Protein AF-E5XRQ4-F1 (afdb_monomer)

Secondary structure (DSSP, 8-state):
------PPPPP--HHHHHHHHHHHHHHHHHHHHHHHHHHHHHHHHHHHTT---HHHHHHHHTS-HHHHHHHHH-SSPPPHHHHHHHHHHTT--HHHHHHHHHHHTTPPPP-PPPSS---SS--------THHHHHHHHHHHHHHHHHHHT-TT-HHHHHHHHHHHHHHHHHHHHHHHHHHHHHH--HHHHHHHHHHHHHHHHHHHHHHHHHHTPPPPSS--HHHHHHHHHHHHHHHHHHHHHS-HHHHHHHHHHHHHHHHHHHHHHHHHHHT-TTS-HHHHHHHHHHHHHHHHHHHHHHHHHHHH--HHHHHHHHHHHHHHHHHHHHHHHHHH-TT----HHHHHHHHHHHHHHHHHHHHHHHHHHHHHHHHHHHHHT-

Radius of gyration: 35.04 Å; Cα contacts (8 Å, |Δi|>4): 367; chains: 1; bounding box: 74×96×108 Å

Organism: Segniliparus rugosus (strain ATCC BAA-974 / DSM 45345 / CCUG 50838 / CIP 108380 / JCM 13579 / CDC 945) (NCBI:txid679197)

pLDDT: mean 82.41, std 15.93, range [37.38, 97.62]

Solvent-accessible surface area (backbone atoms only — not comparable to full-atom values): 20388 Å² total; per-residue (Å²): 141,87,88,84,90,84,87,87,85,85,81,90,72,70,65,67,60,58,54,58,65,69,44,55,69,55,58,32,52,50,6,43,51,26,40,51,52,40,24,51,50,54,51,49,31,37,53,75,61,68,54,70,40,45,62,57,52,19,68,75,67,73,46,55,46,73,56,54,49,34,52,59,72,44,54,48,71,62,58,63,76,58,53,50,47,49,27,61,75,36,77,42,64,60,70,63,52,47,51,31,50,60,46,9,62,67,25,62,65,54,79,73,80,66,101,65,73,97,79,79,80,78,70,67,82,70,75,77,58,64,55,67,57,50,53,49,52,49,51,50,50,50,50,54,48,58,63,48,66,72,54,85,85,47,66,72,58,48,53,43,52,50,28,49,50,39,22,54,41,26,41,51,23,16,54,46,22,42,53,45,16,70,71,69,68,43,55,53,41,42,15,54,16,50,23,29,44,30,50,22,52,47,31,47,48,54,29,48,34,58,71,70,68,54,77,81,71,94,61,84,47,74,64,51,51,49,50,66,45,47,17,53,52,46,28,41,53,31,43,48,69,61,42,57,77,83,55,26,59,57,50,50,53,49,44,70,49,44,32,60,55,35,18,56,52,37,32,60,61,42,68,72,24,88,81,60,54,73,69,54,34,52,51,53,10,46,51,53,16,46,50,54,47,38,39,53,51,38,43,52,50,20,69,72,66,72,42,70,33,39,50,30,43,33,50,18,46,52,41,40,53,55,23,54,52,49,40,57,51,46,52,50,74,39,83,86,71,72,78,58,67,67,35,60,53,25,63,47,49,20,32,49,36,37,38,52,19,35,51,45,47,53,52,55,51,52,52,54,51,51,51,50,52,52,50,58,74,71,63

Mean predicted aligned error: 14.63 Å

Structure (mmCIF, N/CA/C/O backbone):
data_AF-E5XRQ4-F1
#
_entry.id   AF-E5XRQ4-F1
#
loop_
_atom_site.group_PDB
_atom_site.id
_atom_site.type_symbol
_atom_site.label_atom_id
_atom_site.label_alt_id
_atom_site.label_comp_id
_atom_site.label_asym_id
_atom_site.label_entity_id
_atom_site.label_seq_id
_atom_site.pdbx_PDB_ins_code
_atom_site.Cartn_x
_atom_site.Cartn_y
_atom_site.Cartn_z
_atom_site.occupancy
_atom_site.B_iso_or_equiv
_atom_site.auth_seq_id
_atom_site.auth_comp_id
_atom_site.auth_asym_id
_atom_site.auth_atom_id
_atom_site.pdbx_PDB_model_num
ATOM 1 N N . MET A 1 1 ? -41.015 -75.441 75.042 1.00 37.38 1 MET A N 1
ATOM 2 C CA . MET A 1 1 ? -40.007 -75.730 73.999 1.00 37.38 1 MET A CA 1
ATOM 3 C C . MET A 1 1 ? -40.394 -74.914 72.768 1.00 37.38 1 MET A C 1
ATOM 5 O O . MET A 1 1 ? -41.440 -75.168 72.192 1.00 37.38 1 MET A O 1
ATOM 9 N N . PHE A 1 2 ? -39.657 -73.832 72.509 1.00 49.00 2 PHE A N 1
ATOM 10 C CA . PHE A 1 2 ? -39.921 -72.768 71.525 1.00 49.00 2 PHE A CA 1
ATOM 11 C C . PHE A 1 2 ? -39.070 -72.983 70.267 1.00 49.00 2 PHE A C 1
ATOM 13 O O . PHE A 1 2 ? -37.893 -73.289 70.437 1.00 49.00 2 PHE A O 1
ATOM 20 N N . THR A 1 3 ? -39.590 -72.698 69.063 1.00 42.62 3 THR A N 1
ATOM 21 C CA . THR A 1 3 ? -39.025 -71.688 68.125 1.00 42.62 3 THR A CA 1
ATOM 22 C C . THR A 1 3 ? -39.898 -71.470 66.876 1.00 42.62 3 THR A C 1
ATOM 24 O O . THR A 1 3 ? -40.546 -72.383 66.375 1.00 42.62 3 THR A O 1
ATOM 27 N N . LEU A 1 4 ? -39.932 -70.207 66.431 1.00 48.81 4 LEU A N 1
ATOM 28 C CA . LEU A 1 4 ? -40.869 -69.574 65.496 1.00 48.81 4 LEU A CA 1
ATOM 29 C C . LEU A 1 4 ? -40.295 -69.395 64.077 1.00 48.81 4 LEU A C 1
ATOM 31 O O . LEU A 1 4 ? -39.120 -69.083 63.900 1.00 48.81 4 LEU A O 1
ATOM 35 N N . GLN A 1 5 ? -41.188 -69.505 63.089 1.00 44.50 5 GLN A N 1
ATOM 36 C CA . GLN A 1 5 ? -41.040 -69.103 61.685 1.00 44.50 5 GLN A CA 1
ATOM 37 C C . GLN A 1 5 ? -41.113 -67.574 61.503 1.00 44.50 5 GLN A C 1
ATOM 39 O O . GLN A 1 5 ? -41.944 -66.912 62.118 1.00 44.50 5 GLN A O 1
ATOM 44 N N . GLY A 1 6 ? -40.339 -67.036 60.551 1.00 47.03 6 GLY A N 1
ATOM 45 C CA . GLY A 1 6 ? -40.485 -65.671 60.032 1.00 47.03 6 GLY A CA 1
ATOM 46 C C . GLY A 1 6 ? -40.051 -65.576 58.564 1.00 47.03 6 GLY A C 1
ATOM 47 O O . GLY A 1 6 ? -38.872 -65.717 58.251 1.00 47.03 6 GLY A O 1
ATOM 48 N N . LYS A 1 7 ? -41.014 -65.348 57.661 1.00 45.66 7 LYS A N 1
ATOM 49 C CA . LYS A 1 7 ? -40.857 -65.264 56.197 1.00 45.66 7 LYS A CA 1
ATOM 50 C C . LYS A 1 7 ? -40.868 -63.787 55.774 1.00 45.66 7 LYS A C 1
ATOM 52 O O . LYS A 1 7 ? -41.862 -63.104 55.996 1.00 45.66 7 LYS A O 1
ATOM 57 N N . ARG A 1 8 ? -39.772 -63.285 55.186 1.00 42.84 8 ARG A N 1
ATOM 58 C CA . ARG A 1 8 ? -39.681 -61.920 54.626 1.00 42.84 8 ARG A CA 1
ATOM 59 C C . ARG A 1 8 ? -40.152 -61.896 53.171 1.00 42.84 8 ARG A C 1
ATOM 61 O O . ARG A 1 8 ? -39.699 -62.699 52.361 1.00 42.84 8 ARG A O 1
ATOM 68 N N . VAL A 1 9 ? -41.028 -60.943 52.864 1.00 47.06 9 VAL A N 1
ATOM 69 C CA . VAL A 1 9 ? -41.476 -60.559 51.518 1.00 47.06 9 VAL A CA 1
ATOM 70 C C . VAL A 1 9 ? -40.601 -59.393 51.042 1.00 47.06 9 VAL A C 1
ATOM 72 O O . VAL A 1 9 ? -40.401 -58.436 51.788 1.00 47.06 9 VAL A O 1
ATOM 75 N N . ALA A 1 10 ? -40.045 -59.494 49.833 1.00 45.22 10 ALA A N 1
ATOM 76 C CA . ALA A 1 10 ? -39.177 -58.493 49.212 1.00 45.22 10 ALA A CA 1
ATOM 77 C C . ALA A 1 10 ? -39.986 -57.530 48.318 1.00 45.22 10 ALA A C 1
ATOM 79 O O . ALA A 1 10 ? -40.849 -57.966 47.561 1.00 45.22 10 ALA A O 1
ATOM 80 N N . LEU A 1 11 ? -39.698 -56.227 48.420 1.00 50.50 11 LEU A N 1
ATOM 81 C CA . LEU A 1 11 ? -40.312 -55.132 47.651 1.00 50.50 11 LEU A CA 1
ATOM 82 C C . LEU A 1 11 ? -39.576 -54.872 46.314 1.00 50.50 11 LEU A C 1
ATOM 84 O O . LEU A 1 11 ? -38.362 -55.085 46.245 1.00 50.50 11 LEU A O 1
ATOM 88 N N . PRO A 1 12 ? -40.260 -54.354 45.271 1.00 51.88 12 PRO A N 1
ATOM 89 C CA . PRO A 1 12 ? -39.681 -54.112 43.950 1.00 51.88 12 PRO A CA 1
ATOM 90 C C . PRO A 1 12 ? -38.988 -52.738 43.880 1.00 51.88 12 PRO A C 1
ATOM 92 O O . PRO A 1 12 ? -39.642 -51.701 43.861 1.00 51.88 12 PRO A O 1
ATOM 95 N N . ARG A 1 13 ? -37.650 -52.719 43.812 1.00 54.66 13 ARG A N 1
ATOM 96 C CA . ARG A 1 13 ? -36.829 -51.496 43.640 1.00 54.66 13 ARG A CA 1
ATOM 97 C C . ARG A 1 13 ? -36.452 -51.175 42.183 1.00 54.66 13 ARG A C 1
ATOM 99 O O . ARG A 1 13 ? -35.854 -50.144 41.929 1.00 54.66 13 ARG A O 1
ATOM 106 N N . SER A 1 14 ? -36.816 -52.024 41.220 1.00 56.31 14 SER A N 1
ATOM 107 C CA . SER A 1 14 ? -36.193 -52.016 39.885 1.00 56.31 14 SER A CA 1
ATOM 108 C C . SER A 1 14 ? -36.851 -51.116 38.831 1.00 56.31 14 SER A C 1
ATOM 110 O O . SER A 1 14 ? -36.209 -50.846 37.827 1.00 56.31 14 SER A O 1
ATOM 112 N N . GLN A 1 15 ? -38.100 -50.663 38.990 1.00 50.53 15 GLN A N 1
ATOM 113 C CA . GLN A 1 15 ? -38.781 -49.911 37.916 1.00 50.53 15 GLN A CA 1
ATOM 114 C C . GLN A 1 15 ? -38.636 -48.385 38.037 1.00 50.53 15 GLN A C 1
ATOM 116 O O . GLN A 1 15 ? -38.559 -47.704 37.017 1.00 50.53 15 GLN A O 1
ATOM 121 N N . ALA A 1 16 ? -38.505 -47.848 39.255 1.00 50.66 16 ALA A N 1
ATOM 122 C CA . ALA A 1 16 ? -38.300 -46.412 39.472 1.00 50.66 16 ALA A CA 1
ATOM 123 C C . ALA A 1 16 ? -36.884 -45.947 39.070 1.00 50.66 16 ALA A C 1
ATOM 125 O O . ALA A 1 16 ? -36.723 -44.862 38.518 1.00 50.66 16 ALA A O 1
ATOM 126 N N . GLU A 1 17 ? -35.862 -46.784 39.277 1.00 50.59 17 GLU A N 1
ATOM 127 C CA . GLU A 1 17 ? -34.475 -46.475 38.892 1.00 50.59 17 GLU A CA 1
ATOM 128 C C . GLU A 1 17 ? -34.268 -46.510 37.369 1.00 50.59 17 GLU A C 1
ATOM 130 O O . GLU A 1 17 ? -33.512 -45.708 36.829 1.00 50.59 17 GLU A O 1
ATOM 135 N N . THR A 1 18 ? -34.984 -47.378 36.645 1.00 48.97 18 THR A N 1
ATOM 136 C CA . THR A 1 18 ? -34.870 -47.466 35.179 1.00 48.97 18 THR A CA 1
ATOM 137 C C . THR A 1 18 ? -35.604 -46.328 34.457 1.00 48.97 18 THR A C 1
ATOM 139 O O . THR A 1 18 ? -35.124 -45.868 33.424 1.00 48.97 18 THR A O 1
ATOM 142 N N . GLN A 1 19 ? -36.711 -45.805 35.002 1.00 50.03 19 GLN A N 1
ATOM 143 C CA . GLN A 1 19 ? -37.363 -44.603 34.455 1.00 50.03 19 GLN A CA 1
ATOM 144 C C . GLN A 1 19 ? -36.577 -43.315 34.745 1.00 50.03 19 GLN A C 1
ATOM 146 O O . GLN A 1 19 ? -36.508 -42.444 33.880 1.00 50.03 19 GLN A O 1
ATOM 151 N N . ALA A 1 20 ? -35.921 -43.212 35.907 1.00 51.81 20 ALA A N 1
ATOM 152 C CA . ALA A 1 20 ? -35.127 -42.035 36.266 1.00 51.81 20 ALA A CA 1
ATOM 153 C C . ALA A 1 20 ? -33.919 -41.810 35.337 1.00 51.81 20 ALA A C 1
ATOM 155 O O . ALA A 1 20 ? -33.560 -40.668 35.078 1.00 51.81 20 ALA A O 1
ATOM 156 N N . VAL A 1 21 ? -33.312 -42.870 34.788 1.00 53.50 21 VAL A N 1
ATOM 157 C CA . VAL A 1 21 ? -32.146 -42.748 33.889 1.00 53.50 21 VAL A CA 1
ATOM 158 C C . VAL A 1 21 ? -32.545 -42.369 32.453 1.00 53.50 21 VAL A C 1
ATOM 160 O O . VAL A 1 21 ? -31.750 -41.760 31.739 1.00 53.50 21 VAL A O 1
ATOM 163 N N . SER A 1 22 ? -33.784 -42.656 32.032 1.00 51.53 22 SER A N 1
ATOM 164 C CA . SER A 1 22 ? -34.259 -42.372 30.669 1.00 51.53 22 SER A CA 1
ATOM 165 C C . SER A 1 22 ? -34.681 -40.913 30.437 1.00 51.53 22 SER A C 1
ATOM 167 O O . SER A 1 22 ? -34.676 -40.478 29.288 1.00 51.53 22 SER A O 1
ATOM 169 N N . ASN A 1 23 ? -35.015 -40.150 31.487 1.00 56.91 23 ASN A N 1
ATOM 170 C CA . ASN A 1 23 ? -35.475 -38.754 31.359 1.00 56.91 23 ASN A CA 1
ATOM 171 C C . ASN A 1 23 ? -34.345 -37.710 31.468 1.00 56.91 23 ASN A C 1
ATOM 173 O O . ASN A 1 23 ? -34.502 -36.579 31.017 1.00 56.91 23 ASN A O 1
ATOM 177 N N . LEU A 1 24 ? -33.164 -38.102 31.965 1.00 57.62 24 LEU A N 1
ATOM 178 C CA . LEU A 1 24 ? -32.008 -37.214 32.173 1.00 57.62 24 LEU A CA 1
ATOM 179 C C . LEU A 1 24 ? -31.539 -36.414 30.934 1.00 57.62 24 LEU A C 1
ATOM 181 O O . LEU A 1 24 ? -31.044 -35.299 31.121 1.00 57.62 24 LEU A O 1
ATOM 185 N N . PRO A 1 25 ? -31.629 -36.918 29.683 1.00 59.50 25 PRO A N 1
ATOM 186 C CA . PRO A 1 25 ? -31.266 -36.126 28.505 1.00 59.50 25 PRO A CA 1
ATOM 187 C C . PRO A 1 25 ? -32.305 -35.052 28.166 1.00 59.50 25 PRO A C 1
ATOM 189 O O . PRO A 1 25 ? -31.935 -33.986 27.679 1.00 59.50 25 PRO A O 1
ATOM 192 N N . GLN A 1 26 ? -33.583 -35.340 28.417 1.00 69.19 26 GLN A N 1
ATOM 193 C CA . GLN A 1 26 ? -34.702 -34.477 28.053 1.00 69.19 26 GLN A CA 1
ATOM 194 C C . GLN A 1 26 ? -34.870 -33.350 29.075 1.00 69.19 26 GLN A C 1
ATOM 196 O O . GLN A 1 26 ? -34.877 -32.190 28.682 1.00 69.19 26 GLN A O 1
ATOM 201 N N . ASP A 1 27 ? -34.785 -33.663 30.372 1.00 75.94 27 ASP A N 1
ATOM 202 C CA . ASP A 1 27 ? -34.822 -32.667 31.453 1.00 75.94 27 ASP A CA 1
ATOM 203 C C . ASP A 1 27 ? -33.679 -31.638 31.333 1.00 75.94 27 ASP A C 1
ATOM 205 O O . ASP A 1 27 ? -33.852 -30.447 31.590 1.00 75.94 27 ASP A O 1
ATOM 209 N N . ALA A 1 28 ? -32.493 -32.078 30.894 1.00 73.44 28 ALA A N 1
ATOM 210 C CA . ALA A 1 28 ? -31.352 -31.189 30.682 1.00 73.44 28 ALA A CA 1
ATOM 211 C C . ALA A 1 28 ? -31.520 -30.291 29.443 1.00 73.44 28 ALA A C 1
ATOM 213 O O . ALA A 1 28 ? -31.094 -29.134 29.464 1.00 73.44 28 ALA A O 1
ATOM 214 N N . ALA A 1 29 ? -32.118 -30.813 28.367 1.00 76.56 29 ALA A N 1
ATOM 215 C CA . ALA A 1 29 ? -32.425 -30.032 27.171 1.00 76.56 29 ALA A CA 1
ATOM 216 C C . ALA A 1 29 ? -33.510 -28.983 27.463 1.00 76.56 29 ALA A C 1
ATOM 218 O O . ALA A 1 29 ? -33.360 -27.823 27.071 1.00 76.56 29 ALA A O 1
ATOM 219 N N . ASP A 1 30 ? -34.534 -29.370 28.223 1.00 86.44 30 ASP A N 1
ATOM 220 C CA . ASP A 1 30 ? -35.621 -28.497 28.657 1.00 86.44 30 ASP A CA 1
ATOM 221 C C . ASP A 1 30 ? -35.098 -27.383 29.576 1.00 86.44 30 ASP A C 1
ATOM 223 O O . ASP A 1 30 ? -35.439 -26.213 29.389 1.00 86.44 30 ASP A O 1
ATOM 227 N N . ALA A 1 31 ? -34.169 -27.698 30.486 1.00 86.94 31 ALA A N 1
ATOM 228 C CA . ALA A 1 31 ? -33.530 -26.696 31.335 1.00 86.94 31 ALA A CA 1
ATOM 229 C C . ALA A 1 31 ? -32.646 -25.714 30.545 1.00 86.94 31 ALA A C 1
ATOM 231 O O . ALA A 1 31 ? -32.657 -24.506 30.802 1.00 86.94 31 ALA A O 1
ATOM 232 N N . SER A 1 32 ? -31.901 -26.191 29.542 1.00 87.31 32 SER A N 1
ATOM 233 C CA . SER A 1 32 ? -31.144 -25.310 28.643 1.00 87.31 32 SER A CA 1
ATOM 234 C C . SER A 1 32 ? -32.056 -24.409 27.803 1.00 87.31 32 SER A C 1
ATOM 236 O O . SER A 1 32 ? -31.724 -23.241 27.606 1.00 87.31 32 SER A O 1
ATOM 238 N N . ALA A 1 33 ? -33.205 -24.907 27.340 1.00 89.00 33 ALA A N 1
ATOM 239 C CA . ALA A 1 33 ? -34.198 -24.095 26.639 1.00 89.00 33 ALA A CA 1
ATOM 240 C C . ALA A 1 33 ? -34.822 -23.036 27.567 1.00 89.00 33 ALA A C 1
ATOM 242 O O . ALA A 1 33 ? -34.928 -21.869 27.189 1.00 89.00 33 ALA A O 1
ATOM 243 N N . ALA A 1 34 ? -35.149 -23.405 28.807 1.00 91.62 34 ALA A N 1
ATOM 244 C CA . ALA A 1 34 ? -35.655 -22.478 29.816 1.00 91.62 34 ALA A CA 1
ATOM 245 C C . ALA A 1 34 ? -34.645 -21.372 30.172 1.00 91.62 34 ALA A C 1
ATOM 247 O O . ALA A 1 34 ? -35.043 -20.227 30.382 1.00 91.62 34 ALA A O 1
ATOM 248 N N . LEU A 1 35 ? -33.339 -21.671 30.173 1.00 93.31 35 LEU A N 1
ATOM 249 C CA . LEU A 1 35 ? -32.293 -20.657 30.349 1.00 93.31 35 LEU A CA 1
ATOM 250 C C . LEU A 1 35 ? -32.288 -19.627 29.210 1.00 93.31 35 LEU A C 1
ATOM 252 O O . LEU A 1 35 ? -32.120 -18.436 29.467 1.00 93.31 35 LEU A O 1
ATOM 256 N N . VAL A 1 36 ? -32.486 -20.066 27.963 1.00 91.94 36 VAL A N 1
ATOM 257 C CA . VAL A 1 36 ? -32.588 -19.155 26.811 1.00 91.94 36 VAL A CA 1
ATOM 258 C C . VAL A 1 36 ? -33.811 -18.252 26.956 1.00 91.94 36 VAL A C 1
ATOM 260 O O . VAL A 1 36 ? -33.681 -17.040 26.813 1.00 91.94 36 VAL A O 1
ATOM 263 N N . LEU A 1 37 ? -34.961 -18.815 27.337 1.00 94.56 37 LEU A N 1
ATOM 264 C CA . LEU A 1 37 ? -36.183 -18.042 27.576 1.00 94.56 37 LEU A CA 1
ATOM 265 C C . LEU A 1 37 ? -36.014 -17.020 28.707 1.00 94.56 37 LEU A C 1
ATOM 267 O O . LEU A 1 37 ? -36.435 -15.878 28.559 1.00 94.56 37 LEU A O 1
ATOM 271 N N . LEU A 1 38 ? -35.351 -17.392 29.808 1.00 95.19 38 LEU A N 1
ATOM 272 C CA . LEU A 1 38 ? -35.016 -16.457 30.885 1.00 95.19 38 LEU A CA 1
ATOM 273 C C . LEU A 1 38 ? -34.148 -15.297 30.375 1.00 95.19 38 LEU A C 1
ATOM 275 O O . LEU A 1 38 ? -34.401 -14.140 30.702 1.00 95.19 38 LEU A O 1
ATOM 279 N N . GLN A 1 39 ? -33.116 -15.593 29.581 1.00 95.75 39 GLN A N 1
ATOM 280 C CA . GLN A 1 39 ? -32.217 -14.572 29.038 1.00 95.75 39 GLN A CA 1
ATOM 281 C C . GLN A 1 39 ? -32.926 -13.644 28.053 1.00 95.75 39 GLN A C 1
ATOM 283 O O . GLN A 1 39 ? -32.694 -12.435 28.084 1.00 95.75 39 GLN A O 1
ATOM 288 N N . ASP A 1 40 ? -33.787 -14.189 27.198 1.00 95.44 40 ASP A N 1
ATOM 289 C CA . ASP A 1 40 ? -34.583 -13.407 26.255 1.00 95.44 40 ASP A CA 1
ATOM 290 C C . ASP A 1 40 ? -35.585 -12.510 26.980 1.00 95.44 40 ASP A C 1
ATOM 292 O O . ASP A 1 40 ? -35.715 -11.337 26.630 1.00 95.44 40 ASP A O 1
ATOM 296 N N . GLU A 1 41 ? -36.207 -13.008 28.046 1.00 96.56 41 GLU A N 1
ATOM 297 C CA . GLU A 1 41 ? -37.123 -12.221 28.866 1.00 96.56 41 GLU A CA 1
ATOM 298 C C . GLU A 1 41 ? -36.405 -11.067 29.581 1.00 96.56 41 GLU A C 1
ATOM 300 O O . GLU A 1 41 ? -36.863 -9.925 29.543 1.00 96.56 41 GLU A O 1
ATOM 305 N N . LEU A 1 42 ? -35.217 -11.309 30.146 1.00 96.12 42 LEU A N 1
ATOM 306 C CA . LEU A 1 42 ? -34.399 -10.239 30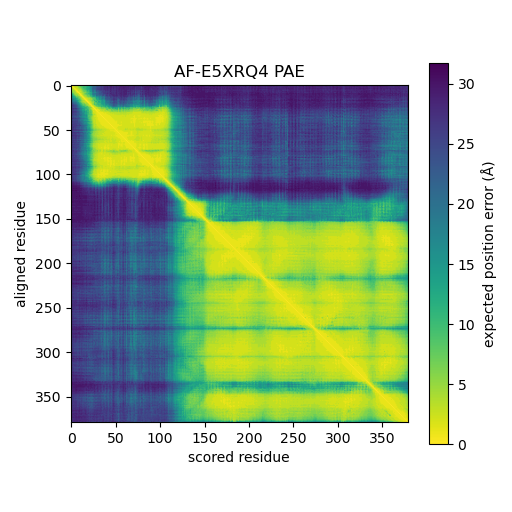.725 1.00 96.12 42 LEU A CA 1
ATOM 307 C C . LEU A 1 42 ? -33.992 -9.196 29.668 1.00 96.12 42 LEU A C 1
ATOM 309 O O . LEU A 1 42 ? -34.005 -7.994 29.946 1.00 96.12 42 LEU A O 1
ATOM 313 N N . ARG A 1 43 ? -33.637 -9.624 28.446 1.00 96.31 43 ARG A N 1
ATOM 314 C CA . ARG A 1 43 ? -33.323 -8.702 27.335 1.00 96.31 43 ARG A CA 1
ATOM 315 C C . ARG A 1 43 ? -34.546 -7.886 26.926 1.00 96.31 43 ARG A C 1
ATOM 317 O O . ARG A 1 43 ? -34.399 -6.688 26.693 1.00 96.31 43 ARG A O 1
ATOM 324 N N . ARG A 1 44 ? -35.730 -8.503 26.870 1.00 96.50 44 ARG A N 1
ATOM 325 C CA . ARG A 1 44 ? -36.999 -7.821 26.585 1.00 96.50 44 ARG A CA 1
ATOM 326 C C . ARG A 1 44 ? -37.268 -6.723 27.613 1.00 96.50 44 ARG A C 1
ATOM 328 O O . ARG A 1 44 ? -37.470 -5.580 27.216 1.00 96.50 44 ARG A O 1
ATOM 335 N N . LEU A 1 45 ? -37.158 -7.032 28.906 1.00 96.31 45 LEU A N 1
ATOM 336 C CA . LEU A 1 45 ? -37.325 -6.041 29.975 1.00 96.31 45 LEU A CA 1
ATOM 337 C C . LEU A 1 45 ? -36.302 -4.902 29.888 1.00 96.31 45 LEU A C 1
ATOM 339 O O . LEU A 1 45 ? -36.650 -3.736 30.054 1.00 96.31 45 LEU A O 1
ATOM 343 N N . ARG A 1 46 ? -35.040 -5.203 29.550 1.00 96.44 46 ARG A N 1
ATOM 344 C CA . ARG A 1 46 ? -34.021 -4.165 29.323 1.00 96.44 46 ARG A CA 1
ATOM 345 C C . ARG A 1 46 ? -34.408 -3.232 28.172 1.00 96.44 46 ARG A C 1
ATOM 347 O O . ARG A 1 46 ? -34.169 -2.032 28.269 1.00 96.44 46 ARG A O 1
ATOM 354 N N . LEU A 1 47 ? -34.983 -3.758 27.091 1.00 94.62 47 LEU A N 1
ATOM 355 C CA . LEU A 1 47 ? -35.455 -2.942 25.970 1.00 94.62 47 LEU A CA 1
ATOM 356 C C . LEU A 1 47 ? -36.648 -2.063 26.371 1.00 94.62 47 LEU A C 1
ATOM 358 O O . LEU A 1 47 ? -36.660 -0.880 26.037 1.00 94.62 47 LEU A O 1
ATOM 362 N N . GLU A 1 48 ? -37.605 -2.606 27.125 1.00 93.44 48 GLU A N 1
ATOM 363 C CA . GLU A 1 48 ? -38.783 -1.870 27.615 1.00 93.44 48 GLU A CA 1
ATOM 364 C C . GLU A 1 48 ? -38.412 -0.755 28.600 1.00 93.44 48 GLU A C 1
ATOM 366 O O . GLU A 1 48 ? -38.980 0.334 28.540 1.00 93.44 48 GLU A O 1
ATOM 371 N N . ALA A 1 49 ? -37.375 -0.965 29.412 1.00 92.88 49 ALA A N 1
ATOM 372 C CA . ALA A 1 49 ? -36.804 0.039 30.309 1.00 92.88 49 ALA A CA 1
ATOM 373 C C . ALA A 1 49 ? -35.975 1.134 29.595 1.00 92.88 49 ALA A C 1
ATOM 375 O O . ALA A 1 49 ? -35.299 1.928 30.250 1.00 92.88 49 ALA A O 1
ATOM 376 N N . GLY A 1 50 ? -35.979 1.189 28.257 1.00 93.25 50 GLY A N 1
ATOM 377 C CA . GLY A 1 50 ? -35.244 2.197 27.484 1.00 93.25 50 GLY A CA 1
ATOM 378 C C . GLY A 1 50 ? -33.766 1.868 27.259 1.00 93.25 50 GLY A C 1
ATOM 379 O O . GLY A 1 50 ? -32.962 2.766 27.018 1.00 93.25 50 GLY A O 1
ATOM 380 N N . GLN A 1 51 ? -33.408 0.585 27.328 1.00 92.19 51 GLN A N 1
ATOM 381 C CA . GLN A 1 51 ? -32.069 0.063 27.052 1.00 92.19 51 GLN A CA 1
ATOM 382 C C . GLN A 1 51 ? -30.953 0.684 27.922 1.00 92.19 51 GLN A C 1
ATOM 384 O O . GLN A 1 51 ? -29.929 1.133 27.394 1.00 92.19 51 GLN A O 1
ATOM 389 N N . PRO A 1 52 ? -31.090 0.683 29.265 1.00 92.94 52 PRO A N 1
ATOM 390 C CA . PRO A 1 52 ? -30.033 1.161 30.149 1.00 92.94 52 PRO A CA 1
ATOM 391 C C . PRO A 1 52 ? -28.737 0.369 29.922 1.00 92.94 52 PRO A C 1
ATOM 393 O O . PRO A 1 52 ? -28.760 -0.829 29.611 1.00 92.94 52 PRO A O 1
ATOM 396 N N . SER A 1 53 ? -27.584 1.031 30.058 1.00 93.38 53 SER A N 1
ATOM 397 C CA . SER A 1 53 ? -26.288 0.355 29.937 1.00 93.38 53 SER A CA 1
ATOM 398 C C . SER A 1 53 ? -26.090 -0.624 31.091 1.00 93.38 53 SER A C 1
ATOM 400 O O . SER A 1 53 ? -26.511 -0.368 32.221 1.00 93.38 53 SER A O 1
ATOM 402 N N . LEU A 1 54 ? -25.386 -1.727 30.847 1.00 92.88 54 LEU A N 1
ATOM 403 C CA . LEU A 1 54 ? -25.077 -2.710 31.884 1.00 92.88 54 LEU A CA 1
ATOM 404 C C . LEU A 1 54 ? -24.286 -2.085 33.043 1.00 92.88 54 LEU A C 1
ATOM 406 O O . LEU A 1 54 ? -24.370 -2.555 34.176 1.00 92.88 54 LEU A O 1
ATOM 410 N N . ARG A 1 55 ? -23.535 -1.002 32.788 1.00 89.38 55 ARG A N 1
ATOM 411 C CA . ARG A 1 55 ? -22.824 -0.238 33.828 1.00 89.38 55 ARG A CA 1
ATOM 412 C C . ARG A 1 55 ? -23.768 0.582 34.702 1.00 89.38 55 ARG A C 1
ATOM 414 O O . ARG A 1 55 ? -23.509 0.697 35.896 1.00 89.38 55 ARG A O 1
ATOM 421 N N . ALA A 1 56 ? -24.828 1.147 34.126 1.00 91.75 56 ALA A N 1
ATOM 422 C CA . ALA A 1 56 ? -25.859 1.838 34.895 1.00 91.75 56 ALA A CA 1
ATOM 423 C C . ALA A 1 56 ? -26.600 0.841 35.798 1.00 91.75 56 ALA A C 1
ATOM 425 O O . ALA A 1 56 ? -26.635 1.033 37.008 1.00 91.75 56 ALA A O 1
ATOM 426 N N . ILE A 1 57 ? -27.029 -0.294 35.235 1.00 94.38 57 ILE A N 1
ATOM 427 C CA . ILE A 1 57 ? -27.669 -1.379 35.995 1.00 94.38 57 ILE A CA 1
ATOM 428 C C . ILE A 1 57 ? -26.734 -1.883 37.113 1.00 94.38 57 ILE A C 1
ATOM 430 O O . ILE A 1 57 ? -27.153 -2.056 38.251 1.00 94.38 57 ILE A O 1
ATOM 434 N N . ALA A 1 58 ? -25.438 -2.067 36.832 1.00 93.19 58 ALA A N 1
ATOM 435 C CA . ALA A 1 58 ? -24.440 -2.471 37.832 1.00 93.19 58 ALA A CA 1
ATOM 436 C C . ALA A 1 58 ? -24.373 -1.536 39.039 1.00 93.19 58 ALA A C 1
ATOM 438 O O . ALA A 1 58 ? -24.282 -1.995 40.179 1.00 93.19 58 ALA A O 1
ATOM 439 N N . LYS A 1 59 ? -24.426 -0.227 38.783 1.00 93.12 59 LYS A N 1
ATOM 440 C CA . LYS A 1 59 ? -24.380 0.795 39.825 1.00 93.12 59 LYS A CA 1
ATOM 441 C C . LYS A 1 59 ? -25.618 0.746 40.720 1.00 93.12 59 LYS A C 1
ATOM 443 O O . LYS A 1 59 ? -25.477 0.899 41.930 1.00 93.12 59 LYS A O 1
ATOM 448 N N . ASP A 1 60 ? -26.785 0.509 40.134 1.00 93.06 60 ASP A N 1
ATOM 449 C CA . ASP A 1 60 ? -28.062 0.597 40.843 1.00 93.06 60 ASP A CA 1
ATOM 450 C C . ASP A 1 60 ? -28.418 -0.706 41.572 1.00 93.06 60 ASP A C 1
ATOM 452 O O . ASP A 1 60 ? -28.956 -0.677 42.676 1.00 93.06 60 ASP A O 1
ATOM 456 N N . VAL A 1 61 ? -28.061 -1.857 40.995 1.00 93.50 61 VAL A N 1
ATOM 457 C CA . VAL A 1 61 ? -28.361 -3.192 41.543 1.00 93.50 61 VAL A CA 1
ATOM 458 C C . VAL A 1 61 ? -27.240 -3.696 42.475 1.00 93.50 61 VAL A C 1
ATOM 460 O O . VAL A 1 61 ? -27.418 -4.664 43.210 1.00 93.50 61 VAL A O 1
ATOM 463 N N . GLY A 1 62 ? -26.067 -3.049 42.479 1.00 92.31 62 GLY A N 1
ATOM 464 C CA . GLY A 1 62 ? -24.963 -3.372 43.395 1.00 92.31 62 GLY A CA 1
ATOM 465 C C . GLY A 1 62 ? -24.128 -4.598 43.003 1.00 92.31 62 GLY A C 1
ATOM 466 O O . GLY A 1 62 ? -23.404 -5.146 43.835 1.00 92.31 62 GLY A O 1
ATOM 467 N N . TRP A 1 63 ? -24.191 -5.028 41.739 1.00 94.75 63 TRP A N 1
ATOM 468 C CA . TRP A 1 63 ? -23.402 -6.143 41.200 1.00 94.75 63 TRP A CA 1
ATOM 469 C C . TRP A 1 63 ? -22.355 -5.667 40.197 1.00 94.75 63 TRP A C 1
ATOM 471 O O . TRP A 1 63 ? -22.503 -4.633 39.555 1.00 94.75 63 TRP A O 1
ATOM 481 N N . SER A 1 64 ? -21.288 -6.450 40.007 1.00 91.69 64 SER A N 1
ATOM 482 C CA . SER A 1 64 ? -20.284 -6.117 38.992 1.00 91.69 64 SER A CA 1
ATOM 483 C C . SER A 1 64 ? -20.874 -6.175 37.577 1.00 91.69 64 SER A C 1
ATOM 485 O O . SER A 1 64 ? -21.665 -7.066 37.255 1.00 91.69 64 SER A O 1
ATOM 487 N N . HIS A 1 65 ? -20.409 -5.284 36.701 1.00 85.94 65 HIS A N 1
ATOM 488 C CA . HIS A 1 65 ? -20.768 -5.272 35.280 1.00 85.94 65 HIS A CA 1
ATOM 489 C C . HIS A 1 65 ? -20.606 -6.650 34.612 1.00 85.94 65 HIS A C 1
ATOM 491 O O . HIS A 1 65 ? -21.488 -7.116 33.898 1.00 85.94 65 HIS A O 1
ATOM 497 N N . ALA A 1 66 ? -19.500 -7.346 34.897 1.00 87.25 66 ALA A N 1
ATOM 498 C CA . ALA A 1 66 ? -19.220 -8.671 34.342 1.00 87.25 66 ALA A CA 1
ATOM 499 C C . ALA A 1 66 ? -20.160 -9.767 34.877 1.00 87.25 66 ALA A C 1
ATOM 501 O O . ALA A 1 66 ? -20.352 -10.794 34.225 1.00 87.25 66 ALA A O 1
ATOM 502 N N . THR A 1 67 ? -20.724 -9.587 36.073 1.00 92.56 67 THR A N 1
ATOM 503 C CA . THR A 1 67 ? -21.729 -10.498 36.638 1.00 92.56 67 THR A CA 1
ATOM 504 C C . THR A 1 67 ? -23.074 -10.305 35.946 1.00 92.56 67 THR A C 1
ATOM 506 O O . THR A 1 67 ? -23.714 -11.283 35.573 1.00 92.56 67 THR A O 1
ATOM 509 N N . ILE A 1 68 ? -23.463 -9.053 35.707 1.00 94.38 68 ILE A N 1
ATOM 510 C CA . ILE A 1 68 ? -24.701 -8.716 34.999 1.00 94.38 68 ILE A CA 1
ATOM 511 C C . ILE A 1 68 ? -24.631 -9.176 33.543 1.00 94.38 68 ILE A C 1
ATOM 513 O O . ILE A 1 68 ? -25.533 -9.872 33.090 1.00 94.38 68 ILE A O 1
ATOM 517 N N . ALA A 1 69 ? -23.535 -8.897 32.830 1.00 91.50 69 ALA A N 1
ATOM 518 C CA . ALA A 1 69 ? -23.341 -9.382 31.460 1.00 91.50 69 ALA A CA 1
ATOM 519 C C . ALA A 1 69 ? -23.487 -10.913 31.362 1.00 91.50 69 ALA A C 1
ATOM 521 O O . ALA A 1 69 ? -24.130 -11.430 30.444 1.00 91.50 69 ALA A O 1
ATOM 522 N N . ARG A 1 70 ? -22.967 -11.645 32.360 1.00 91.19 70 ARG A N 1
ATOM 523 C CA . ARG A 1 70 ? -23.135 -13.100 32.468 1.00 91.19 70 ARG A CA 1
ATOM 524 C C . ARG A 1 70 ? -24.569 -13.534 32.769 1.00 91.19 70 ARG A C 1
ATOM 526 O O . ARG A 1 70 ? -24.942 -14.609 32.326 1.00 91.19 70 ARG A O 1
ATOM 533 N N . ALA A 1 71 ? -25.390 -12.739 33.448 1.00 93.31 71 ALA A N 1
ATOM 534 C CA . ALA A 1 71 ? -26.809 -13.066 33.605 1.00 93.31 71 ALA A CA 1
ATOM 535 C C . ALA A 1 71 ? -27.560 -13.025 32.261 1.00 93.31 71 ALA A C 1
ATOM 537 O O . ALA A 1 71 ? -28.424 -13.862 32.022 1.00 93.31 71 ALA A O 1
ATOM 538 N N . PHE A 1 72 ? -27.183 -12.108 31.362 1.00 92.69 72 PHE A N 1
ATOM 539 C CA . PHE A 1 72 ? -27.804 -11.965 30.039 1.00 92.69 72 PHE A CA 1
ATOM 540 C C . PHE A 1 72 ? -27.293 -12.952 28.983 1.00 92.69 72 PHE A C 1
ATOM 542 O O . PHE A 1 72 ? -27.991 -13.190 28.001 1.00 92.69 72 PHE A O 1
ATOM 549 N N . THR A 1 73 ? -26.068 -13.467 29.114 1.00 88.19 73 THR A N 1
ATOM 550 C CA . THR A 1 73 ? -25.392 -14.232 28.038 1.00 88.19 73 THR A CA 1
ATOM 551 C C . THR A 1 73 ? -24.704 -15.513 28.506 1.00 88.19 73 THR A C 1
ATOM 553 O O . THR A 1 73 ? -24.189 -16.278 27.691 1.00 88.19 73 THR A O 1
ATOM 556 N N . GLY A 1 74 ? -24.658 -15.751 29.816 1.00 83.75 74 GLY A N 1
ATOM 557 C CA . GLY A 1 74 ? -23.869 -16.813 30.421 1.00 83.75 74 GLY A CA 1
ATOM 558 C C . GLY A 1 74 ? -24.382 -18.214 30.114 1.00 83.75 74 GLY A C 1
ATOM 559 O O . GLY A 1 74 ? -25.556 -18.443 29.836 1.00 83.75 74 GLY A O 1
ATOM 560 N N . ALA A 1 75 ? -23.466 -19.173 30.213 1.00 82.31 75 ALA A N 1
ATOM 561 C CA . ALA A 1 75 ? -23.723 -20.592 29.989 1.00 82.31 75 ALA A CA 1
ATOM 562 C C . ALA A 1 75 ? -24.514 -21.278 31.119 1.00 82.31 75 ALA A C 1
ATOM 564 O O . ALA A 1 75 ? -24.986 -22.394 30.928 1.00 82.31 75 ALA A O 1
ATOM 565 N N . ASN A 1 76 ? -24.622 -20.632 32.284 1.00 87.12 76 ASN A N 1
ATOM 566 C CA . ASN A 1 76 ? -25.234 -21.174 33.495 1.00 87.12 76 ASN A CA 1
ATOM 567 C C . ASN A 1 76 ? -26.363 -20.266 33.973 1.00 87.12 76 ASN A C 1
ATOM 569 O O . ASN A 1 76 ? -26.278 -19.044 33.820 1.00 87.12 76 ASN A O 1
ATOM 573 N N . ALA A 1 77 ? -27.359 -20.862 34.629 1.00 89.75 77 ALA A N 1
ATOM 574 C CA . ALA A 1 77 ? -28.395 -20.110 35.319 1.00 89.75 77 ALA A CA 1
ATOM 575 C C . ALA A 1 77 ? -27.762 -19.179 36.379 1.00 89.75 77 ALA A C 1
ATOM 577 O O . ALA A 1 77 ? -27.013 -19.649 37.245 1.00 89.75 77 ALA A O 1
ATOM 578 N N . PRO A 1 78 ? -28.009 -17.857 36.317 1.00 92.62 78 PRO A N 1
ATOM 579 C CA . PRO A 1 78 ? -27.557 -16.924 37.346 1.00 92.62 78 PRO A CA 1
ATOM 580 C C . PRO A 1 78 ? -28.212 -17.223 38.704 1.00 92.62 78 PRO A C 1
ATOM 582 O O . PRO A 1 78 ? -29.227 -17.912 38.788 1.00 92.62 78 PRO A O 1
ATOM 585 N N . LYS A 1 79 ? -27.640 -16.704 39.797 1.00 94.81 79 LYS A N 1
ATOM 586 C CA . LYS A 1 79 ? -28.245 -16.832 41.136 1.00 94.81 79 LYS A CA 1
ATOM 587 C C . LYS A 1 79 ? -29.582 -16.089 41.194 1.00 94.81 79 LYS A C 1
ATOM 589 O O . LYS A 1 79 ? -29.681 -15.006 40.620 1.00 94.81 79 LYS A O 1
ATOM 594 N N . TRP A 1 80 ? -30.551 -16.628 41.939 1.00 96.69 80 TRP A N 1
ATOM 595 C CA . TRP A 1 80 ? -31.871 -16.007 42.097 1.00 96.69 80 TRP A CA 1
ATOM 596 C C . TRP A 1 80 ? -31.779 -14.549 42.559 1.00 96.69 80 TRP A C 1
ATOM 598 O O . TRP A 1 80 ? -32.345 -13.694 41.897 1.00 96.69 80 TRP A O 1
ATOM 608 N N . ASP A 1 81 ? -30.969 -14.248 43.579 1.00 96.56 81 ASP A N 1
ATOM 609 C CA . ASP A 1 81 ? -30.810 -12.883 44.109 1.00 96.56 81 ASP A CA 1
ATOM 610 C C . ASP A 1 81 ? -30.425 -11.854 43.029 1.00 96.56 81 ASP A C 1
ATOM 612 O O . ASP A 1 81 ? -30.847 -10.702 43.070 1.00 96.56 81 ASP A O 1
ATOM 616 N N . LEU A 1 82 ? -29.622 -12.262 42.038 1.00 96.25 82 LEU A N 1
ATOM 617 C CA . LEU A 1 82 ? -29.248 -11.403 40.913 1.00 96.25 82 LEU A CA 1
ATOM 618 C C . LEU A 1 82 ? -30.409 -11.240 39.927 1.00 96.25 82 LEU A C 1
ATOM 620 O O . LEU A 1 82 ? -30.645 -10.141 39.437 1.00 96.25 82 LEU A O 1
ATOM 624 N N . VAL A 1 83 ? -31.110 -12.329 39.617 1.00 96.81 83 VAL A N 1
ATOM 625 C CA . VAL A 1 83 ? -32.249 -12.328 38.689 1.00 96.81 83 VAL A CA 1
ATOM 626 C C . VAL A 1 83 ? -33.406 -11.506 39.245 1.00 96.81 83 VAL A C 1
ATOM 628 O O . VAL A 1 83 ? -33.979 -10.702 38.520 1.00 96.81 83 VAL A O 1
ATOM 631 N N . GLU A 1 84 ? -33.710 -11.666 40.529 1.00 97.31 84 GLU A N 1
ATOM 632 C CA . GLU A 1 84 ? -34.730 -10.907 41.246 1.00 97.31 84 GLU A CA 1
ATOM 633 C C . GLU A 1 84 ? -34.398 -9.414 41.262 1.00 97.31 84 GLU A C 1
ATOM 635 O O . GLU A 1 84 ? -35.249 -8.587 40.945 1.00 97.31 84 GLU A O 1
ATOM 640 N N . ALA A 1 85 ? -33.143 -9.061 41.544 1.00 96.31 85 ALA A N 1
ATOM 641 C CA . ALA A 1 85 ? -32.720 -7.668 41.566 1.00 96.31 85 ALA A CA 1
ATOM 642 C C . ALA A 1 85 ? -32.724 -7.028 40.160 1.00 96.31 85 ALA A C 1
ATOM 644 O O . ALA A 1 85 ? -33.086 -5.860 40.018 1.00 96.31 85 ALA A O 1
ATOM 645 N N . LEU A 1 86 ? -32.390 -7.791 39.108 1.00 96.62 86 LEU A N 1
ATOM 646 C CA . LEU A 1 86 ? -32.535 -7.351 37.714 1.00 96.62 86 LEU A CA 1
ATOM 647 C C . LEU A 1 86 ? -34.005 -7.188 37.314 1.00 96.62 86 LEU A C 1
ATOM 649 O O . LEU A 1 86 ? -34.348 -6.186 36.695 1.00 96.62 86 LEU A O 1
ATOM 653 N N . ALA A 1 87 ? -34.869 -8.137 37.682 1.00 96.56 87 ALA A N 1
ATOM 654 C CA . ALA A 1 87 ? -36.303 -8.062 37.421 1.00 96.56 87 ALA A CA 1
ATOM 655 C C . ALA A 1 87 ? -36.924 -6.836 38.099 1.00 96.56 87 ALA A C 1
ATOM 657 O O . ALA A 1 87 ? -37.620 -6.072 37.443 1.00 96.56 87 ALA A O 1
ATOM 658 N N . ALA A 1 88 ? -36.606 -6.593 39.373 1.00 95.62 88 ALA A N 1
ATOM 659 C CA . ALA A 1 88 ? -37.098 -5.433 40.111 1.00 95.62 88 ALA A CA 1
ATOM 660 C C . ALA A 1 88 ? -36.605 -4.101 39.518 1.00 95.62 88 ALA A C 1
ATOM 662 O O . ALA A 1 88 ? -37.370 -3.146 39.431 1.00 95.62 88 ALA A O 1
ATOM 663 N N . HIS A 1 89 ? -35.341 -4.028 39.086 1.00 96.25 89 HIS A N 1
ATOM 664 C CA . HIS A 1 89 ? -34.785 -2.816 38.474 1.00 96.25 89 HIS A CA 1
ATOM 665 C C . HIS A 1 89 ? -35.367 -2.523 37.083 1.00 96.25 89 HIS A C 1
ATOM 667 O O . HIS A 1 89 ? -35.488 -1.362 36.704 1.00 96.25 89 HIS A O 1
ATOM 673 N N . LEU A 1 90 ? -35.724 -3.563 36.325 1.00 96.38 90 LEU A N 1
ATOM 674 C CA . LEU A 1 90 ? -36.268 -3.455 34.969 1.00 96.38 90 LEU A CA 1
ATOM 675 C C . LEU A 1 90 ? -37.808 -3.514 34.922 1.00 96.38 90 LEU A C 1
ATOM 677 O O . LEU A 1 90 ? -38.363 -3.723 33.849 1.00 96.38 90 LEU A O 1
ATOM 681 N N . ASP A 1 91 ? -38.480 -3.353 36.067 1.00 95.25 91 ASP A N 1
ATOM 682 C CA . ASP A 1 91 ? -39.947 -3.379 36.210 1.00 95.25 91 ASP A CA 1
ATOM 683 C C . ASP A 1 91 ? -40.613 -4.675 35.687 1.00 95.25 91 ASP A C 1
ATOM 685 O O . ASP A 1 91 ? -41.707 -4.689 35.125 1.00 95.25 91 ASP A O 1
ATOM 689 N N . GLY A 1 92 ? -39.918 -5.803 35.849 1.00 94.44 92 GLY A N 1
ATOM 690 C CA . GLY A 1 92 ? -40.384 -7.132 35.467 1.00 94.44 92 GLY A CA 1
ATOM 691 C C . GLY A 1 92 ? -41.254 -7.803 36.529 1.00 94.44 92 GLY A C 1
ATOM 692 O O . GLY A 1 92 ? -41.102 -7.567 37.725 1.00 94.44 92 GLY A O 1
ATOM 693 N N . ASN A 1 93 ? -42.124 -8.726 36.103 1.00 95.12 93 ASN A N 1
ATOM 694 C CA . ASN A 1 93 ? -42.915 -9.546 37.023 1.00 95.12 93 ASN A CA 1
ATOM 695 C C . ASN A 1 93 ? -42.027 -10.624 37.691 1.00 95.12 93 ASN A C 1
ATOM 697 O O . ASN A 1 93 ? -41.603 -11.567 37.005 1.00 95.12 93 ASN A O 1
ATOM 701 N N . PRO A 1 94 ? -41.778 -10.544 39.014 1.00 91.69 94 PRO A N 1
ATOM 702 C CA . PRO A 1 94 ? -40.869 -11.456 39.700 1.00 91.69 94 PRO A CA 1
ATOM 703 C C . PRO A 1 94 ? -41.364 -12.906 39.690 1.00 91.69 94 PRO A C 1
ATOM 705 O O . PRO A 1 94 ? -40.544 -13.811 39.572 1.00 91.69 94 PRO A O 1
ATOM 708 N N . ASP A 1 95 ? -42.675 -13.161 39.729 1.00 92.69 95 ASP A N 1
ATOM 709 C CA . ASP A 1 95 ? -43.226 -14.525 39.747 1.00 92.69 95 ASP A CA 1
ATOM 710 C C . ASP A 1 95 ? -43.051 -15.236 38.398 1.00 92.69 95 ASP A C 1
ATOM 712 O O . ASP A 1 95 ? -42.715 -16.427 38.334 1.00 92.69 95 ASP A O 1
ATOM 716 N N . HIS A 1 96 ? -43.223 -14.494 37.300 1.00 94.38 96 HIS A N 1
ATOM 717 C CA . HIS A 1 96 ? -42.987 -15.014 35.954 1.00 94.38 96 HIS A CA 1
ATOM 718 C C . HIS A 1 96 ? -41.509 -15.368 35.760 1.00 94.38 96 HIS A C 1
ATOM 720 O O . HIS A 1 96 ? -41.173 -16.489 35.367 1.00 94.38 96 HIS A O 1
ATOM 726 N N . ILE A 1 97 ? -40.620 -14.443 36.123 1.00 95.88 97 ILE A N 1
ATOM 727 C CA . ILE A 1 97 ? -39.175 -14.646 36.023 1.00 95.88 97 ILE A CA 1
ATOM 728 C C . ILE A 1 97 ? -38.703 -15.768 36.948 1.00 95.88 97 ILE A C 1
ATOM 730 O O . ILE A 1 97 ? -37.845 -16.561 36.560 1.00 95.88 97 ILE A O 1
ATOM 734 N N . ARG A 1 98 ? -39.296 -15.907 38.138 1.00 96.00 98 ARG A N 1
ATOM 735 C CA . ARG A 1 98 ? -39.013 -17.021 39.049 1.00 96.00 98 ARG A CA 1
ATOM 736 C C . ARG A 1 98 ? -39.344 -18.365 38.433 1.00 96.00 98 ARG A C 1
ATOM 738 O O . ARG A 1 98 ? -38.581 -19.312 38.602 1.00 96.00 98 ARG A O 1
ATOM 745 N N . THR A 1 99 ? -40.443 -18.442 37.691 1.00 94.25 99 THR A N 1
ATOM 746 C CA . THR A 1 99 ? -40.846 -19.665 36.990 1.00 94.25 99 THR A CA 1
ATOM 747 C C . THR A 1 99 ? -39.814 -20.055 35.930 1.00 94.25 99 THR A C 1
ATOM 749 O O . THR A 1 99 ? -39.370 -21.203 35.904 1.00 94.25 99 THR A O 1
ATOM 752 N N . LEU A 1 100 ? -39.363 -19.095 35.114 1.00 93.94 100 LEU A N 1
ATOM 753 C CA . LEU A 1 100 ? -38.312 -19.317 34.112 1.00 93.94 100 LEU A CA 1
ATOM 754 C C . LEU A 1 100 ? -36.971 -19.687 34.760 1.00 93.94 100 LEU A C 1
ATOM 756 O O . LEU A 1 100 ? -36.278 -20.591 34.294 1.00 93.94 100 LEU A O 1
ATOM 760 N N . TRP A 1 101 ? -36.624 -19.031 35.868 1.00 96.75 101 TRP A N 1
ATOM 761 C CA . TRP A 1 101 ? -35.409 -19.321 36.618 1.00 96.75 101 TRP A CA 1
ATOM 762 C C . TRP A 1 101 ? -35.413 -20.741 37.185 1.00 96.75 101 TRP A C 1
ATOM 764 O O . TRP A 1 101 ? -34.460 -21.477 36.943 1.00 96.75 101 TRP A O 1
ATOM 774 N N . ILE A 1 102 ? -36.493 -21.163 37.854 1.00 94.44 102 ILE A N 1
ATOM 775 C CA . ILE A 1 102 ? -36.641 -22.535 38.367 1.00 94.44 102 ILE A CA 1
ATOM 776 C C . ILE A 1 102 ? -36.538 -23.546 37.222 1.00 94.44 102 ILE A C 1
ATOM 778 O O . ILE A 1 102 ? -35.818 -24.529 37.359 1.00 94.44 102 ILE A O 1
ATOM 782 N N . ALA A 1 103 ? -37.193 -23.291 36.086 1.00 91.19 103 ALA A N 1
ATOM 783 C CA . ALA A 1 103 ? -37.123 -24.176 34.925 1.00 91.19 103 ALA A CA 1
ATOM 784 C C . ALA A 1 103 ? -35.707 -24.260 34.324 1.00 91.19 103 ALA A C 1
ATOM 786 O O . ALA A 1 103 ? -35.332 -25.293 33.783 1.00 91.19 103 ALA A O 1
ATOM 787 N N . SER A 1 104 ? -34.895 -23.206 34.454 1.00 92.75 104 SER A N 1
ATOM 788 C CA . SER A 1 104 ? -33.497 -23.194 33.999 1.00 92.75 104 SER A CA 1
ATOM 789 C C . SER A 1 104 ? -32.520 -23.916 34.941 1.00 92.75 104 SER A C 1
ATOM 791 O O . SER A 1 104 ? -31.374 -24.188 34.566 1.00 92.75 104 SER A O 1
ATOM 793 N N . MET A 1 105 ? -32.945 -24.232 36.171 1.00 88.69 105 MET A N 1
ATOM 794 C CA . MET A 1 105 ? -32.112 -24.927 37.153 1.00 88.69 105 MET A CA 1
ATOM 795 C C . MET A 1 105 ? -31.832 -26.353 36.674 1.00 88.69 105 MET A C 1
ATOM 797 O O . MET A 1 105 ? -32.733 -27.175 36.567 1.00 88.69 105 MET A O 1
ATOM 801 N N . GLY A 1 106 ? -30.563 -26.656 36.399 1.00 78.69 106 GLY A N 1
ATOM 802 C CA . GLY A 1 106 ? -30.151 -27.935 35.806 1.00 78.69 106 GLY A CA 1
ATOM 803 C C . GLY A 1 106 ? -29.689 -27.824 34.354 1.00 78.69 106 GLY A C 1
ATOM 804 O O . GLY A 1 106 ? -29.203 -28.814 33.804 1.00 78.69 106 GLY A O 1
ATOM 805 N N . ALA A 1 107 ? -29.752 -26.626 33.756 1.00 80.00 107 ALA A N 1
ATOM 806 C CA . ALA A 1 107 ? -29.091 -26.346 32.489 1.00 80.00 107 ALA A CA 1
ATOM 807 C C . ALA A 1 107 ? -27.604 -26.698 32.621 1.00 80.00 107 ALA A C 1
ATOM 809 O O . ALA A 1 107 ? -26.893 -26.158 33.475 1.00 80.00 107 ALA A O 1
ATOM 810 N N . LYS A 1 108 ? -27.130 -27.635 31.795 1.00 74.12 108 LYS A N 1
ATOM 811 C CA . LYS A 1 108 ? -25.705 -27.963 31.771 1.00 74.12 108 LYS A CA 1
ATOM 812 C C . LYS A 1 108 ? -24.933 -26.734 31.293 1.00 74.12 108 LYS A C 1
ATOM 814 O O . LYS A 1 108 ? -25.398 -26.090 30.347 1.00 74.12 108 LYS A O 1
ATOM 819 N N . PRO A 1 109 ? -23.755 -26.445 31.880 1.00 63.38 109 PRO A N 1
ATOM 820 C CA . PRO A 1 109 ? -22.872 -25.423 31.350 1.00 63.38 109 PRO A CA 1
ATOM 821 C C . PRO A 1 109 ? -22.685 -25.695 29.865 1.00 63.38 109 PRO A C 1
ATOM 823 O O . PRO A 1 109 ? -22.184 -26.760 29.488 1.00 63.38 109 PRO A O 1
ATOM 826 N N . ARG A 1 110 ? -23.118 -24.756 29.015 1.00 57.72 110 ARG A N 1
ATOM 827 C CA . ARG A 1 110 ? -22.672 -24.745 27.621 1.00 57.72 110 ARG A CA 1
ATOM 828 C C . ARG A 1 110 ? -21.145 -24.829 27.693 1.00 57.72 110 ARG A C 1
ATOM 830 O O . ARG A 1 110 ? -20.576 -23.964 28.362 1.00 57.72 110 ARG A O 1
ATOM 837 N N . PRO A 1 111 ? -20.505 -25.858 27.103 1.00 52.50 111 PRO A N 1
ATOM 838 C CA . PRO A 1 111 ? -19.064 -26.018 27.185 1.00 52.50 111 PRO A CA 1
ATOM 839 C C . PRO A 1 111 ? -18.421 -24.694 26.799 1.00 52.50 111 PRO A C 1
ATOM 841 O O . PRO A 1 111 ? -18.593 -24.221 25.675 1.00 52.50 111 PRO A O 1
ATOM 844 N N . GLU A 1 112 ? -17.774 -24.055 27.769 1.00 43.91 112 GLU A N 1
ATOM 845 C CA . GLU A 1 112 ? -16.905 -22.929 27.489 1.00 43.91 112 GLU A CA 1
ATOM 846 C C . GLU A 1 112 ? -15.834 -23.498 26.558 1.00 43.91 112 GLU A C 1
ATOM 848 O O . GLU A 1 112 ? -15.232 -24.522 26.905 1.00 43.91 112 GLU A O 1
ATOM 853 N N . PRO A 1 113 ? -15.675 -22.966 25.335 1.00 40.59 113 PRO A N 1
ATOM 854 C CA . PRO A 1 113 ? -14.707 -23.522 24.413 1.00 40.59 113 PRO A CA 1
ATOM 855 C C . PRO A 1 113 ? -13.345 -23.435 25.096 1.00 40.59 113 PRO A C 1
ATOM 857 O O . PRO A 1 113 ? -12.873 -22.347 25.429 1.00 40.59 113 PRO A O 1
ATOM 860 N N . ALA A 1 114 ? -12.748 -24.599 25.358 1.00 40.88 114 ALA A N 1
ATOM 861 C CA . ALA A 1 114 ? -11.376 -24.680 25.819 1.00 40.88 114 ALA A CA 1
ATOM 862 C C . ALA A 1 114 ? -10.493 -23.860 24.859 1.00 40.88 114 ALA A C 1
ATOM 864 O O . ALA A 1 114 ? -10.8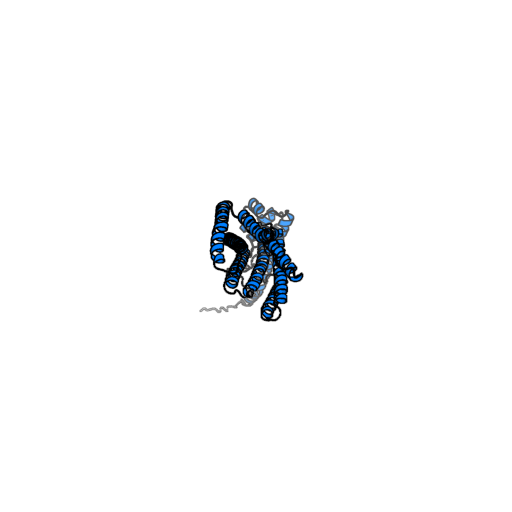12 -23.773 23.668 1.00 40.88 114 ALA A O 1
ATOM 865 N N . PRO A 1 115 ? -9.388 -23.265 25.333 1.00 45.06 115 PRO A N 1
ATOM 866 C CA . PRO A 1 115 ? -8.421 -22.589 24.479 1.00 45.06 115 PRO A CA 1
ATOM 867 C C . PRO A 1 115 ? -7.619 -23.624 23.671 1.00 45.06 115 PRO A C 1
ATOM 869 O O . PRO A 1 115 ? -6.404 -23.724 23.780 1.00 45.06 115 PRO A O 1
ATOM 872 N N . GLU A 1 116 ? -8.307 -24.415 22.855 1.00 38.94 116 GLU A N 1
ATOM 873 C CA . GLU A 1 116 ? -7.748 -25.245 21.806 1.00 38.94 116 GLU A CA 1
ATOM 874 C C . GLU A 1 116 ? -8.387 -24.794 20.496 1.00 38.94 116 GLU A C 1
ATOM 876 O O . GLU A 1 116 ? -9.551 -25.044 20.209 1.00 38.94 116 GLU A O 1
ATOM 881 N N . THR A 1 117 ? -7.573 -24.0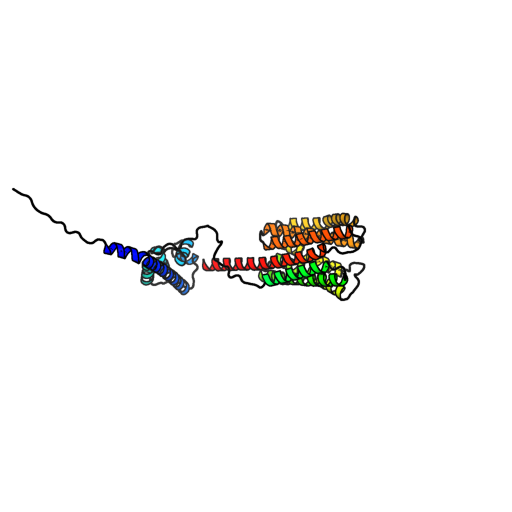79 19.725 1.00 44.75 117 THR A N 1
ATOM 882 C CA . THR A 1 117 ? -7.612 -24.032 18.266 1.00 44.75 117 THR A CA 1
ATOM 883 C C . THR A 1 117 ? -8.986 -23.753 17.644 1.00 44.75 117 THR A C 1
ATOM 885 O O . THR A 1 117 ? -9.726 -24.647 17.245 1.00 44.75 117 THR A O 1
ATOM 888 N N . VAL A 1 118 ? -9.234 -22.464 17.393 1.00 46.53 118 VAL A N 1
ATOM 889 C CA . VAL A 1 118 ? -10.272 -21.902 16.500 1.00 46.53 118 VAL A CA 1
ATOM 890 C C . VAL A 1 118 ? -10.011 -22.266 15.019 1.00 46.53 118 VAL A C 1
ATOM 892 O O . VAL A 1 118 ? -10.228 -21.483 14.102 1.00 46.53 118 VAL A O 1
ATOM 895 N N . ALA A 1 119 ? -9.540 -23.479 14.742 1.00 49.81 119 ALA A N 1
ATOM 896 C CA . ALA A 1 119 ? -9.483 -24.041 13.404 1.00 49.81 119 ALA A CA 1
ATOM 897 C C . ALA A 1 119 ? -10.520 -25.156 13.301 1.00 49.81 119 ALA A C 1
ATOM 899 O O . ALA A 1 119 ? -10.157 -26.320 13.203 1.00 49.81 119 ALA A O 1
ATOM 900 N N . GLN A 1 120 ? -11.807 -24.795 13.344 1.00 45.00 120 GLN A N 1
ATOM 901 C CA . GLN A 1 120 ? -12.821 -25.234 12.374 1.00 45.00 120 GLN A CA 1
ATOM 902 C C . GLN A 1 120 ? -14.246 -24.891 12.844 1.00 45.00 120 GLN A C 1
ATOM 904 O O . GLN A 1 120 ? -14.667 -25.224 13.946 1.00 45.00 120 GLN A O 1
ATOM 909 N N . SER A 1 121 ? -15.005 -24.300 11.913 1.00 45.00 121 SER A N 1
ATOM 910 C CA . SER A 1 121 ? -16.473 -24.158 11.865 1.00 45.00 121 SER A CA 1
ATOM 911 C C . SER A 1 121 ? -17.161 -22.893 12.400 1.00 45.00 121 SER A C 1
ATOM 913 O O . SER A 1 121 ? -18.385 -22.850 12.438 1.00 45.00 121 SER A O 1
ATOM 915 N N . VAL A 1 122 ? -16.440 -21.783 12.562 1.00 44.81 122 VAL A N 1
ATOM 916 C CA . VAL A 1 122 ? -16.947 -20.564 11.910 1.00 44.81 122 VAL A CA 1
ATOM 917 C C . VAL A 1 122 ? -16.349 -20.623 10.519 1.00 44.81 122 VAL A C 1
ATOM 919 O O . VAL A 1 122 ? -15.194 -20.259 10.322 1.00 44.81 122 VAL A O 1
ATOM 922 N N . GLN A 1 123 ? -17.082 -21.167 9.545 1.00 42.78 123 GLN A N 1
ATOM 923 C CA . GLN A 1 123 ? -16.822 -20.694 8.194 1.00 42.78 123 GLN A CA 1
ATOM 924 C C . GLN A 1 123 ? -17.128 -19.201 8.284 1.00 42.78 123 GLN A C 1
ATOM 926 O O . GLN A 1 123 ? -18.297 -18.869 8.514 1.00 42.78 123 GLN A O 1
ATOM 931 N N . PRO A 1 124 ? -16.132 -18.295 8.166 1.00 42.84 124 PRO A N 1
ATOM 932 C CA . PRO A 1 124 ? -16.490 -16.923 7.878 1.00 42.84 124 PRO A CA 1
ATOM 933 C C . PRO A 1 124 ? -17.399 -17.044 6.666 1.00 42.84 124 PRO A C 1
ATOM 935 O O . PRO A 1 124 ? -17.114 -17.855 5.773 1.00 42.84 124 PRO A O 1
ATOM 938 N N . ALA A 1 125 ? -18.523 -16.329 6.660 1.00 44.12 125 ALA A N 1
ATOM 939 C CA . ALA A 1 125 ? -19.201 -16.068 5.411 1.00 44.12 125 ALA A CA 1
ATOM 940 C C . ALA A 1 125 ? -18.092 -15.539 4.509 1.00 44.12 125 ALA A C 1
ATOM 942 O O . ALA A 1 125 ? -17.618 -14.416 4.674 1.00 44.12 125 ALA A O 1
ATOM 943 N N . THR A 1 126 ? -17.555 -16.425 3.671 1.00 46.00 126 THR A N 1
ATOM 944 C CA . THR A 1 126 ? -16.542 -16.088 2.706 1.00 46.00 126 THR A CA 1
ATOM 945 C C . THR A 1 126 ? -17.366 -15.215 1.812 1.00 46.00 126 THR A C 1
ATOM 947 O O . THR A 1 126 ? -18.157 -15.692 0.999 1.00 46.00 126 THR A O 1
ATOM 950 N N . ALA A 1 127 ? -17.278 -13.912 2.058 1.00 42.41 127 ALA A N 1
ATOM 951 C CA . ALA A 1 127 ? -17.590 -12.933 1.069 1.00 42.41 127 ALA A CA 1
ATOM 952 C C . ALA A 1 127 ? -16.671 -13.340 -0.077 1.00 42.41 127 ALA A C 1
ATOM 954 O O . ALA A 1 127 ? -15.490 -12.995 -0.111 1.00 42.41 127 ALA A O 1
ATOM 955 N N . ARG A 1 128 ? -17.201 -14.207 -0.949 1.00 45.84 128 ARG A N 1
ATOM 956 C CA . ARG A 1 128 ? -16.666 -14.576 -2.245 1.00 45.84 128 ARG A CA 1
ATOM 957 C C . ARG A 1 128 ? -16.768 -13.298 -3.053 1.00 45.84 128 ARG A C 1
ATOM 959 O O . ARG A 1 128 ? -17.582 -13.168 -3.959 1.00 45.84 128 ARG A O 1
ATOM 966 N N . PHE A 1 129 ? -15.984 -12.302 -2.663 1.00 45.31 129 PHE A N 1
ATOM 967 C CA . PHE A 1 129 ? -15.641 -11.253 -3.573 1.00 45.31 129 PHE A CA 1
ATOM 968 C C . PHE A 1 129 ? -14.871 -11.938 -4.703 1.00 45.31 129 PHE A C 1
ATOM 970 O O . PHE A 1 129 ? -14.104 -12.874 -4.457 1.00 45.31 129 PHE A O 1
ATOM 977 N N . PRO A 1 130 ? -15.057 -11.491 -5.946 1.00 55.12 130 PRO A N 1
ATOM 978 C CA . PRO A 1 130 ? -14.352 -12.002 -7.113 1.00 55.12 130 PRO A CA 1
ATOM 979 C C . PRO A 1 130 ? -12.842 -11.677 -7.075 1.00 55.12 130 PRO A C 1
ATOM 981 O O . PRO A 1 130 ? -12.222 -11.505 -8.117 1.00 55.12 130 PRO A O 1
ATOM 984 N N . THR A 1 131 ? -12.212 -11.571 -5.901 1.00 55.72 131 THR A N 1
ATOM 985 C CA . THR A 1 131 ? -10.772 -11.356 -5.726 1.00 55.72 131 THR A CA 1
ATOM 986 C C . THR A 1 131 ? -9.973 -12.523 -6.279 1.00 55.72 131 THR A C 1
ATOM 988 O O . THR A 1 131 ? -8.957 -12.285 -6.915 1.00 55.72 131 THR A O 1
ATOM 991 N N . ALA A 1 132 ? -10.460 -13.761 -6.144 1.00 57.94 132 ALA A N 1
ATOM 992 C CA . ALA A 1 132 ? -9.838 -14.919 -6.780 1.00 57.94 132 ALA A CA 1
ATOM 993 C C . ALA A 1 132 ? -9.889 -14.819 -8.312 1.00 57.94 132 ALA A C 1
ATOM 995 O O . ALA A 1 132 ? -8.894 -15.096 -8.967 1.00 57.94 132 ALA A O 1
ATOM 996 N N . SER A 1 133 ? -11.001 -14.360 -8.894 1.00 59.69 133 SER A N 1
ATOM 997 C CA . SER A 1 133 ? -11.118 -14.164 -10.346 1.00 59.69 133 SER A CA 1
ATOM 998 C C . SER A 1 133 ? -10.336 -12.955 -10.854 1.00 59.69 133 SER A C 1
ATOM 1000 O O . SER A 1 133 ? -9.781 -13.027 -11.942 1.00 59.69 133 SER A O 1
ATOM 1002 N N . VAL A 1 134 ? -10.233 -11.871 -10.078 1.00 65.69 134 VAL A N 1
ATOM 1003 C CA . VAL A 1 134 ? -9.391 -10.718 -10.423 1.00 65.69 134 VAL A CA 1
ATOM 1004 C C . VAL A 1 134 ? -7.922 -11.115 -10.311 1.00 65.69 134 VAL A C 1
ATOM 1006 O O . VAL A 1 134 ? -7.202 -10.982 -11.285 1.00 65.69 134 VAL A O 1
ATOM 1009 N N . ALA A 1 135 ? -7.481 -11.703 -9.199 1.00 65.12 135 ALA A N 1
ATOM 1010 C CA . ALA A 1 135 ? -6.115 -12.199 -9.043 1.00 65.12 135 ALA A CA 1
ATOM 1011 C C . ALA A 1 135 ? -5.760 -13.270 -10.089 1.00 65.12 135 ALA A C 1
ATOM 1013 O O . ALA A 1 135 ? -4.669 -13.227 -10.643 1.00 65.12 135 ALA A O 1
ATOM 1014 N N . ALA A 1 136 ? -6.676 -14.182 -10.429 1.00 64.75 136 ALA A N 1
ATOM 1015 C CA . ALA A 1 136 ? -6.467 -15.170 -11.486 1.00 64.75 136 ALA A CA 1
ATOM 1016 C C . ALA A 1 136 ? -6.420 -14.535 -12.882 1.00 64.75 136 ALA A C 1
ATOM 1018 O O . ALA A 1 136 ? -5.555 -14.900 -13.670 1.00 64.75 136 ALA A O 1
ATOM 1019 N N . ALA A 1 137 ? -7.290 -13.567 -13.191 1.00 66.88 137 ALA A N 1
ATOM 1020 C CA . ALA A 1 137 ? -7.243 -12.827 -14.453 1.00 66.88 137 ALA A CA 1
ATOM 1021 C C . ALA A 1 137 ? -5.940 -12.030 -14.578 1.00 66.88 137 ALA A C 1
ATOM 1023 O O . ALA A 1 137 ? -5.333 -11.992 -15.642 1.00 66.88 137 ALA A O 1
ATOM 1024 N N . ILE A 1 138 ? -5.476 -11.457 -13.472 1.00 68.50 138 ILE A N 1
ATOM 1025 C CA . ILE A 1 138 ? -4.214 -10.737 -13.373 1.00 68.50 138 ILE A CA 1
ATOM 1026 C C . ILE A 1 138 ? -3.015 -11.680 -13.545 1.00 68.50 138 ILE A C 1
ATOM 1028 O O . ILE A 1 138 ? -2.133 -11.391 -14.349 1.00 68.50 138 ILE A O 1
ATOM 1032 N N . CYS A 1 139 ? -2.985 -12.811 -12.837 1.00 66.62 139 CYS A N 1
ATOM 1033 C CA . CYS A 1 139 ? -1.947 -13.829 -12.988 1.00 66.62 139 CYS A CA 1
ATOM 1034 C C . CYS A 1 139 ? -1.933 -14.395 -14.410 1.00 66.62 139 CYS A C 1
ATOM 1036 O O . CYS A 1 139 ? -0.863 -14.562 -14.984 1.00 66.62 139 CYS A O 1
ATOM 1038 N N . ALA A 1 140 ? -3.100 -14.633 -15.013 1.00 66.19 140 ALA A N 1
ATOM 1039 C CA . ALA A 1 140 ? -3.209 -15.054 -16.405 1.00 66.19 140 ALA A CA 1
ATOM 1040 C C . ALA A 1 140 ? -2.673 -13.981 -17.364 1.00 66.19 140 ALA A C 1
ATOM 1042 O O . ALA A 1 140 ? -1.961 -14.313 -18.306 1.00 66.19 140 ALA A O 1
ATOM 1043 N N . LEU A 1 141 ? -2.946 -12.698 -17.105 1.00 67.31 141 LEU A N 1
ATOM 1044 C CA . LEU A 1 141 ? -2.422 -11.589 -17.904 1.00 67.31 141 LEU A CA 1
ATOM 1045 C C . LEU A 1 141 ? -0.895 -11.478 -17.774 1.00 67.31 141 LEU A C 1
ATOM 1047 O O . LEU A 1 141 ? -0.214 -11.317 -18.780 1.00 67.31 141 LEU A O 1
ATOM 1051 N N . LEU A 1 142 ? -0.351 -11.667 -16.569 1.00 68.06 142 LEU A N 1
ATOM 1052 C CA . LEU A 1 142 ? 1.090 -11.751 -16.313 1.00 68.06 142 LEU A CA 1
ATOM 1053 C C . LEU A 1 142 ? 1.741 -12.929 -17.031 1.00 68.06 142 LEU A C 1
ATOM 1055 O O . LEU A 1 142 ? 2.768 -12.749 -17.670 1.00 68.06 142 LEU A O 1
ATOM 1059 N N . VAL A 1 143 ? 1.130 -14.113 -16.985 1.00 67.56 143 VAL A N 1
ATOM 1060 C CA . VAL A 1 143 ? 1.608 -15.287 -17.725 1.00 67.56 143 VAL A CA 1
ATOM 1061 C C . VAL A 1 143 ? 1.575 -15.019 -19.229 1.00 67.56 143 VAL A C 1
ATOM 1063 O O . VAL A 1 143 ? 2.535 -15.344 -19.914 1.00 67.56 143 VAL A O 1
ATOM 1066 N N . VAL A 1 144 ? 0.529 -14.377 -19.757 1.00 65.12 144 VAL A N 1
ATOM 1067 C CA . VAL A 1 144 ? 0.451 -14.021 -21.183 1.00 65.12 144 VAL A CA 1
ATOM 1068 C C . VAL A 1 144 ? 1.527 -13.006 -21.576 1.00 65.12 144 VAL A C 1
ATOM 1070 O O . VAL A 1 144 ? 2.125 -13.169 -22.637 1.00 65.12 144 VAL A O 1
ATOM 1073 N N . VAL A 1 145 ? 1.792 -11.993 -20.745 1.00 62.94 145 VAL A N 1
ATOM 1074 C CA . VAL A 1 145 ? 2.862 -11.006 -20.977 1.00 62.94 145 VAL A CA 1
ATOM 1075 C C . VAL A 1 145 ? 4.228 -11.689 -20.939 1.00 62.94 145 VAL A C 1
ATOM 1077 O O . VAL A 1 145 ? 4.977 -11.597 -21.904 1.00 62.94 145 VAL A O 1
ATOM 1080 N N . ILE A 1 146 ? 4.503 -12.474 -19.893 1.00 66.56 146 ILE A N 1
ATOM 1081 C CA . ILE A 1 146 ? 5.763 -13.207 -19.729 1.00 66.56 146 ILE A CA 1
ATOM 1082 C C . ILE A 1 146 ? 5.990 -14.166 -20.903 1.00 66.56 146 ILE A C 1
ATOM 1084 O O . ILE A 1 146 ? 7.053 -14.141 -21.508 1.00 66.56 146 ILE A O 1
ATOM 1088 N N . VAL A 1 147 ? 4.997 -14.984 -21.268 1.00 63.97 147 VAL A N 1
ATOM 1089 C CA . VAL A 1 147 ? 5.111 -15.974 -22.356 1.00 63.97 147 VAL A CA 1
ATOM 1090 C C . VAL A 1 147 ? 5.274 -15.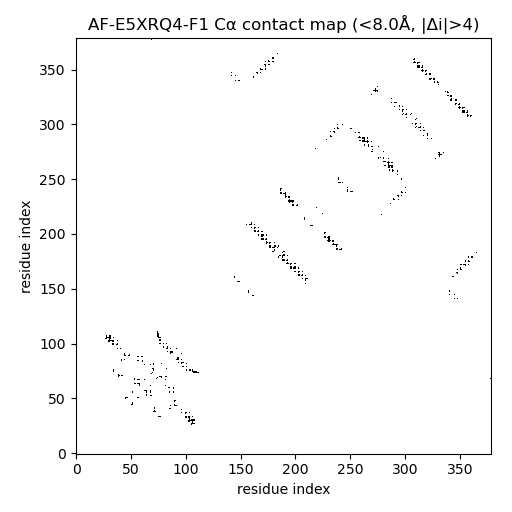306 -23.724 1.00 63.97 147 VAL A C 1
ATOM 1092 O O . VAL A 1 147 ? 5.961 -15.851 -24.586 1.00 63.97 147 VAL A O 1
ATOM 1095 N N . ARG A 1 148 ? 4.670 -14.132 -23.951 1.00 59.94 148 ARG A N 1
ATOM 1096 C CA . ARG A 1 148 ? 4.776 -13.419 -25.235 1.00 59.94 148 ARG A CA 1
ATOM 1097 C C . ARG A 1 148 ? 6.027 -12.565 -25.369 1.00 59.94 148 ARG A C 1
ATOM 1099 O O . ARG A 1 148 ? 6.509 -12.435 -26.489 1.00 59.94 148 ARG A O 1
ATOM 1106 N N . ASP A 1 149 ? 6.593 -12.063 -24.278 1.00 57.44 149 ASP A N 1
ATOM 1107 C CA . ASP A 1 149 ? 7.882 -11.364 -24.314 1.00 57.44 149 ASP A CA 1
ATOM 1108 C C . ASP A 1 149 ? 9.045 -12.289 -24.713 1.00 57.44 149 ASP A C 1
ATOM 1110 O O . ASP A 1 149 ? 10.076 -11.817 -25.190 1.00 57.44 149 ASP A O 1
ATOM 1114 N N . PHE A 1 150 ? 8.859 -13.613 -24.637 1.00 60.81 150 PHE A N 1
ATOM 1115 C CA . PHE A 1 150 ? 9.777 -14.593 -25.228 1.00 60.81 150 PHE A CA 1
ATOM 1116 C C . PHE A 1 150 ? 9.646 -14.744 -26.755 1.00 60.81 150 PHE A C 1
ATOM 1118 O O . PHE A 1 150 ? 10.424 -15.491 -27.345 1.00 60.81 150 PHE A O 1
ATOM 1125 N N . ALA A 1 151 ? 8.701 -14.062 -27.417 1.00 60.75 151 ALA A N 1
ATOM 1126 C CA . ALA A 1 151 ? 8.597 -14.030 -28.874 1.00 60.75 151 ALA A CA 1
ATOM 1127 C C . ALA A 1 151 ? 9.365 -12.806 -29.430 1.00 60.75 151 ALA A C 1
ATOM 1129 O O . ALA A 1 151 ? 8.858 -11.685 -29.371 1.00 60.75 151 ALA A O 1
ATOM 1130 N N . PRO A 1 152 ? 10.569 -12.985 -30.010 1.00 65.44 152 PRO A N 1
ATOM 1131 C CA . PRO A 1 152 ? 11.476 -11.886 -30.372 1.00 65.44 152 PRO A CA 1
ATOM 1132 C C . PRO A 1 152 ? 11.044 -11.058 -31.597 1.00 65.44 152 PRO A C 1
ATOM 1134 O O . PRO A 1 152 ? 11.755 -10.142 -31.998 1.00 65.44 152 PRO A O 1
ATOM 1137 N N . GLY A 1 153 ? 9.909 -11.374 -32.227 1.00 74.75 153 GLY A N 1
ATOM 1138 C CA . GLY A 1 153 ? 9.570 -10.852 -33.554 1.00 74.75 153 GLY A CA 1
ATOM 1139 C C . GLY A 1 153 ? 9.105 -9.393 -33.615 1.00 74.75 153 GLY A C 1
ATOM 1140 O O . GLY A 1 153 ? 9.102 -8.835 -34.706 1.00 74.75 153 GLY A O 1
ATOM 1141 N N . ASP A 1 154 ? 8.684 -8.771 -32.503 1.00 77.62 154 ASP A N 1
ATOM 1142 C CA . ASP A 1 154 ? 8.044 -7.445 -32.561 1.00 77.62 154 ASP A CA 1
ATOM 1143 C C . ASP A 1 154 ? 8.171 -6.633 -31.251 1.00 77.62 154 ASP A C 1
ATOM 1145 O O . ASP A 1 154 ? 7.221 -6.490 -30.477 1.00 77.62 154 ASP A O 1
ATOM 1149 N N . MET A 1 155 ? 9.362 -6.077 -30.990 1.00 74.88 155 MET A N 1
ATOM 1150 C CA . MET A 1 155 ? 9.661 -5.284 -29.781 1.00 74.88 155 MET A CA 1
ATOM 1151 C C . MET A 1 155 ? 8.643 -4.165 -29.507 1.00 74.88 155 MET A C 1
ATOM 1153 O O . MET A 1 155 ? 8.208 -3.993 -28.371 1.00 74.88 155 MET A O 1
ATOM 1157 N N . ARG A 1 156 ? 8.198 -3.441 -30.545 1.00 79.00 156 ARG A N 1
ATOM 1158 C CA . ARG A 1 156 ? 7.222 -2.340 -30.407 1.00 79.00 156 ARG A CA 1
ATOM 1159 C C . ARG A 1 156 ? 5.847 -2.824 -29.967 1.00 79.00 156 ARG A C 1
ATOM 1161 O O . ARG A 1 156 ? 5.065 -2.084 -29.369 1.00 79.00 156 ARG A O 1
ATOM 1168 N N . ARG A 1 157 ? 5.475 -4.047 -30.340 1.00 80.06 157 ARG A N 1
ATOM 1169 C CA . ARG A 1 157 ? 4.225 -4.653 -29.887 1.00 80.06 157 ARG A CA 1
ATOM 1170 C C . ARG A 1 157 ? 4.325 -5.045 -28.416 1.00 80.06 157 ARG A C 1
ATOM 1172 O O . ARG A 1 157 ? 3.384 -4.767 -27.677 1.00 80.06 157 ARG A O 1
ATOM 1179 N N . ASN A 1 158 ? 5.448 -5.625 -28.006 1.00 77.44 158 ASN A N 1
ATOM 1180 C CA . ASN A 1 158 ? 5.697 -6.023 -26.621 1.00 77.44 158 ASN A CA 1
ATOM 1181 C C . ASN A 1 158 ? 5.716 -4.807 -25.684 1.00 77.44 158 ASN A C 1
ATOM 1183 O O . ASN A 1 158 ? 5.001 -4.792 -24.687 1.00 77.44 158 ASN A O 1
ATOM 1187 N N . GLU A 1 159 ? 6.403 -3.732 -26.074 1.00 79.94 159 GLU A N 1
ATOM 1188 C CA . GLU A 1 159 ? 6.430 -2.468 -25.328 1.00 79.94 159 GLU A CA 1
ATOM 1189 C C . GLU A 1 159 ? 5.023 -1.889 -25.110 1.00 79.94 159 GLU A C 1
ATOM 1191 O O . GLU A 1 159 ? 4.649 -1.555 -23.986 1.00 79.94 159 GLU A O 1
ATOM 1196 N N . ARG A 1 160 ? 4.188 -1.856 -26.160 1.00 82.88 160 ARG A N 1
ATOM 1197 C CA . ARG A 1 160 ? 2.796 -1.386 -26.055 1.00 82.88 160 ARG A CA 1
ATOM 1198 C C . ARG A 1 160 ? 1.955 -2.252 -25.121 1.00 82.88 160 ARG A C 1
ATOM 1200 O O . ARG A 1 160 ? 1.172 -1.717 -24.341 1.00 82.88 160 ARG A O 1
ATOM 1207 N N . ILE A 1 161 ? 2.090 -3.576 -25.201 1.00 81.19 161 ILE A N 1
ATOM 1208 C CA . ILE A 1 161 ? 1.345 -4.499 -24.333 1.00 81.19 161 ILE A CA 1
ATOM 1209 C C . ILE A 1 161 ? 1.754 -4.290 -22.874 1.00 81.19 161 ILE A C 1
ATOM 1211 O O . ILE A 1 161 ? 0.884 -4.163 -22.012 1.00 81.19 161 ILE A O 1
ATOM 1215 N N . THR A 1 162 ? 3.055 -4.206 -22.608 1.00 81.62 162 THR A N 1
ATOM 1216 C CA . THR A 1 162 ? 3.595 -4.002 -21.263 1.00 81.62 162 THR A CA 1
ATOM 1217 C C . THR A 1 162 ? 3.188 -2.647 -20.693 1.00 81.62 162 THR A C 1
ATOM 1219 O O . THR A 1 162 ? 2.712 -2.601 -19.560 1.00 81.62 162 THR A O 1
ATOM 1222 N N . GLY A 1 163 ? 3.259 -1.567 -21.476 1.00 84.12 163 GLY A N 1
ATOM 1223 C CA . GLY A 1 163 ? 2.808 -0.239 -21.045 1.00 84.12 163 GLY A CA 1
ATOM 1224 C C . GLY A 1 163 ? 1.314 -0.204 -20.704 1.00 84.12 163 GLY A C 1
ATOM 1225 O O . GLY A 1 163 ? 0.919 0.313 -19.658 1.00 84.12 163 GLY A O 1
ATOM 1226 N N . VAL A 1 164 ? 0.467 -0.836 -21.527 1.00 85.19 164 VAL A N 1
ATOM 1227 C CA . VAL A 1 164 ? -0.974 -0.958 -21.239 1.00 85.19 164 VAL A CA 1
ATOM 1228 C C . VAL A 1 164 ? -1.223 -1.797 -19.986 1.00 85.19 164 VAL A C 1
ATOM 1230 O O . VAL A 1 164 ? -2.053 -1.424 -19.158 1.00 85.19 164 VAL A O 1
ATOM 1233 N N . ALA A 1 165 ? -0.510 -2.913 -19.819 1.00 85.12 165 ALA A N 1
ATOM 1234 C CA . ALA A 1 165 ? -0.637 -3.751 -18.632 1.00 85.12 165 ALA A CA 1
ATOM 1235 C C . ALA A 1 165 ? -0.266 -2.964 -17.367 1.00 85.12 165 ALA A C 1
ATOM 1237 O O . ALA A 1 165 ? -1.064 -2.904 -16.433 1.00 85.12 165 ALA A O 1
ATOM 1238 N N . GLN A 1 166 ? 0.894 -2.301 -17.357 1.00 87.38 166 GLN A N 1
ATOM 1239 C CA . GLN A 1 166 ? 1.345 -1.462 -16.244 1.00 87.38 166 GLN A CA 1
ATOM 1240 C C . GLN A 1 166 ? 0.313 -0.392 -15.886 1.00 87.38 166 GLN A C 1
ATOM 1242 O O . GLN A 1 166 ? -0.057 -0.273 -14.718 1.00 87.38 166 GLN A O 1
ATOM 1247 N N . LEU A 1 167 ? -0.219 0.323 -16.882 1.00 90.19 167 LEU A N 1
ATOM 1248 C CA . LEU A 1 167 ? -1.281 1.303 -16.671 1.00 90.19 167 LEU A CA 1
ATOM 1249 C C . LEU A 1 167 ? -2.499 0.682 -15.978 1.00 90.19 167 LEU A C 1
ATOM 1251 O O . LEU A 1 167 ? -2.959 1.206 -14.963 1.00 90.19 167 LEU A O 1
ATOM 1255 N N . LEU A 1 168 ? -3.010 -0.440 -16.491 1.00 88.94 168 LEU A N 1
ATOM 1256 C CA . LEU A 1 168 ? -4.186 -1.103 -15.923 1.00 88.94 168 LEU A CA 1
ATOM 1257 C C . LEU A 1 168 ? -3.949 -1.539 -14.474 1.00 88.94 168 LEU A C 1
ATOM 1259 O O . LEU A 1 168 ? -4.809 -1.327 -13.615 1.00 88.94 168 LEU A O 1
ATOM 1263 N N . PHE A 1 169 ? -2.780 -2.107 -14.181 1.00 89.56 169 PHE A N 1
ATOM 1264 C CA . PHE A 1 169 ? -2.429 -2.559 -12.839 1.00 89.56 169 PHE A CA 1
ATOM 1265 C C . PHE A 1 169 ? -2.297 -1.414 -11.845 1.00 89.56 169 PHE A C 1
ATOM 1267 O O . PHE A 1 169 ? -2.905 -1.453 -10.773 1.00 89.56 169 PHE A O 1
ATOM 1274 N N . VAL A 1 170 ? -1.539 -0.380 -12.204 1.00 91.88 170 VAL A N 1
ATOM 1275 C CA . VAL A 1 170 ? -1.311 0.775 -11.335 1.00 91.88 170 VAL A CA 1
ATOM 1276 C C . VAL A 1 170 ? -2.610 1.551 -11.124 1.00 91.88 170 VAL A C 1
ATOM 1278 O O . VAL A 1 170 ? -2.922 1.906 -9.990 1.00 91.88 170 VAL A O 1
ATOM 1281 N N . ALA A 1 171 ? -3.419 1.751 -12.170 1.00 93.50 171 ALA A N 1
ATOM 1282 C CA . ALA A 1 171 ? -4.724 2.402 -12.049 1.00 93.50 171 ALA A CA 1
ATOM 1283 C C . ALA A 1 171 ? -5.680 1.604 -11.146 1.00 93.50 171 ALA A C 1
ATOM 1285 O O . ALA A 1 171 ? -6.363 2.180 -10.297 1.00 93.50 171 ALA A O 1
ATOM 1286 N N . THR A 1 172 ? -5.691 0.272 -11.266 1.00 92.75 172 THR A N 1
ATOM 1287 C CA . THR A 1 172 ? -6.491 -0.599 -10.389 1.00 92.75 172 THR A CA 1
ATOM 1288 C C . THR A 1 172 ? -6.037 -0.485 -8.935 1.00 92.75 172 THR A C 1
ATOM 1290 O O . THR A 1 172 ? -6.868 -0.309 -8.040 1.00 92.75 172 THR A O 1
ATOM 1293 N N . ALA A 1 173 ? -4.724 -0.528 -8.690 1.00 93.69 173 ALA A N 1
ATOM 1294 C CA . ALA A 1 173 ? -4.156 -0.328 -7.362 1.00 93.69 173 ALA A CA 1
ATOM 1295 C C . ALA A 1 173 ? -4.549 1.049 -6.795 1.00 93.69 173 ALA A C 1
ATOM 1297 O O . ALA A 1 173 ? -5.034 1.129 -5.666 1.00 93.69 173 ALA A O 1
ATOM 1298 N N . ALA A 1 174 ? -4.423 2.117 -7.590 1.00 95.94 174 ALA A N 1
ATOM 1299 C CA . ALA A 1 174 ? -4.782 3.477 -7.197 1.00 95.94 174 ALA A CA 1
ATOM 1300 C C . ALA A 1 174 ? -6.260 3.593 -6.794 1.00 95.94 174 ALA A C 1
ATOM 1302 O O . ALA A 1 174 ? -6.563 4.143 -5.736 1.00 95.94 174 ALA A O 1
ATOM 1303 N N . LEU A 1 175 ? -7.185 3.036 -7.585 1.00 95.75 175 LEU A N 1
ATOM 1304 C CA . LEU A 1 175 ? -8.624 3.060 -7.291 1.00 95.75 175 LEU A CA 1
ATOM 1305 C C . LEU A 1 175 ? -8.969 2.321 -5.992 1.00 95.75 175 LEU A C 1
ATOM 1307 O O . LEU A 1 175 ? -9.764 2.811 -5.182 1.00 95.75 175 LEU A O 1
ATOM 1311 N N . LEU A 1 176 ? -8.362 1.153 -5.764 1.00 94.88 176 LEU A N 1
ATOM 1312 C CA . LEU A 1 176 ? -8.558 0.399 -4.526 1.00 94.88 176 LEU A CA 1
ATOM 1313 C C . LEU A 1 176 ? -8.017 1.162 -3.315 1.00 94.88 176 LEU A C 1
ATOM 1315 O O . LEU A 1 176 ? -8.705 1.256 -2.297 1.00 94.88 176 LEU A O 1
ATOM 1319 N N . TRP A 1 177 ? -6.839 1.772 -3.434 1.00 96.94 177 TRP A N 1
ATOM 1320 C CA . TRP A 1 177 ? -6.271 2.592 -2.367 1.00 96.94 177 TRP A CA 1
ATOM 1321 C C . TRP A 1 177 ? -7.062 3.877 -2.116 1.00 96.94 177 TRP A C 1
ATOM 1323 O O . TRP A 1 177 ? -7.216 4.261 -0.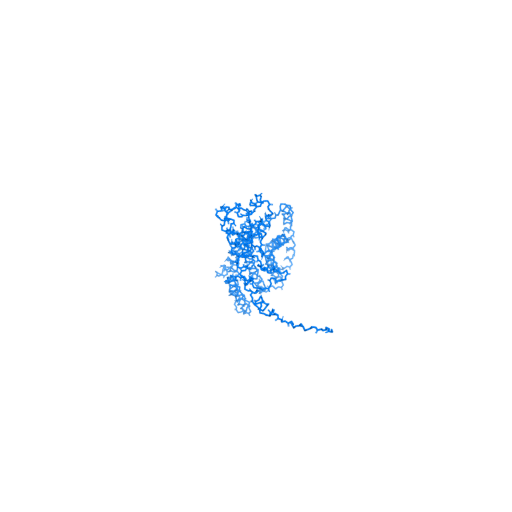960 1.00 96.94 177 TRP A O 1
ATOM 1333 N N . TRP A 1 178 ? -7.658 4.495 -3.139 1.00 97.62 178 TRP A N 1
ATOM 1334 C CA . TRP A 1 178 ? -8.609 5.595 -2.954 1.00 97.62 178 TRP A CA 1
ATOM 1335 C C . TRP A 1 178 ? -9.824 5.161 -2.141 1.00 97.62 178 TRP A C 1
ATOM 1337 O O . TRP A 1 178 ? -10.216 5.845 -1.196 1.00 97.62 178 TRP A O 1
ATOM 1347 N N . ARG A 1 179 ? -10.395 3.993 -2.445 1.00 96.19 179 ARG A N 1
ATOM 1348 C CA . ARG A 1 179 ? -11.500 3.430 -1.660 1.00 96.19 179 ARG A CA 1
ATOM 1349 C C . ARG A 1 179 ? -11.092 3.184 -0.204 1.00 96.19 179 ARG A C 1
ATOM 1351 O O . ARG A 1 179 ? -11.857 3.527 0.698 1.00 96.19 179 ARG A O 1
ATOM 1358 N N . VAL A 1 180 ? -9.905 2.623 0.030 1.00 95.38 180 VAL A N 1
ATOM 1359 C CA . VAL A 1 180 ? -9.342 2.419 1.377 1.00 95.38 180 VAL A CA 1
ATOM 1360 C C . VAL A 1 180 ? -9.148 3.758 2.097 1.00 95.38 180 VAL A C 1
ATOM 1362 O O . VAL A 1 180 ? -9.563 3.904 3.246 1.00 95.38 180 VAL A O 1
ATOM 1365 N N . ALA A 1 181 ? -8.578 4.759 1.424 1.00 95.81 181 ALA A N 1
ATOM 1366 C CA . ALA A 1 181 ? -8.330 6.087 1.977 1.00 95.81 181 ALA A CA 1
ATOM 1367 C C . ALA A 1 181 ? -9.630 6.815 2.352 1.00 95.81 181 ALA A C 1
ATOM 1369 O O . ALA A 1 181 ? -9.729 7.357 3.453 1.00 95.81 181 ALA A O 1
ATOM 1370 N N . LEU A 1 182 ? -10.647 6.778 1.485 1.00 95.81 182 LEU A N 1
ATOM 1371 C CA . LEU A 1 182 ? -11.947 7.411 1.726 1.00 95.81 182 LEU A CA 1
ATOM 1372 C C . LEU A 1 182 ? -12.716 6.753 2.878 1.00 95.81 182 LEU A C 1
ATOM 1374 O O . LEU A 1 182 ? -13.354 7.456 3.662 1.00 95.81 182 LEU A O 1
ATOM 1378 N N . ARG A 1 183 ? -12.642 5.420 3.002 1.00 94.88 183 ARG A N 1
ATOM 1379 C CA . ARG A 1 183 ? -13.300 4.679 4.090 1.00 94.88 183 ARG A CA 1
ATOM 1380 C C . ARG A 1 183 ? -12.603 4.875 5.430 1.00 94.88 183 ARG A C 1
ATOM 1382 O O . ARG A 1 183 ? -13.250 5.241 6.400 1.00 94.88 183 ARG A O 1
ATOM 1389 N N . GLN A 1 184 ? -11.290 4.662 5.478 1.00 94.56 184 GLN A N 1
ATOM 1390 C CA . GLN A 1 184 ? -10.536 4.699 6.735 1.00 94.56 184 GLN A CA 1
ATOM 1391 C C . GLN A 1 184 ? -10.210 6.115 7.207 1.00 94.56 184 GLN A C 1
ATOM 1393 O O . GLN A 1 184 ? -9.907 6.310 8.380 1.00 94.56 184 GLN A O 1
ATOM 1398 N N . ARG A 1 185 ? -10.200 7.100 6.296 1.00 95.06 185 ARG A N 1
ATOM 1399 C CA . ARG A 1 185 ? -9.795 8.493 6.560 1.00 95.06 185 ARG A CA 1
ATOM 1400 C C . ARG A 1 185 ? -8.416 8.622 7.230 1.00 95.06 185 ARG A C 1
ATOM 1402 O O . ARG A 1 185 ? -8.121 9.615 7.895 1.00 95.06 185 ARG A O 1
ATOM 1409 N N . ARG A 1 186 ? -7.551 7.621 7.039 1.00 94.12 186 ARG A N 1
ATOM 1410 C CA . ARG A 1 186 ? -6.167 7.591 7.526 1.00 94.12 186 ARG A CA 1
ATOM 1411 C C . ARG A 1 186 ? -5.248 8.272 6.512 1.00 94.12 186 ARG A C 1
ATOM 1413 O O . ARG A 1 186 ? -5.339 8.018 5.309 1.00 94.12 186 ARG A O 1
ATOM 1420 N N . ARG A 1 187 ? -4.359 9.148 6.994 1.00 94.62 187 ARG A N 1
ATOM 1421 C CA . ARG A 1 187 ? -3.463 9.960 6.145 1.00 94.62 187 ARG A CA 1
ATOM 1422 C C . ARG A 1 187 ? -2.462 9.099 5.385 1.00 94.62 187 ARG A C 1
ATOM 1424 O O . ARG A 1 187 ? -2.098 9.433 4.265 1.00 94.62 187 ARG A O 1
ATOM 1431 N N . GLU A 1 188 ? -2.044 7.993 5.986 1.00 94.56 188 GLU A N 1
ATOM 1432 C CA . GLU A 1 188 ? -1.095 7.057 5.394 1.00 94.56 188 GLU A CA 1
ATOM 1433 C C . GLU A 1 188 ? -1.674 6.388 4.141 1.00 94.56 188 GLU A C 1
ATOM 1435 O O . GLU A 1 188 ? -1.002 6.288 3.120 1.00 94.56 188 GLU A O 1
ATOM 1440 N N . ASN A 1 189 ? -2.951 6.005 4.181 1.00 95.19 189 ASN A N 1
ATOM 1441 C CA . ASN A 1 189 ? -3.622 5.385 3.038 1.00 95.19 189 ASN A CA 1
ATOM 1442 C C . ASN A 1 189 ? -3.815 6.383 1.893 1.00 95.19 189 ASN A C 1
ATOM 1444 O O . ASN A 1 189 ? -3.682 6.021 0.726 1.00 95.19 189 ASN A O 1
ATOM 1448 N N . LEU A 1 190 ? -4.099 7.648 2.227 1.00 95.38 190 LEU A N 1
ATOM 1449 C CA . LEU A 1 190 ? -4.157 8.727 1.242 1.00 95.38 190 LEU A CA 1
ATOM 1450 C C . LEU A 1 190 ? -2.791 8.938 0.570 1.00 95.38 190 LEU A C 1
ATOM 1452 O O . LEU A 1 190 ? -2.745 9.164 -0.635 1.00 95.38 190 LEU A O 1
ATOM 1456 N N . ALA A 1 191 ? -1.692 8.810 1.322 1.00 94.94 191 ALA A N 1
ATOM 1457 C CA . ALA A 1 191 ? -0.332 8.880 0.784 1.00 94.94 191 ALA A CA 1
ATOM 1458 C C . ALA A 1 191 ? -0.108 7.835 -0.319 1.00 94.94 191 ALA A C 1
ATOM 1460 O O . ALA A 1 191 ? 0.347 8.170 -1.412 1.00 94.94 191 ALA A O 1
ATOM 1461 N N . VAL A 1 192 ? -0.475 6.579 -0.040 1.00 95.62 192 VAL A N 1
ATOM 1462 C CA . VAL A 1 192 ? -0.343 5.467 -0.992 1.00 95.62 192 VAL A CA 1
ATOM 1463 C C . VAL A 1 192 ? 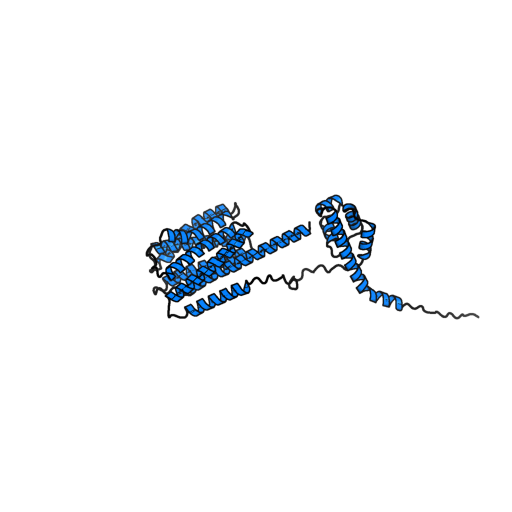-1.255 5.678 -2.205 1.00 95.62 192 VAL A C 1
ATOM 1465 O O . VAL A 1 192 ? -0.806 5.519 -3.338 1.00 95.62 192 VAL A O 1
ATOM 1468 N N . ALA A 1 193 ? -2.503 6.116 -1.995 1.00 96.12 193 ALA A N 1
ATOM 1469 C CA . ALA A 1 193 ? -3.446 6.404 -3.078 1.00 96.12 193 ALA A CA 1
ATOM 1470 C C . ALA A 1 193 ? -2.944 7.510 -4.023 1.00 96.12 193 ALA A C 1
ATOM 1472 O O . ALA A 1 193 ? -3.011 7.359 -5.245 1.00 96.12 193 ALA A O 1
ATOM 1473 N N . LEU A 1 194 ? -2.412 8.608 -3.474 1.00 94.44 194 LEU A N 1
ATOM 1474 C CA . LEU A 1 194 ? -1.847 9.714 -4.254 1.00 94.44 194 LEU A CA 1
ATOM 1475 C C . LEU A 1 194 ? -0.591 9.288 -5.016 1.00 94.44 194 LEU A C 1
ATOM 1477 O O . LEU A 1 194 ? -0.459 9.619 -6.193 1.00 94.44 194 LEU A O 1
ATOM 1481 N N . CYS A 1 195 ? 0.290 8.516 -4.375 1.00 94.69 195 CYS A N 1
ATOM 1482 C CA . CYS A 1 195 ? 1.476 7.965 -5.024 1.00 94.69 195 CYS A CA 1
ATOM 1483 C C . CYS A 1 195 ? 1.095 7.103 -6.236 1.00 94.69 195 CYS A C 1
ATOM 1485 O O . CYS A 1 195 ? 1.540 7.356 -7.354 1.00 94.69 195 CYS A O 1
ATOM 1487 N N . LEU A 1 196 ? 0.176 6.150 -6.052 1.00 94.62 196 LEU A N 1
ATOM 1488 C CA . LEU A 1 196 ? -0.270 5.278 -7.139 1.00 94.62 196 LEU A CA 1
ATOM 1489 C C . LEU A 1 196 ? -1.017 6.034 -8.236 1.00 94.62 196 LEU A C 1
ATOM 1491 O O . LEU A 1 196 ? -0.872 5.708 -9.410 1.00 94.62 196 LEU A O 1
ATOM 1495 N N . SER A 1 197 ? -1.777 7.071 -7.880 1.00 94.75 197 SER A N 1
ATOM 1496 C CA . SER A 1 197 ? -2.421 7.940 -8.870 1.00 94.75 197 SER A CA 1
ATOM 1497 C C . SER A 1 197 ? -1.373 8.646 -9.731 1.00 94.75 197 SER A C 1
ATOM 1499 O O . SER A 1 197 ? -1.477 8.650 -10.954 1.00 94.75 197 SER A O 1
ATOM 1501 N N . GLY A 1 198 ? -0.321 9.179 -9.111 1.00 91.94 198 GLY A N 1
ATOM 1502 C CA . GLY A 1 198 ? 0.790 9.797 -9.820 1.00 91.94 198 GLY A CA 1
ATOM 1503 C C . GLY A 1 198 ? 1.520 8.828 -10.757 1.00 91.94 198 GLY A C 1
ATOM 1504 O O . GLY A 1 198 ? 1.731 9.149 -11.924 1.00 91.94 198 GLY A O 1
ATOM 1505 N N . TRP A 1 199 ? 1.807 7.606 -10.303 1.00 92.25 199 TRP A N 1
ATOM 1506 C CA . TRP A 1 199 ? 2.351 6.562 -11.177 1.00 92.25 199 TRP A CA 1
ATOM 1507 C C . TRP A 1 199 ? 1.402 6.154 -12.303 1.00 92.25 199 TRP A C 1
ATOM 1509 O O . TRP A 1 199 ? 1.860 5.891 -13.410 1.00 92.25 199 TRP A O 1
ATOM 1519 N N . SER A 1 200 ? 0.087 6.127 -12.066 1.00 92.88 200 SER A N 1
ATOM 1520 C CA . SER A 1 200 ? -0.876 5.815 -13.129 1.00 92.88 200 SER A CA 1
ATOM 1521 C C . SER A 1 200 ? -0.851 6.866 -14.240 1.00 92.88 200 SER A C 1
ATOM 1523 O O . SER A 1 200 ? -1.004 6.516 -15.405 1.00 92.88 200 SER A O 1
ATOM 1525 N N . LEU A 1 201 ? -0.588 8.135 -13.902 1.00 91.69 201 LEU A N 1
ATOM 1526 C CA . LEU A 1 201 ? -0.426 9.207 -14.885 1.00 91.69 201 LEU A CA 1
ATOM 1527 C C . LEU A 1 201 ? 0.867 9.052 -15.693 1.00 91.69 201 LEU A C 1
ATOM 1529 O O . LEU A 1 201 ? 0.830 9.263 -16.904 1.00 91.69 201 LEU A O 1
ATOM 1533 N N . ILE A 1 202 ? 1.973 8.646 -15.053 1.00 90.25 202 ILE A N 1
ATOM 1534 C CA . ILE A 1 202 ? 3.222 8.290 -15.751 1.00 90.25 202 ILE A CA 1
ATOM 1535 C C . ILE A 1 202 ? 2.942 7.153 -16.742 1.00 90.25 202 ILE A C 1
ATOM 1537 O O . ILE A 1 202 ? 3.126 7.322 -17.942 1.00 90.25 202 ILE A O 1
ATOM 1541 N N . ALA A 1 203 ? 2.387 6.036 -16.263 1.00 89.50 203 ALA A N 1
ATOM 1542 C CA . ALA A 1 203 ? 2.101 4.874 -17.101 1.00 89.50 203 ALA A CA 1
ATOM 1543 C C . ALA A 1 203 ? 1.114 5.197 -18.238 1.00 89.50 203 ALA A C 1
ATOM 1545 O O . ALA A 1 203 ? 1.258 4.695 -19.351 1.00 89.50 203 ALA A O 1
ATOM 1546 N N . ALA A 1 204 ? 0.120 6.059 -17.990 1.00 91.62 204 ALA A N 1
ATOM 1547 C CA . ALA A 1 204 ? -0.834 6.492 -19.009 1.00 91.62 204 ALA A CA 1
ATOM 1548 C C . ALA A 1 204 ? -0.153 7.304 -20.105 1.00 91.62 204 ALA A C 1
ATOM 1550 O O . ALA A 1 204 ? -0.433 7.113 -21.291 1.00 91.62 204 ALA A O 1
ATOM 1551 N N . ARG A 1 205 ? 0.746 8.204 -19.708 1.00 91.06 205 ARG A N 1
ATOM 1552 C CA . ARG A 1 205 ? 1.544 8.991 -20.635 1.00 91.06 205 ARG A CA 1
ATOM 1553 C C . ARG A 1 205 ? 2.440 8.088 -21.477 1.00 91.06 205 ARG A C 1
ATOM 1555 O O . ARG A 1 205 ? 2.394 8.212 -22.696 1.00 91.06 205 ARG A O 1
ATOM 1562 N N . ASP A 1 206 ? 3.187 7.184 -20.852 1.00 87.56 206 ASP A N 1
ATOM 1563 C CA . ASP A 1 206 ? 4.132 6.300 -21.543 1.00 87.56 206 ASP A CA 1
ATOM 1564 C C . ASP A 1 206 ? 3.412 5.338 -22.498 1.00 87.56 206 ASP A C 1
ATOM 1566 O O . ASP A 1 206 ? 3.825 5.138 -23.640 1.00 87.56 206 ASP A O 1
ATOM 1570 N N . ALA A 1 207 ? 2.255 4.808 -22.090 1.00 87.88 207 ALA A N 1
ATOM 1571 C CA . ALA A 1 207 ? 1.404 4.027 -22.980 1.00 87.88 207 ALA A CA 1
ATOM 1572 C C . ALA A 1 207 ? 0.896 4.868 -24.167 1.00 87.88 207 ALA A C 1
ATOM 1574 O O . ALA A 1 207 ? 0.853 4.383 -25.298 1.00 87.88 207 ALA A O 1
ATOM 1575 N N . SER A 1 208 ? 0.537 6.134 -23.932 1.00 88.94 208 SER A N 1
ATOM 1576 C CA . SER A 1 208 ? 0.041 7.037 -24.978 1.00 88.94 208 SER A CA 1
ATOM 1577 C C . SER A 1 208 ? 1.133 7.412 -25.982 1.00 88.94 208 SER A C 1
ATOM 1579 O O . SER A 1 208 ? 0.883 7.384 -27.187 1.00 88.94 208 SER A O 1
ATOM 1581 N N . THR A 1 209 ? 2.349 7.726 -25.524 1.00 87.25 209 THR A N 1
ATOM 1582 C CA . THR A 1 209 ? 3.486 8.027 -26.410 1.00 87.25 209 THR A CA 1
ATOM 1583 C C . THR A 1 209 ? 3.864 6.807 -27.246 1.00 87.25 209 THR A C 1
ATOM 1585 O O . THR A 1 209 ? 4.030 6.939 -28.462 1.00 87.25 209 THR A O 1
ATOM 1588 N N . ALA A 1 210 ? 3.880 5.613 -26.642 1.00 84.31 210 ALA A N 1
ATOM 1589 C CA . ALA A 1 210 ? 4.113 4.352 -27.345 1.00 84.31 210 ALA A CA 1
ATOM 1590 C C . ALA A 1 210 ? 3.014 4.037 -28.380 1.00 84.31 210 ALA A C 1
ATOM 1592 O O . ALA A 1 210 ? 3.306 3.544 -29.471 1.00 84.31 210 ALA A O 1
ATOM 1593 N N . MET A 1 211 ? 1.744 4.334 -28.077 1.00 86.56 211 MET A N 1
ATOM 1594 C CA . MET A 1 211 ? 0.632 4.156 -29.021 1.00 86.56 211 MET A CA 1
ATOM 1595 C C . MET A 1 211 ? 0.691 5.127 -30.201 1.00 86.56 211 MET A C 1
ATOM 1597 O O . MET A 1 211 ? 0.409 4.726 -31.329 1.00 86.56 211 MET A O 1
ATOM 1601 N N . LEU A 1 212 ? 1.054 6.385 -29.947 1.00 90.94 212 LEU A N 1
ATOM 1602 C CA . LEU A 1 212 ? 1.124 7.435 -30.964 1.00 90.94 212 LEU A CA 1
ATOM 1603 C C . LEU A 1 212 ? 2.433 7.408 -31.769 1.00 90.94 212 LEU A C 1
ATOM 1605 O O . LEU A 1 212 ? 2.552 8.135 -32.752 1.00 90.94 212 LEU A O 1
ATOM 1609 N N . GLY A 1 213 ? 3.411 6.588 -31.370 1.00 88.06 213 GLY A N 1
ATOM 1610 C CA . GLY A 1 213 ? 4.724 6.531 -32.015 1.00 88.06 213 GLY A CA 1
ATOM 1611 C C . GLY A 1 213 ? 5.513 7.834 -31.877 1.00 88.06 213 GLY A C 1
ATOM 1612 O O . GLY A 1 213 ? 6.332 8.147 -32.740 1.00 88.06 213 GLY A O 1
ATOM 1613 N N . VAL A 1 214 ? 5.245 8.611 -30.823 1.00 88.12 214 VAL A N 1
ATOM 1614 C CA . VAL A 1 214 ? 5.958 9.863 -30.556 1.00 88.12 214 VAL A CA 1
ATOM 1615 C C . VAL A 1 214 ? 7.350 9.504 -30.031 1.00 88.12 214 VAL A C 1
ATOM 1617 O O . VAL A 1 214 ? 7.438 8.804 -29.020 1.00 88.12 214 VAL A O 1
ATOM 1620 N N . PRO A 1 215 ? 8.438 9.945 -30.689 1.00 84.31 215 PRO A N 1
ATOM 1621 C CA . PRO A 1 215 ? 9.782 9.662 -30.207 1.00 84.31 215 PRO A CA 1
ATOM 1622 C C . PRO A 1 215 ? 10.006 10.322 -28.837 1.00 84.31 215 PRO A C 1
ATOM 1624 O O . PRO A 1 215 ? 9.514 11.434 -28.611 1.00 84.31 215 PRO A O 1
ATOM 1627 N N . PRO A 1 216 ? 10.747 9.673 -27.922 1.00 79.44 216 PRO A N 1
ATOM 1628 C CA . PRO A 1 216 ? 11.065 10.259 -26.628 1.00 79.44 216 PRO A CA 1
ATOM 1629 C C . PRO A 1 216 ? 11.849 11.563 -26.810 1.00 79.44 216 PRO A C 1
ATOM 1631 O O . PRO A 1 216 ? 12.681 11.692 -27.712 1.00 79.44 216 PRO A O 1
ATOM 1634 N N . HIS A 1 217 ? 11.576 12.546 -25.953 1.00 79.88 217 HIS A N 1
ATOM 1635 C CA . HIS A 1 217 ? 12.340 13.788 -25.941 1.00 79.88 217 HIS A CA 1
ATOM 1636 C C . HIS A 1 217 ? 13.788 13.512 -25.520 1.00 79.88 217 HIS A C 1
ATOM 1638 O O . HIS A 1 217 ? 14.041 12.692 -24.640 1.00 79.88 217 HIS A O 1
ATOM 1644 N N . ALA A 1 218 ? 14.738 14.210 -26.147 1.00 76.88 218 ALA A N 1
ATOM 1645 C CA . ALA A 1 218 ? 16.163 14.048 -25.855 1.00 76.88 218 ALA A CA 1
ATOM 1646 C C . ALA A 1 218 ? 16.541 14.509 -24.436 1.00 76.88 218 ALA A C 1
ATOM 1648 O O . ALA A 1 218 ? 17.520 14.020 -23.876 1.00 76.88 218 ALA A O 1
ATOM 1649 N N . SER A 1 219 ? 15.765 15.428 -23.857 1.00 77.44 219 SER A N 1
ATOM 1650 C CA . SER A 1 219 ? 15.924 15.905 -22.487 1.00 77.44 219 SER A CA 1
ATOM 1651 C C . SER A 1 219 ? 14.595 15.841 -21.730 1.00 77.44 219 SER A C 1
ATOM 1653 O O . SER A 1 219 ? 13.530 16.031 -22.333 1.00 77.44 219 SER A O 1
ATOM 1655 N N . PRO A 1 220 ? 14.635 15.566 -20.414 1.00 81.69 220 PRO A N 1
ATOM 1656 C CA . PRO A 1 220 ? 13.435 15.527 -19.598 1.00 81.69 220 PRO A CA 1
ATOM 1657 C C . PRO A 1 220 ? 12.810 16.921 -19.531 1.00 81.69 220 PRO A C 1
ATOM 1659 O O . PRO A 1 220 ? 13.450 17.896 -19.130 1.00 81.69 220 PRO A O 1
ATOM 1662 N N . THR A 1 221 ? 11.539 17.031 -19.905 1.00 87.31 221 THR A N 1
ATOM 1663 C CA . THR A 1 221 ? 10.797 18.287 -19.748 1.00 87.31 221 THR A CA 1
ATOM 1664 C C . THR A 1 221 ? 10.494 18.554 -18.267 1.00 87.31 221 THR A C 1
ATOM 1666 O O . THR A 1 221 ? 10.492 17.637 -17.443 1.00 87.31 221 THR A O 1
ATOM 1669 N N . LEU A 1 222 ? 10.169 19.801 -17.898 1.00 84.06 222 LEU A N 1
ATOM 1670 C CA . LEU A 1 222 ? 9.703 20.118 -16.537 1.00 84.06 222 LEU A CA 1
ATOM 1671 C C . LEU A 1 222 ? 8.506 19.240 -16.135 1.00 84.06 222 LEU A C 1
ATOM 1673 O O . LEU A 1 222 ? 8.406 18.806 -14.988 1.00 84.06 222 LEU A O 1
ATOM 1677 N N . THR A 1 223 ? 7.620 18.945 -17.088 1.00 84.62 223 THR A N 1
ATOM 1678 C CA . THR A 1 223 ? 6.484 18.046 -16.889 1.00 84.62 223 THR A CA 1
ATOM 1679 C C . THR A 1 223 ? 6.946 16.630 -16.558 1.00 84.62 223 THR A C 1
ATOM 1681 O O . THR A 1 223 ? 6.350 16.001 -15.692 1.00 84.62 223 THR A O 1
ATOM 1684 N N . ASP A 1 224 ? 8.026 16.145 -17.174 1.00 83.44 224 ASP A N 1
ATOM 1685 C CA . ASP A 1 224 ? 8.604 14.821 -16.903 1.00 83.44 224 ASP A CA 1
ATOM 1686 C C . ASP A 1 224 ? 9.098 14.763 -15.466 1.00 83.44 224 ASP A C 1
ATOM 1688 O O . ASP A 1 224 ? 8.757 13.835 -14.740 1.00 83.44 224 ASP A O 1
ATOM 1692 N N . LEU A 1 225 ? 9.821 15.795 -15.026 1.00 84.62 225 LEU A N 1
ATOM 1693 C CA . LEU A 1 225 ? 10.317 15.887 -13.657 1.00 84.62 225 LEU A CA 1
ATOM 1694 C C . LEU A 1 225 ? 9.148 15.924 -12.662 1.00 84.62 225 LEU A C 1
ATOM 1696 O O . LEU A 1 225 ? 9.098 15.121 -11.733 1.00 84.62 225 LEU A O 1
ATOM 1700 N N . VAL A 1 226 ? 8.165 16.804 -12.868 1.00 86.00 226 VAL A N 1
ATOM 1701 C CA . VAL A 1 226 ? 7.010 16.912 -11.963 1.00 86.00 226 VAL A CA 1
ATOM 1702 C C . VAL A 1 226 ? 6.255 15.589 -11.890 1.00 86.00 226 VAL A C 1
ATOM 1704 O O . VAL A 1 226 ? 6.031 15.079 -10.797 1.00 86.00 226 VAL A O 1
ATOM 1707 N N . VAL A 1 227 ? 5.903 14.999 -13.030 1.00 85.56 227 VAL A N 1
ATOM 1708 C CA . VAL A 1 227 ? 5.110 13.765 -13.083 1.00 85.56 227 VAL A CA 1
ATOM 1709 C C . VAL A 1 227 ? 5.880 12.580 -12.485 1.00 85.56 227 VAL A C 1
ATOM 1711 O O . VAL A 1 227 ? 5.275 11.755 -11.808 1.00 85.56 227 VAL A O 1
ATOM 1714 N N . THR A 1 228 ? 7.208 12.555 -12.622 1.00 86.75 228 THR A N 1
ATOM 1715 C CA . THR A 1 228 ? 8.078 11.491 -12.094 1.00 86.75 228 THR A CA 1
ATOM 1716 C C . THR A 1 228 ? 8.312 11.591 -10.581 1.00 86.75 228 THR A C 1
ATOM 1718 O O . THR A 1 228 ? 8.250 10.579 -9.881 1.00 86.75 228 THR A O 1
ATOM 1721 N N . TYR A 1 229 ? 8.572 12.790 -10.042 1.00 89.62 229 TYR A N 1
ATOM 1722 C CA . TYR A 1 229 ? 8.951 12.952 -8.627 1.00 89.62 229 TYR A CA 1
ATOM 1723 C C . TYR A 1 229 ? 7.781 13.249 -7.696 1.00 89.62 229 TYR A C 1
ATOM 1725 O O . TYR A 1 229 ? 7.806 12.829 -6.536 1.00 89.62 229 TYR A O 1
ATOM 1733 N N . LEU A 1 230 ? 6.752 13.954 -8.174 1.00 89.56 230 LEU A N 1
ATOM 1734 C CA . LEU A 1 230 ? 5.598 14.334 -7.359 1.00 89.56 230 LEU A CA 1
ATOM 1735 C C . LEU A 1 230 ? 4.948 13.149 -6.620 1.00 89.56 230 LEU A C 1
ATOM 1737 O O . LEU A 1 230 ? 4.661 13.317 -5.434 1.00 89.56 230 LEU A O 1
ATOM 1741 N N . PRO A 1 231 ? 4.768 11.951 -7.221 1.00 91.50 231 PRO A N 1
ATOM 1742 C CA . PRO A 1 231 ? 4.145 10.823 -6.531 1.00 91.50 231 PRO A CA 1
ATOM 1743 C C . PRO A 1 231 ? 4.918 10.415 -5.267 1.00 91.50 231 PRO A C 1
ATOM 1745 O O . PRO A 1 231 ? 4.334 10.277 -4.189 1.00 91.50 231 PRO A O 1
ATOM 1748 N N . ASN A 1 232 ? 6.246 10.319 -5.373 1.00 91.50 232 ASN A N 1
ATOM 1749 C CA . ASN A 1 232 ? 7.122 9.963 -4.257 1.00 91.50 232 ASN A CA 1
ATOM 1750 C C . ASN A 1 232 ? 7.239 11.079 -3.224 1.00 91.50 232 ASN A C 1
ATOM 1752 O O . ASN A 1 232 ? 7.232 10.808 -2.025 1.00 91.50 232 ASN A O 1
ATOM 1756 N N . ILE A 1 233 ? 7.296 12.338 -3.664 1.00 92.62 233 ILE A N 1
ATOM 1757 C CA . ILE A 1 233 ? 7.304 13.491 -2.756 1.00 92.62 233 ILE A CA 1
ATOM 1758 C C . ILE A 1 233 ? 6.014 13.513 -1.930 1.00 92.62 233 ILE A C 1
ATOM 1760 O O . ILE A 1 233 ? 6.069 13.687 -0.712 1.00 92.62 233 ILE A O 1
ATOM 1764 N N . CYS A 1 234 ? 4.858 13.281 -2.560 1.00 91.00 234 CYS A N 1
ATOM 1765 C CA . CYS A 1 234 ? 3.583 13.165 -1.861 1.00 91.00 234 CYS A CA 1
ATOM 1766 C C . CYS A 1 234 ? 3.589 11.988 -0.878 1.00 91.00 234 CYS A C 1
ATOM 1768 O O . CYS A 1 234 ? 3.213 12.176 0.280 1.00 91.00 234 CYS A O 1
ATOM 1770 N N . LEU A 1 235 ? 4.058 10.806 -1.295 1.00 94.12 235 LEU A N 1
ATOM 1771 C CA . LEU A 1 235 ? 4.169 9.642 -0.413 1.00 94.12 235 LEU A CA 1
ATOM 1772 C C . LEU A 1 235 ? 5.000 9.969 0.835 1.00 94.12 235 LEU A C 1
ATOM 1774 O O . LEU A 1 235 ? 4.517 9.830 1.958 1.00 94.12 235 LEU A O 1
ATOM 1778 N N . ILE A 1 236 ? 6.218 10.477 0.642 1.00 96.12 236 ILE A N 1
ATOM 1779 C CA . ILE A 1 236 ? 7.140 10.863 1.714 1.00 96.12 236 ILE A CA 1
ATOM 1780 C C . ILE A 1 236 ? 6.492 11.901 2.638 1.00 96.12 236 ILE A C 1
ATOM 1782 O O . ILE A 1 236 ? 6.463 11.712 3.854 1.00 96.12 236 ILE A O 1
ATOM 1786 N N . ALA A 1 237 ? 5.932 12.979 2.085 1.00 95.25 237 ALA A N 1
ATOM 1787 C CA . ALA A 1 237 ? 5.353 14.064 2.871 1.00 95.25 237 ALA A CA 1
ATOM 1788 C C . ALA A 1 237 ? 4.187 13.586 3.753 1.00 95.25 237 ALA A C 1
ATOM 1790 O O . ALA A 1 237 ? 4.146 13.891 4.949 1.00 95.25 237 ALA A O 1
ATOM 1791 N N . PHE A 1 238 ? 3.254 12.806 3.202 1.00 95.50 238 PHE A N 1
ATOM 1792 C CA . PHE A 1 238 ? 2.103 12.317 3.963 1.00 95.50 238 PHE A CA 1
ATOM 1793 C C . PHE A 1 238 ? 2.485 11.246 4.995 1.00 95.50 238 PHE A C 1
ATOM 1795 O O . PHE A 1 238 ? 1.927 11.261 6.097 1.00 95.50 238 PHE A O 1
ATOM 1802 N N . LEU A 1 239 ? 3.458 10.373 4.699 1.00 95.50 239 LEU A N 1
ATOM 1803 C CA . LEU A 1 239 ? 3.999 9.429 5.684 1.00 95.50 239 LEU A CA 1
ATOM 1804 C C . LEU A 1 239 ? 4.723 10.160 6.822 1.00 95.50 239 LEU A C 1
ATOM 1806 O O . LEU A 1 239 ? 4.525 9.843 7.989 1.00 95.50 239 LEU A O 1
ATOM 1810 N N . LEU A 1 240 ? 5.500 11.206 6.535 1.00 96.69 240 LEU A N 1
ATOM 1811 C CA . LEU A 1 240 ? 6.124 12.015 7.588 1.00 96.69 240 LEU A CA 1
ATOM 1812 C C . LEU A 1 240 ? 5.072 12.685 8.486 1.00 96.69 240 LEU A C 1
ATOM 1814 O O . LEU A 1 240 ? 5.208 12.710 9.712 1.00 96.69 240 LEU A O 1
ATOM 1818 N N . VAL A 1 241 ? 3.989 13.202 7.902 1.00 96.44 241 VAL A N 1
ATOM 1819 C CA . VAL A 1 241 ? 2.892 13.837 8.650 1.00 96.44 241 VAL A CA 1
ATOM 1820 C C . VAL A 1 241 ? 2.112 12.838 9.515 1.00 96.44 241 VAL A C 1
ATOM 1822 O O . VAL A 1 241 ? 1.549 13.248 10.540 1.00 96.44 241 VAL A O 1
ATOM 1825 N N . SER A 1 242 ? 2.072 11.557 9.146 1.00 93.69 242 SER A N 1
ATOM 1826 C CA . SER A 1 242 ? 1.382 10.519 9.918 1.00 93.69 242 SER A CA 1
ATOM 1827 C C . SER A 1 242 ? 2.189 9.979 11.099 1.00 93.69 242 SER A C 1
ATOM 1829 O O . SER A 1 242 ? 1.601 9.456 12.046 1.00 93.69 242 SER A O 1
ATOM 1831 N N . LEU A 1 243 ? 3.514 10.159 11.102 1.00 96.00 243 LEU A N 1
ATOM 1832 C CA . LEU A 1 243 ? 4.361 9.710 12.205 1.00 96.00 243 LEU A CA 1
ATOM 1833 C C . LEU A 1 243 ? 4.050 10.446 13.525 1.00 96.00 243 LEU A C 1
ATOM 1835 O O . LEU A 1 243 ? 3.713 11.643 13.514 1.00 96.00 243 LEU A O 1
ATOM 1839 N N . PRO A 1 244 ? 4.237 9.780 14.685 1.00 96.00 244 PRO A N 1
ATOM 1840 C CA . PRO A 1 244 ? 4.188 10.419 15.999 1.00 96.00 244 PRO A CA 1
ATOM 1841 C C . PRO A 1 244 ? 5.105 11.645 16.071 1.00 96.00 244 PRO A C 1
ATOM 1843 O O . PRO A 1 244 ? 6.193 11.645 15.495 1.00 96.00 244 PRO A O 1
ATOM 1846 N N . LYS A 1 245 ? 4.702 12.696 16.803 1.00 95.38 245 LYS A N 1
ATOM 1847 C CA . LYS A 1 245 ? 5.462 13.965 16.881 1.00 95.38 245 LYS A CA 1
ATOM 1848 C C . LYS A 1 245 ? 6.929 13.765 17.293 1.00 95.38 245 LYS A C 1
ATOM 1850 O O . LYS A 1 245 ? 7.789 14.486 16.793 1.00 95.38 245 LYS A O 1
ATOM 1855 N N . THR A 1 246 ? 7.199 12.794 18.167 1.00 96.12 246 THR A N 1
ATOM 1856 C CA . THR A 1 246 ? 8.543 12.438 18.649 1.00 96.12 246 THR A CA 1
ATOM 1857 C C . THR A 1 246 ? 9.442 11.901 17.534 1.00 96.12 246 THR A C 1
ATOM 1859 O O . THR A 1 246 ? 10.589 12.319 17.428 1.00 96.12 246 THR A O 1
ATOM 1862 N N . LEU A 1 247 ? 8.908 11.042 16.662 1.00 96.56 247 LEU A N 1
ATOM 1863 C CA . LEU A 1 247 ? 9.631 10.441 15.534 1.00 96.56 247 LEU A CA 1
ATOM 1864 C C . LEU A 1 247 ? 9.640 11.327 14.285 1.00 96.56 247 LEU A C 1
ATOM 1866 O O . LEU A 1 247 ? 10.506 11.199 13.429 1.00 96.56 247 LEU A O 1
ATOM 1870 N N . ARG A 1 248 ? 8.678 12.242 14.154 1.00 97.00 248 ARG A N 1
ATOM 1871 C CA . ARG A 1 248 ? 8.528 13.060 12.948 1.00 97.00 248 ARG A CA 1
ATOM 1872 C C . ARG A 1 248 ? 9.741 13.940 12.680 1.00 97.00 248 ARG A C 1
ATOM 1874 O O . ARG A 1 248 ? 10.188 14.015 11.545 1.00 97.00 248 ARG A O 1
ATOM 1881 N N . ARG A 1 249 ? 10.279 14.610 13.704 1.00 96.19 249 ARG A N 1
ATOM 1882 C CA . ARG A 1 249 ? 11.431 15.514 13.531 1.00 96.19 249 ARG A CA 1
ATOM 1883 C C . ARG A 1 249 ? 12.679 14.755 13.086 1.00 96.19 249 ARG A C 1
ATOM 1885 O O . ARG A 1 249 ? 13.353 15.198 12.162 1.00 96.19 249 ARG A O 1
ATOM 1892 N N . THR A 1 250 ? 12.949 13.608 13.710 1.00 96.19 250 THR A N 1
ATOM 1893 C CA . THR A 1 250 ? 14.088 12.756 13.349 1.00 96.19 250 THR A CA 1
ATOM 1894 C C . THR A 1 250 ? 13.908 12.160 11.957 1.00 96.19 250 THR A C 1
ATOM 1896 O O . THR A 1 250 ? 14.845 12.203 11.171 1.00 96.19 250 THR A O 1
ATOM 1899 N N . ALA A 1 251 ? 12.704 11.701 11.603 1.00 95.62 251 ALA A N 1
ATOM 1900 C CA . ALA A 1 251 ? 12.408 11.178 10.271 1.00 95.62 251 ALA A CA 1
ATOM 1901 C C . ALA A 1 251 ? 12.517 12.249 9.171 1.00 95.62 251 ALA A C 1
ATOM 1903 O O . ALA A 1 251 ? 13.067 11.968 8.109 1.00 95.62 251 ALA A O 1
ATOM 1904 N N . VAL A 1 252 ? 12.054 13.482 9.422 1.00 96.88 252 VAL A N 1
ATOM 1905 C CA . VAL A 1 252 ? 12.221 14.615 8.492 1.00 96.88 252 VAL A CA 1
ATOM 1906 C C . VAL A 1 252 ? 13.704 14.908 8.276 1.00 96.88 252 VAL A C 1
ATOM 1908 O O . VAL A 1 252 ? 14.142 14.982 7.132 1.00 96.88 252 VAL A O 1
ATOM 1911 N N . ALA A 1 253 ? 14.486 15.028 9.354 1.00 95.75 253 ALA A N 1
ATOM 1912 C CA . ALA A 1 253 ? 15.922 15.292 9.260 1.00 95.75 253 ALA A CA 1
ATOM 1913 C C . ALA A 1 253 ? 16.672 14.153 8.548 1.00 95.75 253 ALA A C 1
ATOM 1915 O O . ALA A 1 253 ? 17.490 14.409 7.667 1.00 95.75 253 ALA A O 1
ATOM 1916 N N . ALA A 1 254 ? 16.349 12.898 8.877 1.00 95.75 254 ALA A N 1
ATOM 1917 C CA . ALA A 1 254 ? 16.924 11.726 8.229 1.00 95.75 254 ALA A CA 1
ATOM 1918 C C . ALA A 1 254 ? 16.596 11.700 6.732 1.00 95.75 254 ALA A C 1
ATOM 1920 O O . ALA A 1 254 ? 17.493 11.504 5.925 1.00 95.75 254 ALA A O 1
ATOM 1921 N N . THR A 1 255 ? 15.347 11.976 6.347 1.00 94.75 255 THR A N 1
ATOM 1922 C CA . THR A 1 255 ? 14.922 12.020 4.937 1.00 94.75 255 THR A CA 1
ATOM 1923 C C . THR A 1 255 ? 15.607 13.159 4.177 1.00 94.75 255 THR A C 1
ATOM 1925 O O . THR A 1 255 ? 16.104 12.952 3.071 1.00 94.75 255 THR A O 1
ATOM 1928 N N . ALA A 1 256 ? 15.692 14.347 4.786 1.00 94.56 256 ALA A N 1
ATOM 1929 C CA . ALA A 1 256 ? 16.351 15.516 4.204 1.00 94.56 256 ALA A CA 1
ATOM 1930 C C . ALA A 1 256 ? 17.864 15.321 4.008 1.00 94.56 256 ALA A C 1
ATOM 1932 O O . ALA A 1 256 ? 18.436 15.921 3.105 1.00 94.56 256 ALA A O 1
ATOM 1933 N N . CYS A 1 257 ? 18.505 14.476 4.823 1.00 95.81 257 CYS A N 1
ATOM 1934 C CA . CYS A 1 257 ? 19.909 14.091 4.664 1.00 95.81 257 CYS A CA 1
ATOM 1935 C C . CYS A 1 257 ? 20.083 12.921 3.678 1.00 95.81 257 CYS A C 1
ATOM 1937 O O . CYS A 1 257 ? 20.970 12.935 2.826 1.00 95.81 257 CYS A O 1
ATOM 1939 N N . LEU A 1 258 ? 19.206 11.919 3.754 1.00 94.12 258 LEU A N 1
ATOM 1940 C CA . LEU A 1 258 ? 19.288 10.697 2.961 1.00 94.12 258 LEU A CA 1
ATOM 1941 C C . LEU A 1 258 ? 19.120 10.955 1.465 1.00 94.12 258 LEU A C 1
ATOM 1943 O O . LEU A 1 258 ? 19.850 10.367 0.677 1.00 94.12 258 LEU A O 1
ATOM 1947 N N . ILE A 1 259 ? 18.180 11.813 1.061 1.00 94.12 259 ILE A N 1
ATOM 1948 C CA . ILE A 1 259 ? 17.933 12.087 -0.361 1.00 94.12 259 ILE A CA 1
ATOM 1949 C C . ILE A 1 259 ? 19.180 12.666 -1.055 1.00 94.12 259 ILE A C 1
ATOM 1951 O O . ILE A 1 259 ? 19.603 12.078 -2.051 1.00 94.12 259 ILE A O 1
ATOM 1955 N N . PRO A 1 260 ? 19.823 13.751 -0.576 1.00 93.06 260 PRO A N 1
ATOM 1956 C CA . PRO A 1 260 ? 21.011 14.286 -1.238 1.00 93.06 260 PRO A CA 1
ATOM 1957 C C . PRO A 1 260 ? 22.205 13.327 -1.162 1.00 93.06 260 PRO A C 1
ATOM 1959 O O . PRO A 1 260 ? 22.861 13.108 -2.177 1.00 93.06 260 PRO A O 1
ATOM 1962 N N . VAL A 1 261 ? 22.462 12.700 -0.007 1.00 92.75 261 VAL A N 1
ATOM 1963 C CA 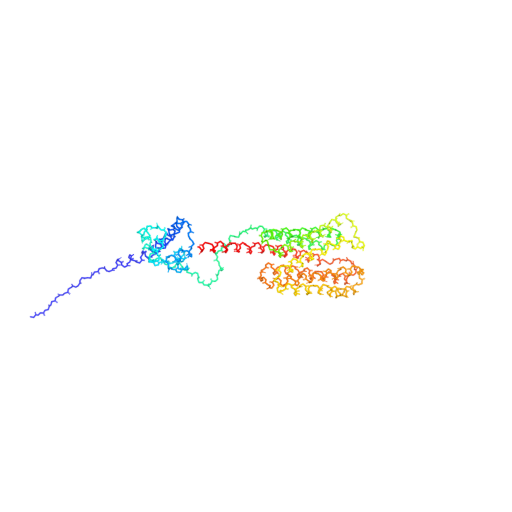. VAL A 1 261 ? 23.577 11.745 0.141 1.00 92.75 261 VAL A CA 1
ATOM 1964 C C . VAL A 1 261 ? 23.377 10.528 -0.762 1.00 92.75 261 VAL A C 1
ATOM 1966 O O . VAL A 1 261 ? 24.284 10.147 -1.499 1.00 92.75 261 VAL A O 1
ATOM 1969 N N . GLY A 1 262 ? 22.175 9.953 -0.764 1.00 89.56 262 GLY A N 1
ATOM 1970 C CA . GLY A 1 262 ? 21.803 8.847 -1.640 1.00 89.56 262 GLY A CA 1
ATOM 1971 C C . GLY A 1 262 ? 21.925 9.222 -3.113 1.00 89.56 262 GLY A C 1
ATOM 1972 O O . GLY A 1 262 ? 22.450 8.434 -3.890 1.00 89.56 262 GLY A O 1
ATOM 1973 N N . SER A 1 263 ? 21.533 10.444 -3.491 1.00 90.12 263 SER A N 1
ATOM 1974 C CA . SER A 1 263 ? 21.680 10.934 -4.868 1.00 90.12 263 SER A CA 1
ATOM 1975 C C . SER A 1 263 ? 23.149 10.986 -5.289 1.00 90.12 263 SER A C 1
ATOM 1977 O O . SER A 1 263 ? 23.482 10.560 -6.386 1.00 90.12 263 SER A O 1
ATOM 1979 N N . VAL A 1 264 ? 24.059 11.437 -4.420 1.00 90.75 264 VAL A N 1
ATOM 1980 C CA . VAL A 1 264 ? 25.504 11.425 -4.716 1.00 90.75 264 VAL A CA 1
ATOM 1981 C C . VAL A 1 264 ? 26.026 9.994 -4.876 1.00 90.75 264 VAL A C 1
ATOM 1983 O O . VAL A 1 264 ? 26.780 9.716 -5.806 1.00 90.75 264 VAL A O 1
ATOM 1986 N N . VAL A 1 265 ? 25.601 9.065 -4.015 1.00 88.56 265 VAL A N 1
ATOM 1987 C CA . VAL A 1 265 ? 25.999 7.651 -4.116 1.00 88.56 265 VAL A CA 1
ATOM 1988 C C . VAL A 1 265 ? 25.504 7.034 -5.425 1.00 88.56 265 VAL A C 1
ATOM 1990 O O . VAL A 1 265 ? 26.295 6.439 -6.153 1.00 88.56 265 VAL A O 1
ATOM 1993 N N . PHE A 1 266 ? 24.227 7.215 -5.766 1.00 88.00 266 PHE A N 1
ATOM 1994 C CA . PHE A 1 266 ? 23.672 6.714 -7.022 1.00 88.00 266 PHE A CA 1
ATOM 1995 C C . PHE A 1 266 ? 24.311 7.371 -8.243 1.00 88.00 266 PHE A C 1
ATOM 1997 O O . PHE A 1 266 ? 24.564 6.681 -9.222 1.00 88.00 266 PHE A O 1
ATOM 2004 N N . MET A 1 267 ? 24.652 8.659 -8.176 1.00 88.88 267 MET A N 1
ATOM 2005 C CA . MET A 1 267 ? 25.422 9.331 -9.225 1.00 88.88 267 MET A CA 1
ATOM 2006 C C . MET A 1 267 ? 26.762 8.643 -9.473 1.00 88.88 267 MET A C 1
ATOM 2008 O O . MET A 1 267 ? 27.110 8.401 -10.621 1.00 88.88 267 MET A O 1
ATOM 2012 N N . ILE A 1 268 ? 27.502 8.291 -8.419 1.00 87.69 268 ILE A N 1
ATOM 2013 C CA . ILE A 1 268 ? 28.784 7.584 -8.552 1.00 87.69 268 ILE A CA 1
ATOM 2014 C C . ILE A 1 268 ? 28.576 6.193 -9.166 1.00 87.69 268 ILE A C 1
ATOM 2016 O O . ILE A 1 268 ? 29.344 5.791 -10.038 1.00 87.69 268 ILE A O 1
ATOM 2020 N N . LEU A 1 269 ? 27.526 5.476 -8.750 1.00 84.44 269 LEU A N 1
ATOM 2021 C CA . LEU A 1 269 ? 27.182 4.165 -9.310 1.00 84.44 269 LEU A CA 1
ATOM 2022 C C . LEU A 1 269 ? 26.793 4.260 -10.793 1.00 84.44 269 LEU A C 1
ATOM 2024 O O . LEU A 1 269 ? 27.232 3.442 -11.598 1.00 84.44 269 LEU A O 1
ATOM 2028 N N . TYR A 1 270 ? 26.013 5.273 -11.174 1.00 83.88 270 TYR A N 1
ATOM 2029 C CA . TYR A 1 270 ? 25.568 5.480 -12.554 1.00 83.88 270 TYR A CA 1
ATOM 2030 C C . TYR A 1 270 ? 26.637 6.103 -13.448 1.00 83.88 270 TYR A C 1
ATOM 2032 O O . TYR A 1 270 ? 26.639 5.832 -14.644 1.00 83.88 270 TYR A O 1
ATOM 2040 N N . ALA A 1 271 ? 27.596 6.849 -12.899 1.00 84.25 271 ALA A N 1
ATOM 2041 C CA . ALA A 1 271 ? 28.739 7.361 -13.653 1.00 84.25 271 ALA A CA 1
ATOM 2042 C C . ALA A 1 271 ? 29.625 6.236 -14.214 1.00 84.25 271 ALA A C 1
ATOM 2044 O O . ALA A 1 271 ? 30.317 6.433 -15.210 1.00 84.25 271 ALA A O 1
ATOM 2045 N N . GLN A 1 272 ? 29.588 5.043 -13.609 1.00 81.25 272 GLN A N 1
ATOM 2046 C CA . GLN A 1 272 ? 30.275 3.860 -14.136 1.00 81.25 272 GLN A CA 1
ATOM 2047 C C . GLN A 1 272 ? 29.552 3.240 -15.344 1.00 81.25 272 GLN A C 1
ATOM 2049 O O . GLN A 1 272 ? 30.148 2.457 -16.082 1.00 81.25 272 GLN A O 1
ATOM 2054 N N . ALA A 1 273 ? 28.287 3.597 -15.579 1.00 77.69 273 ALA A N 1
ATOM 2055 C CA . ALA A 1 273 ? 27.514 3.146 -16.725 1.00 77.69 273 ALA A CA 1
ATOM 2056 C C . ALA A 1 273 ? 27.705 4.122 -17.898 1.00 77.69 273 ALA A C 1
ATOM 2058 O O . ALA A 1 273 ? 27.066 5.171 -17.966 1.00 77.69 273 ALA A O 1
ATOM 2059 N N . ALA A 1 274 ? 28.554 3.754 -18.861 1.00 69.81 274 ALA A N 1
ATOM 2060 C CA . ALA A 1 274 ? 28.889 4.584 -20.026 1.00 69.81 274 ALA A CA 1
ATOM 2061 C C . ALA A 1 274 ? 27.693 4.944 -20.943 1.00 69.81 274 ALA A C 1
ATOM 2063 O O . ALA A 1 274 ? 27.851 5.726 -21.875 1.00 69.81 274 ALA A O 1
ATOM 2064 N N . ALA A 1 275 ? 26.508 4.375 -20.701 1.00 75.81 275 ALA A N 1
ATOM 2065 C CA . ALA A 1 275 ? 25.333 4.499 -21.560 1.00 75.81 275 ALA A CA 1
ATOM 2066 C C . ALA A 1 275 ? 24.452 5.735 -21.285 1.00 75.81 275 ALA A C 1
ATOM 2068 O O . ALA A 1 275 ? 23.641 6.097 -22.135 1.00 75.81 275 ALA A O 1
ATOM 2069 N N . PHE A 1 276 ? 24.572 6.387 -20.122 1.00 77.44 276 PHE A N 1
ATOM 2070 C CA . PHE A 1 276 ? 23.669 7.482 -19.743 1.00 77.44 276 PHE A CA 1
ATOM 2071 C C . PHE A 1 276 ? 24.288 8.865 -19.953 1.00 77.44 276 PHE A C 1
ATOM 2073 O O . PHE A 1 276 ? 25.445 9.094 -19.605 1.00 77.44 276 PHE A O 1
ATOM 2080 N N . SER A 1 277 ? 23.485 9.820 -20.438 1.00 85.94 277 SER A N 1
ATOM 2081 C CA . SER A 1 277 ? 23.846 11.241 -20.394 1.00 85.94 277 SER A CA 1
ATOM 2082 C C . SER A 1 277 ? 23.948 11.727 -18.943 1.00 85.94 277 SER A C 1
ATOM 2084 O O . SER A 1 277 ? 23.270 11.206 -18.055 1.00 85.94 277 SER A O 1
ATOM 2086 N N . GLN A 1 278 ? 24.764 12.753 -18.687 1.00 88.25 278 GLN A N 1
ATOM 2087 C CA . GLN A 1 278 ? 24.945 13.305 -17.337 1.00 88.25 278 GLN A CA 1
ATOM 2088 C C . GLN A 1 278 ? 23.615 13.773 -16.715 1.00 88.25 278 GLN A C 1
ATOM 2090 O O . GLN A 1 278 ? 23.379 13.575 -15.526 1.00 88.25 278 GLN A O 1
ATOM 2095 N N . GLU A 1 279 ? 22.716 14.343 -17.521 1.00 86.06 279 GLU A N 1
ATOM 2096 C CA . GLU A 1 279 ? 21.380 14.757 -17.076 1.00 86.06 279 GLU A CA 1
ATOM 2097 C C . GLU A 1 279 ? 20.518 13.561 -16.648 1.00 86.06 279 GLU A C 1
ATOM 2099 O O . GLU A 1 279 ? 19.880 13.603 -15.593 1.00 86.06 279 GLU A O 1
ATOM 2104 N N . ALA A 1 280 ? 20.540 12.470 -17.422 1.00 82.12 280 ALA A N 1
ATOM 2105 C CA . ALA A 1 280 ? 19.816 11.248 -17.089 1.00 82.12 280 ALA A CA 1
ATOM 2106 C C . ALA A 1 280 ? 20.365 10.606 -15.808 1.00 82.12 280 ALA A C 1
ATOM 2108 O O . ALA A 1 280 ? 19.583 10.203 -14.950 1.00 82.12 280 ALA A O 1
ATOM 2109 N N . GLN A 1 281 ? 21.693 10.574 -15.637 1.00 86.06 281 GLN A N 1
ATOM 2110 C CA . GLN A 1 281 ? 22.328 10.070 -14.414 1.00 86.06 281 GLN A CA 1
ATOM 2111 C C . GLN A 1 281 ? 21.838 10.833 -13.177 1.00 86.06 281 GLN A C 1
ATOM 2113 O O . GLN A 1 281 ? 21.434 10.206 -12.196 1.00 86.06 281 GLN A O 1
ATOM 2118 N N . ILE A 1 282 ? 21.803 12.172 -13.240 1.00 88.69 282 ILE A N 1
ATOM 2119 C CA . ILE A 1 282 ? 21.323 13.022 -12.137 1.00 88.69 282 ILE A CA 1
ATOM 2120 C C . ILE A 1 282 ? 19.857 12.725 -11.829 1.00 88.69 282 ILE A C 1
ATOM 2122 O O . ILE A 1 282 ? 19.501 12.533 -10.664 1.00 88.69 282 ILE A O 1
ATOM 2126 N N . GLY A 1 283 ? 19.015 12.642 -12.861 1.00 87.56 283 GLY A N 1
ATOM 2127 C CA . GLY A 1 283 ? 17.602 12.320 -12.694 1.00 87.56 283 GLY A CA 1
ATOM 2128 C C . GLY A 1 283 ? 17.391 10.961 -12.019 1.00 87.56 283 GLY A C 1
ATOM 2129 O O . GLY A 1 283 ? 16.759 10.872 -10.964 1.00 87.56 283 GLY A O 1
ATOM 2130 N N . PHE A 1 284 ? 17.990 9.900 -12.563 1.00 85.19 284 PHE A N 1
ATOM 2131 C CA . PHE A 1 284 ? 17.870 8.557 -11.995 1.00 85.19 284 PHE A CA 1
ATOM 2132 C C . PHE A 1 284 ? 18.426 8.466 -10.577 1.00 85.19 284 PHE A C 1
ATOM 2134 O O . PHE A 1 284 ? 17.874 7.738 -9.750 1.00 85.19 284 PHE A O 1
ATOM 2141 N N . ALA A 1 285 ? 19.489 9.204 -10.260 1.00 89.12 285 ALA A N 1
ATOM 2142 C CA . ALA A 1 285 ? 20.069 9.203 -8.928 1.00 89.12 285 ALA A CA 1
ATOM 2143 C C . ALA A 1 285 ? 19.130 9.817 -7.881 1.00 89.12 285 ALA A C 1
ATOM 2145 O O . ALA A 1 285 ? 18.894 9.207 -6.834 1.00 89.12 285 ALA A O 1
ATOM 2146 N N . ILE A 1 286 ? 18.533 10.974 -8.185 1.00 91.00 286 ILE A N 1
ATOM 2147 C CA . ILE A 1 286 ? 17.533 11.620 -7.318 1.00 91.00 286 ILE A CA 1
ATOM 2148 C C . ILE A 1 286 ? 16.295 10.730 -7.175 1.00 91.00 286 ILE A C 1
ATOM 2150 O O . ILE A 1 286 ? 15.751 10.564 -6.077 1.00 91.00 286 ILE A O 1
ATOM 2154 N N . TYR A 1 287 ? 15.864 10.114 -8.276 1.00 90.00 287 TYR A N 1
ATOM 2155 C CA . TYR A 1 287 ? 14.735 9.191 -8.298 1.00 90.00 287 TYR A CA 1
ATOM 2156 C C . TYR A 1 287 ? 14.990 7.976 -7.402 1.00 90.00 287 TYR A C 1
ATOM 2158 O O . TYR A 1 287 ? 14.200 7.675 -6.511 1.00 90.00 287 TYR A O 1
ATOM 2166 N N . SER A 1 288 ? 16.137 7.321 -7.552 1.00 89.62 288 SER A N 1
ATOM 2167 C CA . SER A 1 288 ? 16.504 6.146 -6.753 1.00 89.62 288 SER A CA 1
ATOM 2168 C C . SER A 1 288 ? 16.617 6.502 -5.266 1.00 89.62 288 SER A C 1
ATOM 2170 O O . SER A 1 288 ? 16.090 5.797 -4.405 1.00 89.62 288 SER A O 1
ATOM 2172 N N . ALA A 1 289 ? 17.221 7.652 -4.946 1.00 92.25 289 ALA A N 1
ATOM 2173 C CA . ALA A 1 289 ? 17.336 8.132 -3.572 1.00 92.25 289 ALA A CA 1
ATOM 2174 C C . ALA A 1 289 ? 15.969 8.417 -2.926 1.00 92.25 289 ALA A C 1
ATOM 2176 O O . ALA A 1 289 ? 15.755 8.090 -1.755 1.00 92.25 289 ALA A O 1
ATOM 2177 N N . THR A 1 290 ? 15.021 8.980 -3.682 1.00 93.69 290 THR A N 1
ATOM 2178 C CA . THR A 1 290 ? 13.652 9.207 -3.193 1.00 93.69 290 THR A CA 1
ATOM 2179 C C . THR A 1 290 ? 12.883 7.901 -2.979 1.00 93.69 290 THR A C 1
ATOM 2181 O O . THR A 1 290 ? 12.167 7.804 -1.983 1.00 93.69 290 THR A O 1
ATOM 2184 N N . HIS A 1 291 ? 13.087 6.864 -3.799 1.00 91.94 291 HIS A N 1
ATOM 2185 C CA . HIS A 1 291 ? 12.510 5.532 -3.550 1.00 91.94 291 HIS A CA 1
ATOM 2186 C C . HIS A 1 291 ? 13.051 4.889 -2.283 1.00 91.94 291 HIS A C 1
ATOM 2188 O O . HIS A 1 291 ? 12.274 4.388 -1.471 1.00 91.94 291 HIS A O 1
ATOM 2194 N N . VAL A 1 292 ? 14.370 4.934 -2.080 1.00 92.62 292 VAL A N 1
ATOM 2195 C CA . VAL A 1 292 ? 14.994 4.410 -0.859 1.00 92.62 292 VAL A CA 1
ATOM 2196 C C . VAL A 1 292 ? 14.443 5.135 0.368 1.00 92.62 292 VAL A C 1
ATOM 2198 O O . VAL A 1 292 ? 14.047 4.488 1.337 1.00 92.62 292 VAL A O 1
ATOM 2201 N N . ALA A 1 293 ? 14.334 6.465 0.316 1.00 95.25 293 ALA A N 1
ATOM 2202 C CA . ALA A 1 293 ? 13.740 7.247 1.395 1.00 95.25 293 ALA A CA 1
ATOM 2203 C C . ALA A 1 293 ? 12.272 6.869 1.663 1.00 95.25 293 ALA A C 1
ATOM 2205 O O . ALA A 1 293 ? 11.893 6.652 2.815 1.00 95.25 293 ALA A O 1
ATOM 2206 N N . ALA A 1 294 ? 11.456 6.740 0.613 1.00 94.94 294 ALA A N 1
ATOM 2207 C CA . ALA A 1 294 ? 10.069 6.307 0.730 1.00 94.94 294 ALA A CA 1
ATOM 2208 C C . ALA A 1 294 ? 9.961 4.897 1.336 1.00 94.94 294 ALA A C 1
ATOM 2210 O O . ALA A 1 294 ? 9.178 4.689 2.259 1.00 94.94 294 ALA A O 1
ATOM 2211 N N . CYS A 1 295 ? 10.786 3.949 0.886 1.00 95.00 295 CYS A N 1
ATOM 2212 C CA . CYS A 1 295 ? 10.796 2.577 1.390 1.00 95.00 295 CYS A CA 1
ATOM 2213 C C . CYS A 1 295 ? 11.214 2.501 2.864 1.00 95.00 295 CYS A C 1
ATOM 2215 O O . CYS A 1 295 ? 10.567 1.806 3.643 1.00 95.00 295 CYS A O 1
ATOM 2217 N N . LEU A 1 296 ? 12.218 3.272 3.295 1.00 96.19 296 LEU A N 1
ATOM 2218 C CA . LEU A 1 296 ? 12.598 3.343 4.710 1.00 96.19 296 LEU A CA 1
ATOM 2219 C C . LEU A 1 296 ? 11.494 3.954 5.585 1.00 96.19 296 LEU A C 1
ATOM 2221 O O . LEU A 1 296 ? 11.286 3.508 6.714 1.00 96.19 296 LEU A O 1
ATOM 2225 N N . LEU A 1 297 ? 10.749 4.938 5.074 1.00 96.62 297 LEU A N 1
ATOM 2226 C CA . LEU A 1 297 ? 9.580 5.476 5.775 1.00 96.62 297 LEU A CA 1
ATOM 2227 C C . LEU A 1 297 ? 8.438 4.460 5.848 1.00 96.62 297 LEU A C 1
ATOM 2229 O O . LEU A 1 297 ? 7.826 4.313 6.905 1.00 96.62 297 LEU A O 1
ATOM 2233 N N . VAL A 1 298 ? 8.172 3.728 4.765 1.00 96.25 298 VAL A N 1
ATOM 2234 C CA . VAL A 1 298 ? 7.198 2.628 4.755 1.00 96.25 298 VAL A CA 1
ATOM 2235 C C . VAL A 1 298 ? 7.618 1.527 5.731 1.00 96.25 298 VAL A C 1
ATOM 2237 O O . VAL A 1 298 ? 6.776 1.046 6.485 1.00 96.25 298 VAL A O 1
ATOM 2240 N N . LEU A 1 299 ? 8.907 1.180 5.797 1.00 96.62 299 LEU A N 1
ATOM 2241 C CA . LEU A 1 299 ? 9.457 0.241 6.776 1.00 96.62 299 LEU A CA 1
ATOM 2242 C C . LEU A 1 299 ? 9.196 0.731 8.200 1.00 96.62 299 LEU A C 1
ATOM 2244 O O . LEU A 1 299 ? 8.669 -0.020 9.018 1.00 96.62 299 LEU A O 1
ATOM 2248 N N . LEU A 1 300 ? 9.500 1.998 8.492 1.00 96.88 300 LEU A N 1
ATOM 2249 C CA . LEU A 1 300 ? 9.236 2.593 9.799 1.00 96.88 300 LEU A CA 1
ATOM 2250 C C . LEU A 1 300 ? 7.744 2.519 10.160 1.00 96.88 300 LEU A C 1
ATOM 2252 O O . LEU A 1 300 ? 7.401 2.103 11.264 1.00 96.88 300 LEU A O 1
ATOM 2256 N N . VAL A 1 301 ? 6.848 2.872 9.234 1.00 95.50 301 VAL A N 1
ATOM 2257 C CA . VAL A 1 301 ? 5.394 2.777 9.448 1.00 95.50 301 VAL A CA 1
ATOM 2258 C C . VAL A 1 301 ? 4.956 1.324 9.653 1.00 95.50 301 VAL A C 1
ATOM 2260 O O . VAL A 1 301 ? 4.177 1.054 10.567 1.00 95.50 301 VAL A O 1
ATOM 2263 N N . SER A 1 302 ? 5.497 0.383 8.878 1.00 94.50 302 SER A N 1
ATOM 2264 C CA . SER A 1 302 ? 5.227 -1.050 9.015 1.00 94.50 302 SER A CA 1
ATOM 2265 C C . SER A 1 302 ? 5.636 -1.578 10.391 1.00 94.50 302 SER A C 1
ATOM 2267 O O . SER A 1 302 ? 4.858 -2.276 11.041 1.00 94.50 302 SER A O 1
ATOM 2269 N N . LEU A 1 303 ? 6.812 -1.183 10.887 1.00 94.56 303 LEU A N 1
ATOM 2270 C CA . LEU A 1 303 ? 7.296 -1.555 12.219 1.00 94.56 303 LEU A CA 1
ATOM 2271 C C . LEU A 1 303 ? 6.445 -0.952 13.348 1.00 94.56 303 LEU A C 1
ATOM 2273 O O . LEU A 1 303 ? 6.254 -1.594 14.381 1.00 94.56 303 LEU A O 1
ATOM 2277 N N . LEU A 1 304 ? 5.922 0.264 13.158 1.00 94.81 304 LEU A N 1
ATOM 2278 C CA . LEU A 1 304 ? 5.075 0.939 14.145 1.00 94.81 304 LEU A CA 1
ATOM 2279 C C . LEU A 1 304 ? 3.656 0.363 14.202 1.00 94.81 304 LEU A C 1
ATOM 2281 O O . LEU A 1 304 ? 3.096 0.243 15.289 1.00 94.81 304 LEU A O 1
ATOM 2285 N N . LYS A 1 305 ? 3.058 0.043 13.050 1.00 91.56 305 LYS A N 1
ATOM 2286 C CA . LYS A 1 305 ? 1.661 -0.410 12.962 1.00 91.56 305 LYS A CA 1
ATOM 2287 C C . LYS A 1 305 ? 1.510 -1.919 13.146 1.00 91.56 305 LYS A C 1
ATOM 2289 O O . LYS A 1 305 ? 0.474 -2.345 13.637 1.00 91.56 305 LYS A O 1
ATOM 2294 N N . LYS A 1 306 ? 2.521 -2.712 12.765 1.00 92.81 306 LYS A N 1
ATOM 2295 C CA . LYS A 1 306 ? 2.534 -4.186 12.868 1.00 92.81 306 LYS A CA 1
ATOM 2296 C C . LYS A 1 306 ? 1.325 -4.885 12.222 1.00 92.81 306 LYS A C 1
ATOM 2298 O O . LYS A 1 306 ? 0.925 -5.959 12.652 1.00 92.81 306 LYS A O 1
ATOM 2303 N N . THR A 1 307 ? 0.752 -4.282 11.187 1.00 91.56 307 THR A N 1
ATOM 2304 C CA . THR A 1 307 ? -0.378 -4.829 10.415 1.00 91.56 307 THR A CA 1
ATOM 2305 C C . THR A 1 307 ? 0.111 -5.480 9.125 1.00 91.56 307 THR A C 1
ATOM 2307 O O . THR A 1 307 ? 1.076 -4.991 8.526 1.00 91.56 307 THR A O 1
ATOM 2310 N N . TRP A 1 308 ? -0.611 -6.482 8.625 1.00 91.31 308 TRP A N 1
ATOM 2311 C CA . TRP A 1 308 ? -0.296 -7.136 7.352 1.00 91.31 308 TRP A CA 1
ATOM 2312 C C . TRP A 1 308 ? -0.361 -6.179 6.163 1.00 91.31 308 TRP A C 1
ATOM 2314 O O . TRP A 1 308 ? 0.487 -6.261 5.274 1.00 91.31 308 TRP A O 1
ATOM 2324 N N . THR A 1 309 ? -1.293 -5.220 6.181 1.00 92.62 309 THR A N 1
ATOM 2325 C CA . THR A 1 309 ? -1.398 -4.173 5.153 1.00 92.62 309 THR A CA 1
ATOM 2326 C C . THR A 1 309 ? -0.054 -3.485 4.898 1.00 92.62 309 THR A C 1
ATOM 2328 O O . THR A 1 309 ? 0.426 -3.447 3.766 1.00 92.62 309 THR A O 1
ATOM 2331 N N . TRP A 1 310 ? 0.597 -2.976 5.947 1.00 94.75 310 TRP A N 1
ATOM 2332 C CA . TRP A 1 310 ? 1.866 -2.250 5.816 1.00 94.75 310 TRP A CA 1
ATOM 2333 C C . TRP A 1 310 ? 3.062 -3.151 5.500 1.00 94.75 310 TRP A C 1
ATOM 2335 O O . TRP A 1 310 ? 3.966 -2.707 4.793 1.00 94.75 310 TRP A O 1
ATOM 2345 N N . ALA A 1 311 ? 3.042 -4.415 5.931 1.00 91.75 311 ALA A N 1
ATOM 2346 C CA . ALA A 1 311 ? 4.047 -5.393 5.520 1.00 91.75 311 ALA A CA 1
ATOM 2347 C C . ALA A 1 311 ? 3.986 -5.661 4.005 1.00 91.75 311 ALA A C 1
ATOM 2349 O O . ALA A 1 311 ? 5.023 -5.740 3.347 1.00 91.75 311 ALA A O 1
ATOM 2350 N N . LEU A 1 312 ? 2.780 -5.734 3.430 1.00 91.25 312 LEU A N 1
ATOM 2351 C CA . LEU A 1 312 ? 2.592 -5.882 1.986 1.00 91.25 312 LEU A CA 1
ATOM 2352 C C . LEU A 1 312 ? 2.954 -4.605 1.219 1.00 91.25 312 LEU A C 1
ATOM 2354 O O . LEU A 1 312 ? 3.606 -4.694 0.182 1.00 91.25 312 LEU A O 1
ATOM 2358 N N . VAL A 1 313 ? 2.606 -3.416 1.730 1.00 93.69 313 VAL A N 1
ATOM 2359 C CA . VAL A 1 313 ? 3.060 -2.147 1.124 1.00 93.69 313 VAL A CA 1
ATOM 2360 C C . VAL A 1 313 ? 4.589 -2.086 1.090 1.00 93.69 313 VAL A C 1
ATOM 2362 O O . VAL A 1 313 ? 5.161 -1.769 0.049 1.00 93.69 313 VAL A O 1
ATOM 2365 N N . LEU A 1 314 ? 5.254 -2.465 2.186 1.00 94.62 314 LEU A N 1
ATOM 2366 C CA . LEU A 1 314 ? 6.711 -2.566 2.244 1.00 94.62 314 LEU A CA 1
ATOM 2367 C C . LEU A 1 314 ? 7.255 -3.564 1.217 1.00 94.62 314 LEU A C 1
ATOM 2369 O O . LEU A 1 314 ? 8.193 -3.235 0.497 1.00 94.62 314 LEU A O 1
ATOM 2373 N N . ALA A 1 315 ? 6.660 -4.754 1.112 1.00 90.94 315 ALA A N 1
ATOM 2374 C CA . ALA A 1 315 ? 7.064 -5.748 0.121 1.00 90.94 315 ALA A CA 1
ATOM 2375 C C . ALA A 1 315 ? 6.954 -5.201 -1.314 1.00 90.94 315 ALA A C 1
ATOM 2377 O O . ALA A 1 315 ? 7.883 -5.378 -2.100 1.00 90.94 315 ALA A O 1
ATOM 2378 N N . GLY A 1 316 ? 5.877 -4.474 -1.635 1.00 90.31 316 GLY A N 1
ATOM 2379 C CA . GLY A 1 316 ? 5.717 -3.786 -2.920 1.00 90.31 316 GLY A CA 1
ATOM 2380 C C . GLY A 1 316 ? 6.829 -2.764 -3.183 1.00 90.31 316 GLY A C 1
ATOM 2381 O O . GLY A 1 316 ? 7.453 -2.794 -4.244 1.00 90.31 316 GLY A O 1
ATOM 2382 N N . CYS A 1 317 ? 7.151 -1.917 -2.199 1.00 92.12 317 CYS A N 1
ATOM 2383 C CA . CYS A 1 317 ? 8.259 -0.958 -2.297 1.00 92.12 317 CYS A CA 1
ATOM 2384 C C . CYS A 1 317 ? 9.625 -1.641 -2.479 1.00 92.12 317 CYS A C 1
ATOM 2386 O O . CYS A 1 317 ? 10.437 -1.178 -3.278 1.00 92.12 317 CYS A O 1
ATOM 2388 N N . CYS A 1 318 ? 9.883 -2.744 -1.772 1.00 90.44 318 CYS A N 1
ATOM 2389 C CA . CYS A 1 318 ? 11.118 -3.515 -1.916 1.00 90.44 318 CYS A CA 1
ATOM 2390 C C . CYS A 1 318 ? 11.249 -4.130 -3.312 1.00 90.44 318 CYS A C 1
ATOM 2392 O O . CYS A 1 318 ? 12.331 -4.071 -3.893 1.00 90.44 318 CYS A O 1
ATOM 2394 N N . VAL A 1 319 ? 10.160 -4.686 -3.860 1.00 88.44 319 VAL A N 1
ATOM 2395 C CA . VAL A 1 319 ? 10.141 -5.200 -5.238 1.00 88.44 319 VAL A CA 1
ATOM 2396 C C . VAL A 1 319 ? 10.474 -4.083 -6.215 1.00 88.44 319 VAL A C 1
ATOM 2398 O O . VAL A 1 319 ? 11.345 -4.273 -7.053 1.00 88.44 319 VAL A O 1
ATOM 2401 N N . LEU A 1 320 ? 9.849 -2.913 -6.078 1.00 87.94 320 LEU A N 1
ATOM 2402 C CA . LEU A 1 320 ? 10.134 -1.783 -6.957 1.00 87.94 320 LEU A CA 1
ATOM 2403 C C . LEU A 1 320 ? 11.616 -1.373 -6.916 1.00 87.94 320 LEU A C 1
ATOM 2405 O O . LEU A 1 320 ? 12.245 -1.279 -7.961 1.00 87.94 320 LEU A O 1
ATOM 2409 N N . ILE A 1 321 ? 12.199 -1.206 -5.724 1.00 89.38 321 ILE A N 1
ATOM 2410 C CA . ILE A 1 321 ? 13.622 -0.848 -5.596 1.00 89.38 321 ILE A CA 1
ATOM 2411 C C . ILE A 1 321 ? 14.515 -1.915 -6.227 1.00 89.38 321 ILE A C 1
ATOM 2413 O O . ILE A 1 321 ? 15.446 -1.585 -6.955 1.00 89.38 321 ILE A O 1
ATOM 2417 N N . ALA A 1 322 ? 14.249 -3.196 -5.960 1.00 87.50 322 ALA A N 1
ATOM 2418 C CA . ALA A 1 322 ? 15.035 -4.281 -6.539 1.00 87.50 322 ALA A CA 1
ATOM 2419 C C . ALA A 1 322 ? 14.989 -4.251 -8.073 1.00 87.50 322 ALA A C 1
ATOM 2421 O O . ALA A 1 322 ? 15.989 -4.525 -8.731 1.00 87.50 322 ALA A O 1
ATOM 2422 N N . VAL A 1 323 ? 13.838 -3.888 -8.630 1.00 85.50 323 VAL A N 1
ATOM 2423 C CA . VAL A 1 323 ? 13.583 -3.814 -10.068 1.00 85.50 323 VAL A CA 1
ATOM 2424 C C . VAL A 1 323 ? 14.274 -2.613 -10.697 1.00 85.50 323 VAL A C 1
ATOM 2426 O O . VAL A 1 323 ? 14.915 -2.785 -11.730 1.00 85.50 323 VAL A O 1
ATOM 2429 N N . ASP A 1 324 ? 14.237 -1.446 -10.054 1.00 83.06 324 ASP A N 1
ATOM 2430 C CA . ASP A 1 324 ? 14.958 -0.250 -10.501 1.00 83.06 324 ASP A CA 1
ATOM 2431 C C . ASP A 1 324 ? 16.477 -0.469 -10.474 1.00 83.06 324 ASP A C 1
ATOM 2433 O O . ASP A 1 324 ? 17.179 -0.153 -11.436 1.00 83.06 324 ASP A O 1
ATOM 2437 N N . LEU A 1 325 ? 16.996 -1.079 -9.401 1.00 83.75 325 LEU A N 1
ATOM 2438 C CA . LEU A 1 325 ? 18.417 -1.419 -9.286 1.00 83.75 325 LEU A CA 1
ATOM 2439 C C . LEU A 1 325 ? 18.838 -2.445 -10.341 1.00 83.75 325 LEU A C 1
ATOM 2441 O O . LEU A 1 325 ? 19.892 -2.300 -10.962 1.00 83.75 325 LEU A O 1
ATOM 2445 N N . LEU A 1 326 ? 18.013 -3.472 -10.562 1.00 83.38 326 LEU A N 1
ATOM 2446 C CA . LEU A 1 326 ? 18.253 -4.476 -11.592 1.00 83.38 326 LEU A CA 1
ATOM 2447 C C . LEU A 1 326 ? 18.208 -3.853 -12.991 1.00 83.38 326 LEU A C 1
ATOM 2449 O O . LEU A 1 326 ? 19.042 -4.187 -13.827 1.00 83.38 326 LEU A O 1
ATOM 2453 N N . PHE A 1 327 ? 17.270 -2.939 -13.244 1.00 80.81 327 PHE A N 1
ATOM 2454 C CA . PHE A 1 327 ? 17.180 -2.205 -14.500 1.00 80.81 327 PHE A CA 1
ATOM 2455 C C . PHE A 1 327 ? 18.450 -1.390 -14.744 1.00 80.81 327 PHE A C 1
ATOM 2457 O O . PHE A 1 327 ? 19.081 -1.554 -15.786 1.00 80.81 327 PHE A O 1
ATOM 2464 N N . ALA A 1 328 ? 18.882 -0.588 -13.770 1.00 78.38 328 ALA A N 1
ATOM 2465 C CA . ALA A 1 328 ? 20.091 0.213 -13.907 1.00 78.38 328 ALA A CA 1
ATOM 2466 C C . ALA A 1 328 ? 21.348 -0.649 -14.121 1.00 78.38 328 ALA A C 1
ATOM 2468 O O . ALA A 1 328 ? 22.183 -0.328 -14.968 1.00 78.38 328 ALA A O 1
ATOM 2469 N N . PHE A 1 329 ? 21.456 -1.772 -13.404 1.00 82.81 329 PHE A N 1
ATOM 2470 C CA . PHE A 1 329 ? 22.536 -2.741 -13.588 1.00 82.81 329 PHE A CA 1
ATOM 2471 C C . PHE A 1 329 ? 22.522 -3.384 -14.980 1.00 82.81 329 PHE A C 1
ATOM 2473 O O . PHE A 1 329 ? 23.562 -3.576 -15.601 1.00 82.81 329 PHE A O 1
ATOM 2480 N N . LEU A 1 330 ? 21.350 -3.743 -15.496 1.00 80.94 330 LEU A N 1
ATOM 2481 C CA . LEU A 1 330 ? 21.254 -4.413 -16.789 1.00 80.94 330 LEU A CA 1
ATOM 2482 C C . LEU A 1 330 ? 21.460 -3.450 -17.959 1.00 80.94 330 LEU A C 1
ATOM 2484 O O . LEU A 1 330 ? 22.090 -3.843 -18.937 1.00 80.94 330 LEU A O 1
ATOM 2488 N N . VAL A 1 331 ? 20.999 -2.200 -17.847 1.00 76.81 331 VAL A N 1
ATOM 2489 C CA . VAL A 1 331 ? 21.296 -1.154 -18.837 1.00 76.81 331 VAL A CA 1
ATOM 2490 C C . VAL A 1 331 ? 22.794 -0.846 -18.870 1.00 76.81 331 VAL A C 1
ATOM 2492 O O . VAL A 1 331 ? 23.348 -0.638 -19.945 1.00 76.81 331 VAL A O 1
ATOM 2495 N N . SER A 1 332 ? 23.480 -0.870 -17.722 1.00 76.38 332 SER A N 1
ATOM 2496 C CA . SER A 1 332 ? 24.935 -0.682 -17.697 1.00 76.38 332 SER A CA 1
ATOM 2497 C C . SER A 1 332 ? 25.701 -1.889 -18.250 1.00 76.38 332 SER A C 1
ATOM 2499 O O . SER A 1 332 ? 26.709 -1.710 -18.929 1.00 76.38 332 SER A O 1
ATOM 2501 N N . ALA A 1 333 ? 25.217 -3.110 -18.005 1.00 81.12 333 ALA A N 1
ATOM 2502 C CA . ALA A 1 333 ? 25.866 -4.343 -18.444 1.00 81.12 333 ALA A CA 1
ATOM 2503 C C . ALA A 1 333 ? 25.598 -4.712 -19.916 1.00 81.12 333 ALA A C 1
ATOM 2505 O O . ALA A 1 333 ? 26.352 -5.503 -20.484 1.00 81.12 333 ALA A O 1
ATOM 2506 N N . ARG A 1 334 ? 24.525 -4.196 -20.533 1.00 77.88 334 ARG A N 1
ATOM 2507 C CA . ARG A 1 334 ? 24.119 -4.528 -21.910 1.00 77.88 334 ARG A CA 1
ATOM 2508 C C . ARG A 1 334 ? 23.894 -3.261 -22.745 1.00 77.88 334 ARG A C 1
ATOM 2510 O O . ARG A 1 334 ? 22.787 -2.723 -22.739 1.00 77.88 334 ARG A O 1
ATOM 2517 N N . PRO A 1 335 ? 24.903 -2.812 -23.513 1.00 66.94 335 PRO A N 1
ATOM 2518 C CA . PRO A 1 335 ? 24.775 -1.635 -24.371 1.00 66.94 335 PRO A CA 1
ATOM 2519 C C . PRO A 1 335 ? 23.811 -1.837 -25.550 1.00 66.94 335 PRO A C 1
ATOM 2521 O O . PRO A 1 335 ? 23.372 -0.861 -26.151 1.00 66.94 335 PRO A O 1
ATOM 2524 N N . ASP A 1 336 ? 23.430 -3.081 -25.850 1.00 71.94 336 ASP A N 1
ATOM 2525 C CA . ASP A 1 336 ? 22.602 -3.467 -27.001 1.00 71.94 336 ASP A CA 1
ATOM 2526 C C . ASP A 1 336 ? 21.144 -2.957 -26.921 1.00 71.94 336 ASP A C 1
ATOM 2528 O O . ASP A 1 336 ? 20.332 -3.229 -27.804 1.00 71.94 336 ASP A O 1
ATOM 2532 N N . GLY A 1 337 ? 20.785 -2.232 -25.854 1.00 59.59 337 GLY A N 1
ATOM 2533 C CA . GLY A 1 337 ? 19.523 -1.497 -25.738 1.00 59.59 337 GLY A CA 1
ATOM 2534 C C . GLY A 1 337 ? 18.285 -2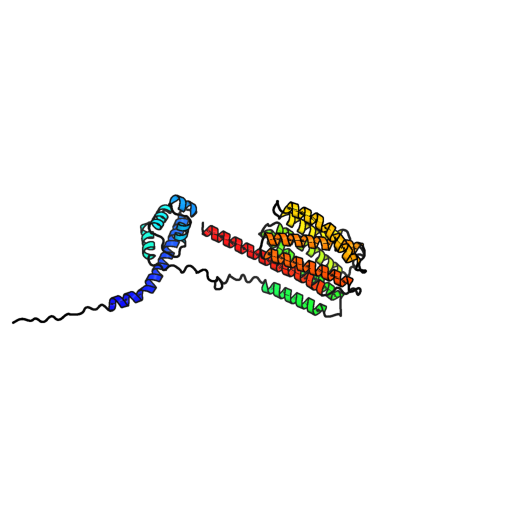.362 -25.497 1.00 59.59 337 GLY A C 1
ATOM 2535 O O . GLY A 1 337 ? 17.178 -1.835 -25.399 1.00 59.59 337 GLY A O 1
ATOM 2536 N N . THR A 1 338 ? 18.430 -3.684 -25.370 1.00 64.38 338 THR A N 1
ATOM 2537 C CA . THR A 1 338 ? 17.297 -4.553 -25.041 1.00 64.38 338 THR A CA 1
ATOM 2538 C C . THR A 1 338 ? 16.920 -4.361 -23.575 1.00 64.38 338 THR A C 1
ATOM 2540 O O . THR A 1 338 ? 17.643 -4.817 -22.683 1.00 64.38 338 THR A O 1
ATOM 2543 N N . VAL A 1 339 ? 15.785 -3.706 -23.318 1.00 60.50 339 VAL A N 1
ATOM 2544 C CA . VAL A 1 339 ? 15.220 -3.614 -21.969 1.00 60.50 339 VAL A CA 1
ATOM 2545 C C . VAL A 1 339 ? 15.006 -5.038 -21.444 1.00 60.50 339 VAL A C 1
ATOM 2547 O O . VAL A 1 339 ? 14.329 -5.842 -22.088 1.00 60.50 339 VAL A O 1
ATOM 2550 N N . PRO A 1 340 ? 15.602 -5.400 -20.302 1.00 62.84 340 PRO A N 1
ATOM 2551 C CA . PRO A 1 340 ? 15.499 -6.749 -19.780 1.00 62.84 340 PRO A CA 1
ATOM 2552 C C . PRO A 1 340 ? 14.070 -7.037 -19.318 1.00 62.84 340 PRO A C 1
ATOM 2554 O O . PRO A 1 340 ? 13.510 -6.309 -18.500 1.00 62.84 340 PRO A O 1
ATOM 2557 N N . VAL A 1 341 ? 13.521 -8.163 -19.774 1.00 63.75 341 VAL A N 1
ATOM 2558 C CA . VAL A 1 341 ? 12.191 -8.692 -19.405 1.00 63.75 341 VAL A CA 1
ATOM 2559 C C . VAL A 1 341 ? 11.953 -8.684 -17.883 1.00 63.75 341 VAL A C 1
ATOM 2561 O O . VAL A 1 341 ? 10.840 -8.449 -17.416 1.00 63.75 341 VAL A O 1
ATOM 2564 N N . GLY A 1 342 ? 13.015 -8.865 -17.086 1.00 60.28 342 GLY A N 1
ATOM 2565 C CA . GLY A 1 342 ? 12.951 -8.808 -15.622 1.00 60.28 342 GLY A CA 1
ATOM 2566 C C . GLY A 1 342 ? 12.507 -7.454 -15.053 1.00 60.28 342 GLY A C 1
ATOM 2567 O O . GLY A 1 342 ? 11.807 -7.431 -14.041 1.00 60.28 342 GLY A O 1
ATOM 2568 N N . ALA A 1 343 ? 12.842 -6.337 -15.709 1.00 65.88 343 ALA A N 1
ATOM 2569 C CA . ALA A 1 343 ? 12.430 -5.008 -15.259 1.00 65.88 343 ALA A CA 1
ATOM 2570 C C . ALA A 1 343 ? 10.919 -4.787 -15.454 1.00 65.88 343 ALA A C 1
ATOM 2572 O O . ALA A 1 343 ? 10.224 -4.310 -14.557 1.00 65.88 343 ALA A O 1
ATOM 2573 N N . ALA A 1 344 ? 10.387 -5.234 -16.596 1.00 69.75 344 ALA A N 1
ATOM 2574 C CA . ALA A 1 344 ? 8.957 -5.183 -16.888 1.00 69.75 344 ALA A CA 1
ATOM 2575 C C . ALA A 1 344 ? 8.137 -6.042 -15.911 1.00 69.75 344 ALA A C 1
ATOM 2577 O O . ALA A 1 344 ? 7.130 -5.576 -15.379 1.00 69.75 344 ALA A O 1
ATOM 2578 N N . ALA A 1 345 ? 8.594 -7.267 -15.621 1.00 71.44 345 ALA A N 1
ATOM 2579 C CA . ALA A 1 345 ? 7.930 -8.158 -14.668 1.00 71.44 345 ALA A CA 1
ATOM 2580 C C . ALA A 1 345 ? 7.848 -7.531 -13.268 1.00 71.44 345 ALA A C 1
ATOM 2582 O O . ALA A 1 345 ? 6.801 -7.548 -12.623 1.00 71.44 345 ALA A O 1
ATOM 2583 N N . GLY A 1 346 ? 8.936 -6.909 -12.827 1.00 72.69 346 GLY A N 1
ATOM 2584 C CA . GLY A 1 346 ? 9.009 -6.195 -11.565 1.00 72.69 346 GLY A CA 1
ATOM 2585 C C . GLY A 1 346 ? 7.988 -5.074 -11.382 1.00 72.69 346 GLY A C 1
ATOM 2586 O O . GLY A 1 346 ? 7.310 -4.991 -10.353 1.00 72.69 346 GLY A O 1
ATOM 2587 N N . LEU A 1 347 ? 7.837 -4.254 -12.423 1.00 79.19 347 LEU A N 1
ATOM 2588 C CA . LEU A 1 347 ? 6.873 -3.155 -12.471 1.00 79.19 347 LEU A CA 1
ATOM 2589 C C . LEU A 1 347 ? 5.416 -3.637 -12.474 1.00 79.19 347 LEU A C 1
ATOM 2591 O O . LEU A 1 347 ? 4.528 -2.874 -12.110 1.00 79.19 347 LEU A O 1
ATOM 2595 N N . LEU A 1 348 ? 5.155 -4.897 -12.836 1.00 83.81 348 LEU A N 1
ATOM 2596 C CA . LEU A 1 348 ? 3.828 -5.517 -12.738 1.00 83.81 348 LEU A CA 1
ATOM 2597 C C . LEU A 1 348 ? 3.583 -6.143 -11.358 1.00 83.81 348 LEU A C 1
ATOM 2599 O O . LEU A 1 348 ? 2.473 -6.059 -10.832 1.00 83.81 348 LEU A O 1
ATOM 2603 N N . VAL A 1 349 ? 4.612 -6.743 -10.751 1.00 86.81 349 VAL A N 1
ATOM 2604 C CA . VAL A 1 349 ? 4.513 -7.409 -9.441 1.00 86.81 349 VAL A CA 1
ATOM 2605 C C . VAL A 1 349 ? 4.250 -6.406 -8.315 1.00 86.81 349 VAL A C 1
ATOM 2607 O O . VAL A 1 349 ? 3.435 -6.684 -7.436 1.00 86.81 349 VAL A O 1
ATOM 2610 N N . CYS A 1 350 ? 4.882 -5.228 -8.335 1.00 90.25 350 CYS A N 1
ATOM 2611 C CA . CYS A 1 350 ? 4.680 -4.219 -7.290 1.00 90.25 350 CYS A CA 1
ATOM 2612 C C . CYS A 1 350 ? 3.205 -3.751 -7.176 1.00 90.25 350 CYS A C 1
ATOM 2614 O O . CYS A 1 350 ? 2.617 -3.924 -6.104 1.00 90.25 350 CYS A O 1
ATOM 2616 N N . PRO A 1 351 ? 2.543 -3.251 -8.241 1.00 90.31 351 PRO A N 1
ATOM 2617 C CA . PRO A 1 351 ? 1.125 -2.879 -8.198 1.00 90.31 351 PRO A CA 1
ATOM 2618 C C . PRO A 1 351 ? 0.217 -4.029 -7.772 1.00 90.31 351 PRO A C 1
ATOM 2620 O O . PRO A 1 351 ? -0.776 -3.819 -7.082 1.00 90.31 351 PRO A O 1
ATOM 2623 N N . LEU A 1 352 ? 0.577 -5.254 -8.147 1.00 89.06 352 LEU A N 1
ATOM 2624 C CA . LEU A 1 352 ? -0.123 -6.462 -7.746 1.00 89.06 352 LEU A CA 1
ATOM 2625 C C . LEU A 1 352 ? -0.112 -6.676 -6.233 1.00 89.06 352 LEU A C 1
ATOM 2627 O O . LEU A 1 352 ? -1.161 -6.876 -5.619 1.00 89.06 352 LEU A O 1
ATOM 2631 N N . ILE A 1 353 ? 1.071 -6.593 -5.624 1.00 90.62 353 ILE A N 1
ATOM 2632 C CA . ILE A 1 353 ? 1.226 -6.668 -4.171 1.00 90.62 353 ILE A CA 1
ATOM 2633 C C . ILE A 1 353 ? 0.425 -5.540 -3.510 1.00 90.62 353 ILE A C 1
ATOM 2635 O O . ILE A 1 353 ? -0.253 -5.770 -2.511 1.00 90.62 353 ILE A O 1
ATOM 2639 N N . LEU A 1 354 ? 0.426 -4.338 -4.096 1.00 93.75 354 LEU A N 1
ATOM 2640 C CA . LEU A 1 354 ? -0.333 -3.197 -3.581 1.00 93.75 354 LEU A CA 1
ATOM 2641 C C . LEU A 1 354 ? -1.854 -3.362 -3.719 1.00 93.75 354 LEU A C 1
ATOM 2643 O O . LEU A 1 354 ? -2.586 -2.873 -2.858 1.00 93.75 354 LEU A O 1
ATOM 2647 N N . ILE A 1 355 ? -2.342 -4.077 -4.736 1.00 93.06 355 ILE A N 1
ATOM 2648 C CA . ILE A 1 355 ? -3.750 -4.487 -4.848 1.00 93.06 355 ILE A CA 1
ATOM 2649 C C . ILE A 1 355 ? -4.110 -5.421 -3.689 1.00 93.06 355 ILE A C 1
ATOM 2651 O O . ILE A 1 355 ? -5.124 -5.199 -3.028 1.00 93.06 355 ILE A O 1
ATOM 2655 N N . VAL A 1 356 ? -3.277 -6.429 -3.407 1.00 90.75 356 VAL A N 1
ATOM 2656 C CA . VAL A 1 356 ? -3.492 -7.354 -2.279 1.00 90.75 356 VAL A CA 1
ATOM 2657 C C . VAL A 1 356 ? -3.458 -6.597 -0.949 1.00 90.75 356 VAL A C 1
ATOM 2659 O O . VAL A 1 356 ? -4.352 -6.775 -0.126 1.00 90.75 356 VAL A O 1
ATOM 2662 N N . ALA A 1 357 ? -2.503 -5.680 -0.774 1.00 93.06 357 ALA A N 1
ATOM 2663 C CA . ALA A 1 357 ? -2.406 -4.831 0.411 1.00 93.06 357 ALA A CA 1
ATOM 2664 C C . ALA A 1 357 ? -3.679 -3.998 0.637 1.00 93.06 357 ALA A C 1
ATOM 2666 O O . ALA A 1 357 ? -4.177 -3.925 1.760 1.00 93.06 357 ALA A O 1
ATOM 2667 N N . ALA A 1 358 ? -4.254 -3.419 -0.424 1.00 94.62 358 ALA A N 1
ATOM 2668 C CA . ALA A 1 358 ? -5.509 -2.678 -0.325 1.00 94.62 358 ALA A CA 1
ATOM 2669 C C . ALA A 1 358 ? -6.678 -3.571 0.122 1.00 94.62 358 ALA A C 1
ATOM 2671 O O . ALA A 1 358 ? -7.531 -3.127 0.887 1.00 94.62 358 ALA A O 1
ATOM 2672 N N . GLN A 1 359 ? -6.725 -4.829 -0.329 1.00 92.19 359 GLN A N 1
ATOM 2673 C CA . GLN A 1 359 ? -7.750 -5.780 0.111 1.00 92.19 359 GLN A CA 1
ATOM 2674 C C . GLN A 1 359 ? -7.586 -6.138 1.590 1.00 92.19 359 GLN A C 1
ATOM 2676 O O . GLN A 1 359 ? -8.571 -6.105 2.325 1.00 92.19 359 GLN A O 1
ATOM 2681 N N . CYS A 1 360 ? -6.356 -6.399 2.046 1.00 90.38 360 CYS A N 1
ATOM 2682 C CA . CYS A 1 360 ? -6.065 -6.610 3.467 1.00 90.38 360 CYS A CA 1
ATOM 2683 C C . CYS A 1 360 ? -6.533 -5.422 4.315 1.00 90.38 360 CYS A C 1
ATOM 2685 O O . CYS A 1 360 ? -7.213 -5.627 5.314 1.00 90.38 360 CYS A O 1
ATOM 2687 N N . ALA A 1 361 ? -6.292 -4.190 3.859 1.00 93.00 361 ALA A N 1
ATOM 2688 C CA . ALA A 1 361 ? -6.737 -2.992 4.564 1.00 93.00 361 ALA A CA 1
ATOM 2689 C C . ALA A 1 361 ? -8.268 -2.925 4.717 1.00 93.00 361 ALA A C 1
ATOM 2691 O O . ALA A 1 361 ? -8.773 -2.479 5.745 1.00 93.00 361 ALA A O 1
ATOM 2692 N N . VAL A 1 362 ? -9.027 -3.353 3.700 1.00 92.19 362 VAL A N 1
ATOM 2693 C CA . VAL A 1 362 ? -10.499 -3.410 3.775 1.00 92.19 362 VAL A CA 1
ATOM 2694 C C . VAL A 1 362 ? -10.969 -4.489 4.753 1.00 92.19 362 VAL A C 1
ATOM 2696 O O . VAL A 1 362 ? -11.961 -4.278 5.450 1.00 92.19 362 VAL A O 1
ATOM 2699 N N . LEU A 1 363 ? -10.281 -5.629 4.816 1.00 89.19 363 LEU A N 1
ATOM 2700 C CA . LEU A 1 363 ? -10.617 -6.702 5.754 1.00 89.19 363 LEU A CA 1
ATOM 2701 C C . LEU A 1 363 ? -10.342 -6.285 7.202 1.00 89.19 363 LEU A C 1
ATOM 2703 O O . LEU A 1 363 ? -11.226 -6.436 8.037 1.00 89.19 363 LEU A O 1
ATOM 2707 N N . GLU A 1 364 ? -9.188 -5.662 7.464 1.00 90.12 364 GLU A N 1
ATOM 2708 C CA . GLU A 1 364 ? -8.827 -5.132 8.789 1.00 90.12 364 GLU A CA 1
ATOM 2709 C C . GLU A 1 364 ? -9.896 -4.151 9.311 1.00 90.12 364 GLU A C 1
ATOM 2711 O O . GLU A 1 364 ? -10.265 -4.197 10.478 1.00 90.12 364 GLU A O 1
ATOM 2716 N N . THR A 1 365 ? -10.477 -3.309 8.444 1.00 90.75 365 THR A N 1
ATOM 2717 C CA . THR A 1 365 ? -11.579 -2.422 8.869 1.00 90.75 365 THR A CA 1
ATOM 2718 C C . THR A 1 365 ? -12.876 -3.133 9.206 1.00 90.75 365 THR A C 1
ATOM 2720 O O . THR A 1 365 ? -13.612 -2.658 10.062 1.00 90.75 365 THR A O 1
ATOM 2723 N N . ALA A 1 366 ? -13.192 -4.222 8.505 1.00 86.75 366 ALA A N 1
ATOM 2724 C CA . ALA A 1 366 ? -14.422 -4.957 8.770 1.00 86.75 366 ALA A CA 1
ATOM 2725 C C . ALA A 1 366 ? -14.338 -5.662 10.131 1.00 86.75 366 ALA A C 1
ATOM 2727 O O . ALA A 1 366 ? -15.304 -5.658 10.885 1.00 86.75 366 ALA A O 1
ATOM 2728 N N . GLU A 1 367 ? -13.159 -6.196 10.458 1.00 85.88 367 GLU A N 1
ATOM 2729 C CA . GLU A 1 367 ? -12.874 -6.808 11.755 1.00 85.88 367 GLU A CA 1
ATOM 2730 C C . GLU A 1 367 ? -12.963 -5.785 12.899 1.00 85.88 367 GLU A C 1
ATOM 2732 O O . GLU A 1 367 ? -13.635 -6.047 13.897 1.00 85.88 367 GLU A O 1
ATOM 2737 N N . ASP A 1 368 ? -12.382 -4.589 12.729 1.00 86.19 368 ASP A N 1
ATOM 2738 C CA . ASP A 1 368 ? -12.493 -3.493 13.703 1.00 86.19 368 ASP A CA 1
ATOM 2739 C C . ASP A 1 368 ? -13.966 -3.083 13.946 1.00 86.19 368 ASP A C 1
ATOM 2741 O O . ASP A 1 368 ? -14.378 -2.885 15.094 1.00 86.19 368 ASP A O 1
ATOM 2745 N N . ASP A 1 369 ? -14.776 -2.982 12.883 1.00 86.56 369 ASP A N 1
ATOM 2746 C CA . ASP A 1 369 ? -16.200 -2.625 12.971 1.00 86.56 369 ASP A CA 1
ATOM 2747 C C . ASP A 1 369 ? -17.031 -3.717 13.675 1.00 86.56 369 ASP A C 1
ATOM 2749 O O . ASP A 1 369 ? -17.912 -3.405 14.484 1.00 86.56 369 ASP A O 1
ATOM 2753 N N . ASP A 1 370 ? -16.760 -4.996 13.401 1.00 86.56 370 ASP A N 1
ATOM 2754 C CA . ASP A 1 370 ? -17.452 -6.128 14.029 1.00 86.56 370 ASP A CA 1
ATOM 2755 C C . ASP A 1 370 ? -17.083 -6.270 15.512 1.00 86.56 370 ASP A C 1
ATOM 2757 O O . ASP A 1 370 ? -17.958 -6.520 16.351 1.00 86.56 370 ASP A O 1
ATOM 2761 N N . LEU A 1 371 ? -15.814 -6.036 15.865 1.00 86.31 371 LEU A N 1
ATOM 2762 C CA . LEU A 1 371 ? -15.365 -5.965 17.257 1.00 86.31 371 LEU A CA 1
ATOM 2763 C C . LEU A 1 371 ? -16.032 -4.799 17.995 1.00 86.31 371 LEU A C 1
ATOM 2765 O O . LEU A 1 371 ? -16.502 -4.980 19.119 1.00 86.31 371 LEU A O 1
ATOM 2769 N N . ALA A 1 372 ? -16.143 -3.628 17.361 1.00 87.06 372 ALA A N 1
ATOM 2770 C CA . ALA A 1 372 ? -16.826 -2.475 17.941 1.00 87.06 372 ALA A CA 1
ATOM 2771 C C . ALA A 1 372 ? -18.324 -2.745 18.165 1.00 87.06 372 ALA A C 1
ATOM 2773 O O . ALA A 1 372 ? -18.853 -2.437 19.233 1.00 87.06 372 ALA A O 1
ATOM 2774 N N . ARG A 1 373 ? -19.014 -3.373 17.204 1.00 87.62 373 ARG A N 1
ATOM 2775 C CA . ARG A 1 373 ? -20.427 -3.769 17.360 1.00 87.62 373 ARG A CA 1
ATOM 2776 C C . ARG A 1 373 ? -20.615 -4.806 18.458 1.00 87.62 373 ARG A C 1
ATOM 2778 O O . ARG A 1 373 ? -21.546 -4.687 19.250 1.00 87.62 373 ARG A O 1
ATOM 2785 N N . SER A 1 374 ? -19.722 -5.789 18.530 1.00 86.88 374 SER A N 1
ATOM 2786 C CA . SER A 1 374 ? -19.749 -6.815 19.574 1.00 86.88 374 SER A CA 1
ATOM 2787 C C . SER A 1 374 ? -19.511 -6.204 20.957 1.00 86.88 374 SER A C 1
ATOM 2789 O O . SER A 1 374 ? -20.190 -6.576 21.908 1.00 86.88 374 SER A O 1
ATOM 2791 N N . ALA A 1 375 ? -18.621 -5.212 21.069 1.00 82.62 375 ALA A N 1
ATOM 2792 C CA . ALA A 1 375 ? -18.405 -4.471 22.308 1.00 82.62 375 ALA A CA 1
ATOM 2793 C C . ALA A 1 375 ? -19.644 -3.662 22.731 1.00 82.62 375 ALA A C 1
ATOM 2795 O O . ALA A 1 375 ? -19.983 -3.671 23.907 1.00 82.62 375 ALA A O 1
ATOM 2796 N N . VAL A 1 376 ? -20.361 -3.035 21.789 1.00 86.50 376 VAL A N 1
ATOM 2797 C CA . VAL A 1 376 ? -21.619 -2.315 22.077 1.00 86.50 376 VAL A CA 1
ATOM 2798 C C . VAL A 1 376 ? -22.740 -3.265 22.508 1.00 86.50 376 VAL A C 1
ATOM 2800 O O . VAL A 1 376 ? -23.548 -2.905 23.353 1.00 86.50 376 VAL A O 1
ATOM 2803 N N . VAL A 1 377 ? -22.791 -4.490 21.974 1.00 81.56 377 VAL A N 1
ATOM 2804 C CA . VAL A 1 377 ? -23.764 -5.516 22.405 1.00 81.56 377 VAL A CA 1
ATOM 2805 C C . VAL A 1 377 ? -23.441 -6.040 23.816 1.00 81.56 377 VAL A C 1
ATOM 2807 O O . VAL A 1 377 ? -24.336 -6.506 24.522 1.00 81.56 377 VAL A O 1
ATOM 2810 N N . LEU A 1 378 ? -22.173 -5.953 24.233 1.00 66.44 378 LEU A N 1
ATOM 2811 C CA . LEU A 1 378 ? -21.692 -6.331 25.565 1.00 66.44 378 LEU A CA 1
ATOM 2812 C C . LEU A 1 378 ? 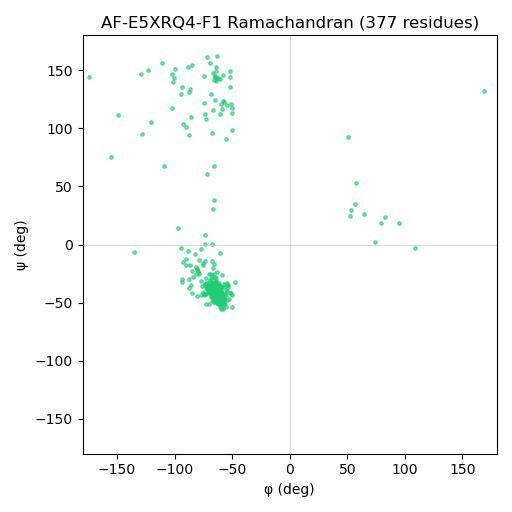-21.765 -5.189 26.605 1.00 66.44 378 LEU A C 1
ATOM 2814 O O . LEU A 1 378 ? -21.494 -5.459 27.778 1.00 66.44 378 LEU A O 1
ATOM 2818 N N . GLU A 1 379 ? -22.127 -3.958 26.212 1.00 57.19 379 GLU A N 1
ATOM 2819 C CA . GLU A 1 379 ? -22.413 -2.808 27.103 1.00 57.19 379 GLU A CA 1
ATOM 2820 C C . GLU A 1 379 ? -23.920 -2.551 27.277 1.00 57.19 379 GLU A C 1
ATOM 2822 O O . GLU A 1 379 ? -24.300 -1.926 28.296 1.00 57.19 379 GLU A O 1
#

InterPro domains:
  IPR001387 Cro/C1-type, helix-turn-helix domain [PS50943] (42-97)
  IPR001387 Cro/C1-type, helix-turn-helix domain [SM00530] (41-97)
  IPR010982 Lambda repressor-like, DNA-binding domain superfamily [G3DSA:1.10.260.40] (26-97)
  IPR010982 Lambda repressor-like, DNA-binding domain superfamily [SSF47413] (40-100)

Foldseek 3Di:
DDDDDDDDDDDDPPPVVVVVVVCLVVLQVQLQVLLLVLLVVLVVLCVVLVNDQLVVLCVVLVHDSVLSLCCNPFQAQRDLSSSQSSCVVSVHDSVVSVVSSVSNPNHDRPPPPDPPDPPDDPPPPPPVDVPVVVLVVLVVLLVVLLVCVVPPPCPLVSQLSLLVLLLVLLVLLLVLLVVLCVVVVQLLSVLSNQLSVLVSVVSVVSSVCSVVVPDDDPAQDPCNLCSLCVSLVSNLVSLLVRDDPVVSVVLVVCLVVQLVVQLVVQLVVLVLQPQDDSRVSSSLSSSLSSLVSSLVSLVVVCVVVVAPLSVLLSVLSVLLSVLSVVQSVVVSVDVVPPRDPSSSSSSSVSSVSSSVSSVSSVVVVVVVVVVVVVVVVSD

Nearest PDB structures (foldseek):
  7q37-assembly1_A  TM=5.620E-01  e=5.953E-01  Candidatus Actinomarina minuta

Sequence (379 aa):
MFTLQGKRVALPRSQAETQAVSNLPQDAADASAALVLLQDELRRLRLEAGQPSLRAIAKDVGWSHATIARAFTGANAPKWDLVEALAAHLDGNPDHIRTLWIASMGAKPRPEPAPETVAQSVQPATARFPTASVAAAICALLVVVIVRDFAPGDMRRNERITGVAQLLFVATAALLWWRVALRQRRRENLAVALCLSGWSLIAARDASTAMLGVPPHASPTLTDLVVTYLPNICLIAFLLVSLPKTLRRTAVAATACLIPVGSVVFMILYAQAAAFSQEAQIGFAIYSATHVAACLLVLLVSLLKKTWTWALVLAGCCVLIAVDLLFAFLVSARPDGTVPVGAAAGLLVCPLILIVAAQCAVLETAEDDDLARSAVVLE